Protein 8HQR (pdb70)

Secondary structure (DSSP, 8-state):
--TTSTT-PEEEEE-S-BTTTBEE-TT--EESHHHHHHHHHHHHHT--EEEEE--STTHHHHHHTTS-SEE-SS-B--HHHHTT-EEEEEEE---EEEEEETT-GGGG----SEEETTT--HHHHHHHHHHHHHHTT-EEEEETTSHHHHHHHTTBTBS-EEEEESSHHHHHHHHHTTSSSEEEEEHHHHHHHHHHH---EEEEEEEEESGGG-SSEEEEEPPP-SSHHHHHHHHHHHHHHHHHHHHHHHTHHHHHHHHHHSS--B-/--EEEEE-S-BTTTBEE-SSS-EESHHHHHHHHHHHHHT--EEEEE--STTHHHHHHTTS-SEE-SS-B--HHHHTT-EEPPPSB---EEEEEETT-GGGG----SEEETTT--HHHHHHHHHHHHHHTT-EEEEETTSHHHHHHHTSBTBS-EEEEESSHHHHHHHHHTTS-SEEEEEHHHHHHHHHHH---EEEEEEEEESGGG-SSB--EEPPP-SSHHHHHHHHHHHHHHHHHHHHHHHTHHHHHHHHHHSS--B-

B-factor: mean 24.15, std 16.44, range [9.54, 284.08]

Structure (mmCIF, N/CA/C/O backbone):
data_8HQR
#
_entry.id   8HQR
#
_cell.length_a   57.128
_cell.length_b   84.689
_cell.length_c   106.097
_cell.angle_alpha   90.00
_cell.angle_beta   90.00
_cell.angle_gamma   90.00
#
_symmetry.space_group_name_H-M   'P 21 21 21'
#
loop_
_entity.id
_entity.type
_entity.pdbx_description
1 polymer 'ABC transporter'
2 non-polymer ARGININE
3 water water
#
loop_
_atom_site.group_PDB
_atom_site.id
_atom_site.type_symbol
_atom_site.label_atom_id
_atom_site.label_alt_id
_atom_site.label_comp_id
_atom_site.label_asym_id
_atom_site.label_entity_id
_atom_site.label_seq_id
_atom_site.pdbx_PDB_ins_code
_atom_site.Cartn_x
_atom_site.Cartn_y
_atom_site.Cartn_z
_atom_site.occupancy
_atom_site.B_iso_or_equiv
_atom_site.auth_seq_id
_atom_site.auth_comp_id
_atom_site.auth_asym_id
_atom_site.auth_atom_id
_atom_site.pdbx_PDB_model_num
ATOM 1 N N . VAL A 1 15 ? 10.817 -0.491 12.333 1.00 77.99 15 VAL A N 1
ATOM 2 C CA . VAL A 1 15 ? 10.453 0.958 12.410 1.00 68.85 15 VAL A CA 1
ATOM 3 C C . VAL A 1 15 ? 9.589 1.169 13.653 1.00 52.72 15 VAL A C 1
ATOM 4 O O . VAL A 1 15 ? 8.505 0.590 13.755 1.00 59.46 15 VAL A O 1
ATOM 8 N N . PRO A 1 16 ? 10.060 1.946 14.662 1.00 49.06 16 PRO A N 1
ATOM 9 C CA . PRO A 1 16 ? 9.288 2.145 15.894 1.00 39.82 16 PRO A CA 1
ATOM 10 C C . PRO A 1 16 ? 8.004 2.968 15.723 1.00 40.59 16 PRO A C 1
ATOM 11 O O . PRO A 1 16 ? 7.949 3.904 14.915 1.00 37.00 16 PRO A O 1
ATOM 15 N N . ARG A 1 17 ? 6.991 2.625 16.537 1.00 26.62 17 ARG A N 1
ATOM 16 C CA . ARG A 1 17 ? 5.675 3.244 16.514 1.00 29.86 17 ARG A CA 1
ATOM 17 C C . ARG A 1 17 ? 5.849 4.746 16.749 1.00 32.62 17 ARG A C 1
ATOM 18 O O . ARG A 1 17 ? 6.595 5.191 17.634 1.00 32.98 17 ARG A O 1
ATOM 20 N N . GLY A 1 18 ? 5.195 5.522 15.889 1.00 27.42 18 GLY A N 1
ATOM 21 C CA . GLY A 1 18 ? 5.283 6.976 15.942 1.00 26.37 18 GLY A CA 1
ATOM 22 C C . GLY A 1 18 ? 6.249 7.508 14.891 1.00 29.05 18 GLY A C 1
ATOM 23 O O . GLY A 1 18 ? 6.155 8.678 14.541 1.00 31.78 18 GLY A O 1
ATOM 24 N N . SER A 1 19 ? 7.166 6.646 14.398 1.00 30.87 19 SER A N 1
ATOM 25 C CA . SER A 1 19 ? 8.160 7.003 13.392 1.00 35.79 19 SER A CA 1
ATOM 26 C C . SER A 1 19 ? 7.486 7.482 12.111 1.00 64.86 19 SER A C 1
ATOM 27 O O . SER A 1 19 ? 6.355 7.080 11.829 1.00 38.50 19 SER A O 1
ATOM 30 N N . HIS A 1 20 ? 8.251 8.269 11.333 1.00 70.81 20 HIS A N 1
ATOM 31 C CA . HIS A 1 20 ? 7.910 8.748 10.003 1.00 100.74 20 HIS A CA 1
ATOM 32 C C . HIS A 1 20 ? 7.196 7.662 9.183 1.00 80.61 20 HIS A C 1
ATOM 33 O O . HIS A 1 20 ? 6.135 7.903 8.616 1.00 50.15 20 HIS A O 1
ATOM 40 N N . MET A 1 21 ? 7.732 6.436 9.179 1.00 39.39 21 MET A N 1
ATOM 41 C CA . MET A 1 21 ? 7.317 5.389 8.246 1.00 31.23 21 MET A CA 1
ATOM 42 C C . MET A 1 21 ? 6.758 4.154 8.975 1.00 30.47 21 MET A C 1
ATOM 43 O O . MET A 1 21 ? 6.965 3.021 8.532 1.00 26.66 21 MET A O 1
ATOM 48 N N . ASP A 1 22 ? 6.026 4.354 10.078 1.00 24.98 22 ASP A N 1
ATOM 49 C CA . ASP A 1 22 ? 5.572 3.259 10.938 1.00 26.46 22 ASP A CA 1
ATOM 50 C C . ASP A 1 22 ? 4.412 2.460 10.319 1.00 25.82 22 ASP A C 1
ATOM 51 O O . ASP A 1 22 ? 3.867 2.799 9.249 1.00 21.22 22 ASP A O 1
ATOM 56 N N . LYS A 1 23 ? 4.018 1.421 11.071 1.00 24.39 23 LYS A N 1
ATOM 57 C CA . LYS A 1 23 ? 2.952 0.500 10.704 1.00 23.45 23 LYS A CA 1
ATOM 58 C C . LYS A 1 23 ? 1.605 1.208 10.583 1.00 22.51 23 LYS A C 1
ATOM 59 O O . LYS A 1 23 ? 1.253 2.051 11.416 1.00 21.02 23 LYS A O 1
ATOM 65 N N . ILE A 1 24 ? 0.860 0.858 9.529 1.00 18.31 24 ILE A N 1
ATOM 66 C CA . ILE A 1 24 ? -0.475 1.398 9.258 1.00 19.84 24 ILE A CA 1
ATOM 67 C C . ILE A 1 24 ? -1.535 0.370 9.657 1.00 18.90 24 ILE A C 1
ATOM 68 O O . ILE A 1 24 ? -1.518 -0.752 9.147 1.00 18.13 24 ILE A O 1
ATOM 73 N N . LYS A 1 25 ? -2.514 0.779 10.478 1.00 15.96 25 LYS A N 1
ATOM 74 C CA . LYS A 1 25 ? -3.622 -0.084 10.860 1.00 15.71 25 LYS A CA 1
ATOM 75 C C . LYS A 1 25 ? -4.818 0.248 9.979 1.00 14.27 25 LYS A C 1
ATOM 76 O O . LYS A 1 25 ? -5.249 1.406 9.942 1.00 14.64 25 LYS A O 1
ATOM 82 N N . ILE A 1 26 ? -5.392 -0.735 9.309 1.00 15.80 26 ILE A N 1
ATOM 83 C CA . ILE A 1 26 ? -6.478 -0.512 8.377 1.00 15.26 26 ILE A CA 1
ATOM 84 C C . ILE A 1 26 ? -7.730 -1.195 8.929 1.00 14.74 26 ILE A C 1
ATOM 85 O O . ILE A 1 26 ? -7.687 -2.376 9.242 1.00 16.55 26 ILE A O 1
ATOM 90 N N . GLY A 1 27 ? -8.833 -0.452 9.054 1.00 15.18 27 GLY A N 1
ATOM 91 C CA . GLY A 1 27 ? -10.114 -0.951 9.516 1.00 14.92 27 GLY A CA 1
ATOM 92 C C . GLY A 1 27 ? -10.964 -1.444 8.350 1.00 14.35 27 GLY A C 1
ATOM 93 O O . GLY A 1 27 ? -11.069 -0.771 7.329 1.00 14.09 27 GLY A O 1
ATOM 94 N N . THR A 1 28 ? -11.550 -2.640 8.509 1.00 15.31 28 THR A N 1
ATOM 95 C CA . THR A 1 28 ? -12.525 -3.159 7.567 1.00 15.05 28 THR A CA 1
ATOM 96 C C . THR A 1 28 ? -13.620 -3.892 8.327 1.00 14.50 28 THR A C 1
ATOM 97 O O . THR A 1 28 ? -13.454 -4.232 9.500 1.00 19.29 28 THR A O 1
ATOM 101 N N . GLU A 1 29 ? -14.766 -4.099 7.669 1.00 14.67 29 GLU A N 1
ATOM 102 C CA . GLU A 1 29 ? -15.918 -4.706 8.331 1.00 15.73 29 GLU A CA 1
ATOM 103 C C . GLU A 1 29 ? -15.839 -6.232 8.413 1.00 17.48 29 GLU A C 1
ATOM 104 O O . GLU A 1 29 ? -16.084 -6.784 9.482 1.00 19.43 29 GLU A O 1
ATOM 110 N N . GLY A 1 30 ? -15.540 -6.878 7.289 1.00 17.33 30 GLY A N 1
ATOM 111 C CA . GLY A 1 30 ? -15.557 -8.328 7.185 1.00 17.79 30 GLY A CA 1
ATOM 112 C C . GLY A 1 30 ? -16.932 -8.927 6.906 1.00 17.25 30 GLY A C 1
ATOM 113 O O . GLY A 1 30 ? -17.088 -10.137 7.092 1.00 19.95 30 GLY A O 1
ATOM 114 N N . ALA A 1 31 ? -17.911 -8.135 6.461 1.00 17.06 31 ALA A N 1
ATOM 115 C CA . ALA A 1 31 ? -19.255 -8.639 6.173 1.00 17.32 31 ALA A CA 1
ATOM 116 C C . ALA A 1 31 ? -19.819 -8.023 4.891 1.00 14.75 31 ALA A C 1
ATOM 117 O O . ALA A 1 31 ? -21.022 -7.729 4.796 1.00 16.69 31 ALA A O 1
ATOM 119 N N . TYR A 1 32 ? -18.943 -7.825 3.906 1.00 16.48 32 TYR A N 1
ATOM 120 C CA . TYR A 1 32 ? -19.323 -7.112 2.693 1.00 13.27 32 TYR A CA 1
ATOM 121 C C . TYR A 1 32 ? -18.583 -7.665 1.481 1.00 14.20 32 TYR A C 1
ATOM 122 O O . TYR A 1 32 ? -17.804 -6.987 0.810 1.00 14.63 32 TYR A O 1
ATOM 131 N N . PRO A 1 33 ? -18.810 -8.959 1.159 1.00 16.82 33 PRO A N 1
ATOM 132 C CA . PRO A 1 33 ? -18.159 -9.544 -0.012 1.00 15.53 33 PRO A CA 1
ATOM 133 C C . PRO A 1 33 ? -18.648 -8.863 -1.283 1.00 18.37 33 PRO A C 1
ATOM 134 O O . PRO A 1 33 ? -19.812 -8.432 -1.342 1.00 20.63 33 PRO A O 1
ATOM 138 N N . PRO A 1 34 ? -17.819 -8.791 -2.348 1.00 18.27 34 PRO A N 1
ATOM 139 C CA . PRO A 1 34 ? -16.429 -9.271 -2.358 1.00 17.91 34 PRO A CA 1
ATOM 140 C C . PRO A 1 34 ? -15.334 -8.294 -1.895 1.00 15.03 34 PRO A C 1
ATOM 141 O O . PRO A 1 34 ? -14.122 -8.544 -2.049 1.00 17.05 34 PRO A O 1
ATOM 145 N N . TRP A 1 35 ? -15.751 -7.167 -1.318 1.00 15.24 35 TRP A N 1
ATOM 146 C CA . TRP A 1 35 ? -14.832 -6.138 -0.832 1.00 14.95 35 TRP A CA 1
ATOM 147 C C . TRP A 1 35 ? -14.018 -6.623 0.358 1.00 15.13 35 TRP A C 1
ATOM 148 O O . TRP A 1 35 ? -12.804 -6.468 0.394 1.00 15.61 35 TRP A O 1
ATOM 159 N N . ASN A 1 36 ? -14.741 -7.147 1.349 1.00 14.71 36 ASN A N 1
ATOM 160 C CA . ASN A 1 36 ? -14.171 -7.554 2.604 1.00 15.54 36 ASN A CA 1
ATOM 161 C C . ASN A 1 36 ? -15.121 -8.596 3.205 1.00 14.70 36 ASN A C 1
ATOM 162 O O . ASN A 1 36 ? -16.322 -8.424 3.225 1.00 18.59 36 ASN A O 1
ATOM 167 N N . SER A 1 37 ? -14.558 -9.697 3.690 1.00 17.48 37 SER A N 1
ATOM 168 C CA . SER A 1 37 ? -15.335 -10.818 4.211 1.00 19.53 37 SER A CA 1
ATOM 169 C C . SER A 1 37 ? -14.432 -11.633 5.131 1.00 20.86 37 SER A C 1
ATOM 170 O O . SER A 1 37 ? -13.295 -11.233 5.391 1.00 20.92 37 SER A O 1
ATOM 173 N N . LYS A 1 38 ? -14.924 -12.788 5.605 1.00 22.07 38 LYS A N 1
ATOM 174 C CA . LYS A 1 38 ? -14.132 -13.665 6.467 1.00 24.36 38 LYS A CA 1
ATOM 175 C C . LYS A 1 38 ? -14.114 -15.070 5.878 1.00 28.08 38 LYS A C 1
ATOM 176 O O . LYS A 1 38 ? -15.127 -15.533 5.351 1.00 30.75 38 LYS A O 1
ATOM 182 N N . ASP A 1 39 ? -12.962 -15.743 5.961 1.00 28.88 39 ASP A N 1
ATOM 183 C CA . ASP A 1 39 ? -12.893 -17.157 5.560 1.00 31.55 39 ASP A CA 1
ATOM 184 C C . ASP A 1 39 ? -13.398 -18.059 6.706 1.00 48.45 39 ASP A C 1
ATOM 185 O O . ASP A 1 39 ? -13.866 -17.565 7.735 1.00 31.40 39 ASP A O 1
ATOM 190 N N . ALA A 1 40 ? -13.337 -19.392 6.531 1.00 82.38 40 ALA A N 1
ATOM 191 C CA . ALA A 1 40 ? -13.924 -20.322 7.491 1.00 95.51 40 ALA A CA 1
ATOM 192 C C . ALA A 1 40 ? -13.181 -20.257 8.831 1.00 134.88 40 ALA A C 1
ATOM 193 O O . ALA A 1 40 ? -13.775 -20.477 9.905 1.00 148.85 40 ALA A O 1
ATOM 195 N N . SER A 1 41 ? -11.886 -19.894 8.755 1.00 155.48 41 SER A N 1
ATOM 196 C CA . SER A 1 41 ? -11.066 -19.710 9.940 1.00 157.21 41 SER A CA 1
ATOM 197 C C . SER A 1 41 ? -11.344 -18.362 10.618 1.00 160.70 41 SER A C 1
ATOM 198 O O . SER A 1 41 ? -10.875 -18.122 11.738 1.00 119.96 41 SER A O 1
ATOM 201 N N . GLY A 1 42 ? -12.104 -17.484 9.946 1.00 170.63 42 GLY A N 1
ATOM 202 C CA . GLY A 1 42 ? -12.467 -16.187 10.492 1.00 174.01 42 GLY A CA 1
ATOM 203 C C . GLY A 1 42 ? -11.420 -15.116 10.196 1.00 125.08 42 GLY A C 1
ATOM 204 O O . GLY A 1 42 ? -11.461 -14.034 10.770 1.00 50.46 42 GLY A O 1
ATOM 205 N N . ALA A 1 43 ? -10.473 -15.411 9.304 1.00 104.10 43 ALA A N 1
ATOM 206 C CA . ALA A 1 43 ? -9.500 -14.416 8.888 1.00 89.09 43 ALA A CA 1
ATOM 207 C C . ALA A 1 43 ? -10.135 -13.475 7.865 1.00 27.08 43 ALA A C 1
ATOM 208 O O . ALA A 1 43 ? -10.975 -13.887 7.079 1.00 28.70 43 ALA A O 1
ATOM 210 N N . LEU A 1 44 ? -9.711 -12.208 7.873 1.00 26.33 44 LEU A N 1
ATOM 211 C CA . LEU A 1 44 ? -10.282 -11.212 6.977 1.00 20.88 44 LEU A CA 1
ATOM 212 C C . LEU A 1 44 ? -9.666 -11.379 5.580 1.00 22.71 44 LEU A C 1
ATOM 213 O O . LEU A 1 44 ? -8.445 -11.525 5.443 1.00 27.23 44 LEU A O 1
ATOM 218 N N . ILE A 1 45 ? -10.543 -11.393 4.560 1.00 19.70 45 ILE A N 1
ATOM 219 C CA . ILE A 1 45 ? -10.194 -11.611 3.166 1.00 20.17 45 ILE A CA 1
ATOM 220 C C . ILE A 1 45 ? -10.941 -10.602 2.292 1.00 19.85 45 ILE A C 1
ATOM 221 O O . ILE A 1 45 ? -11.851 -9.915 2.765 1.00 20.17 45 ILE A O 1
ATOM 226 N N . GLY A 1 46 ? -10.561 -10.585 1.010 1.00 17.64 46 GLY A N 1
ATOM 227 C CA . GLY A 1 46 ? -11.283 -9.872 -0.022 1.00 16.36 46 GLY A CA 1
ATOM 228 C C . GLY A 1 46 ? -10.447 -8.816 -0.736 1.00 15.17 46 GLY A C 1
ATOM 229 O O . GLY A 1 46 ? -9.239 -8.667 -0.508 1.00 17.15 46 GLY A O 1
ATOM 230 N N . PHE A 1 47 ? -11.113 -8.162 -1.692 1.00 15.77 47 PHE A N 1
ATOM 231 C CA . PHE A 1 47 ? -10.460 -7.205 -2.579 1.00 15.86 47 PHE A CA 1
ATOM 232 C C . PHE A 1 47 ? -9.685 -6.147 -1.785 1.00 14.50 47 PHE A C 1
ATOM 233 O O . PHE A 1 47 ? -8.528 -5.870 -2.096 1.00 14.45 47 PHE A O 1
ATOM 241 N N . GLU A 1 48 ? -10.319 -5.586 -0.751 1.00 13.93 48 GLU A N 1
ATOM 242 C CA . GLU A 1 48 ? -9.698 -4.487 -0.017 1.00 14.16 48 GLU A CA 1
ATOM 243 C C . GLU A 1 48 ? -8.548 -4.960 0.881 1.00 14.37 48 GLU A C 1
ATOM 244 O O . GLU A 1 48 ? -7.639 -4.185 1.185 1.00 16.22 48 GLU A O 1
ATOM 250 N N . VAL A 1 49 ? -8.609 -6.221 1.357 1.00 15.44 49 VAL A N 1
ATOM 251 C CA . VAL A 1 49 ? -7.531 -6.777 2.147 1.00 16.86 49 VAL A CA 1
ATOM 252 C C . VAL A 1 49 ? -6.300 -6.935 1.259 1.00 15.92 49 VAL A C 1
ATOM 253 O O . VAL A 1 49 ? -5.205 -6.524 1.624 1.00 17.50 49 VAL A O 1
ATOM 257 N N . GLU A 1 50 ? -6.478 -7.549 0.079 1.00 15.10 50 GLU A N 1
ATOM 258 C CA . GLU A 1 50 ? -5.358 -7.714 -0.840 1.00 16.01 50 GLU A CA 1
ATOM 259 C C . GLU A 1 50 ? -4.853 -6.359 -1.340 1.00 13.99 50 GLU A C 1
ATOM 260 O O . GLU A 1 50 ? -3.646 -6.190 -1.444 1.00 16.75 50 GLU A O 1
ATOM 266 N N . LEU A 1 51 ? -5.762 -5.407 -1.633 1.00 13.63 51 LEU A N 1
ATOM 267 C CA . LEU A 1 51 ? -5.317 -4.099 -2.102 1.00 16.05 51 LEU A CA 1
ATOM 268 C C . LEU A 1 51 ? -4.533 -3.379 -1.006 1.00 15.21 51 LEU A C 1
ATOM 269 O O . LEU A 1 51 ? -3.483 -2.819 -1.294 1.00 16.18 51 LEU A O 1
ATOM 274 N N . ALA A 1 52 ? -5.027 -3.407 0.238 1.00 14.58 52 ALA A N 1
ATOM 275 C CA . ALA A 1 52 ? -4.333 -2.756 1.343 1.00 16.32 52 ALA A CA 1
ATOM 276 C C . ALA A 1 52 ? -2.899 -3.262 1.420 1.00 16.12 52 ALA A C 1
ATOM 277 O O . ALA A 1 52 ? -1.943 -2.501 1.599 1.00 18.05 52 ALA A O 1
ATOM 279 N N . GLU A 1 53 ? -2.728 -4.606 1.357 1.00 18.34 53 GLU A N 1
ATOM 280 C CA . GLU A 1 53 ? -1.400 -5.198 1.459 1.00 20.17 53 GLU A CA 1
ATOM 281 C C . GLU A 1 53 ? -0.492 -4.707 0.330 1.00 17.13 53 GLU A C 1
ATOM 282 O O . GLU A 1 53 ? 0.671 -4.393 0.592 1.00 19.04 53 GLU A O 1
ATOM 288 N N . GLU A 1 54 ? -1.007 -4.670 -0.907 1.00 16.97 54 GLU A N 1
ATOM 289 C CA . GLU A 1 54 ? -0.231 -4.223 -2.054 1.00 17.84 54 GLU A CA 1
ATOM 290 C C . GLU A 1 54 ? 0.159 -2.735 -1.959 1.00 16.22 54 GLU A C 1
ATOM 291 O O . GLU A 1 54 ? 1.292 -2.385 -2.280 1.00 18.49 54 GLU A O 1
ATOM 297 N N . LEU A 1 55 ? -0.754 -1.879 -1.489 1.00 15.87 55 LEU A N 1
ATOM 298 C CA . LEU A 1 55 ? -0.461 -0.451 -1.364 1.00 15.06 55 LEU A CA 1
ATOM 299 C C . LEU A 1 55 ? 0.615 -0.207 -0.297 1.00 17.70 55 LEU A C 1
ATOM 300 O O . LEU A 1 55 ? 1.541 0.601 -0.477 1.00 18.21 55 LEU A O 1
ATOM 305 N N . CYS A 1 56 ? 0.503 -0.894 0.839 1.00 18.17 56 CYS A N 1
ATOM 306 C CA . CYS A 1 56 ? 1.478 -0.746 1.911 1.00 18.26 56 CYS A CA 1
ATOM 307 C C . CYS A 1 56 ? 2.861 -1.281 1.484 1.00 20.40 56 CYS A C 1
ATOM 308 O O . CYS A 1 56 ? 3.890 -0.692 1.848 1.00 21.94 56 CYS A O 1
ATOM 311 N N . LYS A 1 57 ? 2.908 -2.337 0.647 1.00 20.75 57 LYS A N 1
ATOM 312 C CA . LYS A 1 57 ? 4.168 -2.845 0.111 1.00 21.49 57 LYS A CA 1
ATOM 313 C C . LYS A 1 57 ? 4.828 -1.782 -0.771 1.00 21.05 57 LYS A C 1
ATOM 314 O O . LYS A 1 57 ? 6.037 -1.554 -0.671 1.00 23.37 57 LYS A O 1
ATOM 320 N N . ILE A 1 58 ? 4.025 -1.087 -1.594 1.00 20.61 58 ILE A N 1
ATOM 321 C CA . ILE A 1 58 ? 4.542 -0.019 -2.448 1.00 20.24 58 ILE A CA 1
ATOM 322 C C . ILE A 1 58 ? 5.158 1.087 -1.595 1.00 22.40 58 ILE A C 1
ATOM 323 O O . ILE A 1 58 ? 6.215 1.617 -1.945 1.00 21.52 58 ILE A O 1
ATOM 328 N N . MET A 1 59 ? 4.503 1.416 -0.476 1.00 19.88 59 MET A N 1
ATOM 329 C CA . MET A 1 59 ? 4.951 2.491 0.401 1.00 24.77 59 MET A CA 1
ATOM 330 C C . MET A 1 59 ? 6.217 2.074 1.149 1.00 23.86 59 MET A C 1
ATOM 331 O O . MET A 1 59 ? 6.946 2.919 1.625 1.00 25.83 59 MET A O 1
ATOM 336 N N . GLY A 1 60 ? 6.383 0.766 1.366 1.00 22.77 60 GLY A N 1
ATOM 337 C CA . GLY A 1 60 ? 7.449 0.269 2.217 1.00 25.59 60 GLY A CA 1
ATOM 338 C C . GLY A 1 60 ? 7.115 0.431 3.701 1.00 26.15 60 GLY A C 1
ATOM 339 O O . GLY A 1 60 ? 7.993 0.675 4.530 1.00 29.55 60 GLY A O 1
ATOM 340 N N . ARG A 1 61 ? 5.827 0.315 4.019 1.00 24.91 61 ARG A N 1
ATOM 341 C CA . ARG A 1 61 ? 5.346 0.360 5.392 1.00 23.09 61 ARG A CA 1
ATOM 342 C C . ARG A 1 61 ? 4.612 -0.944 5.709 1.00 23.47 61 ARG A C 1
ATOM 343 O O . ARG A 1 61 ? 3.971 -1.548 4.842 1.00 25.24 61 ARG A O 1
ATOM 351 N N . GLU A 1 62 ? 4.714 -1.373 6.972 1.00 21.11 62 GLU A N 1
ATOM 352 C CA . GLU A 1 62 ? 3.959 -2.521 7.450 1.00 22.80 62 GLU A CA 1
ATOM 353 C C . GLU A 1 62 ? 2.469 -2.188 7.583 1.00 20.83 62 GLU A C 1
ATOM 354 O O . GLU A 1 62 ? 2.068 -1.044 7.753 1.00 20.26 62 GLU A O 1
ATOM 360 N N . CYS A 1 63 ? 1.655 -3.234 7.537 1.00 22.91 63 CYS A N 1
ATOM 361 C CA . CYS A 1 63 ? 0.208 -3.219 7.455 1.00 27.14 63 CYS A CA 1
ATOM 362 C C . CYS A 1 63 ? -0.382 -4.217 8.462 1.00 21.81 63 CYS A C 1
ATOM 363 O O . CYS A 1 63 ? 0.035 -5.364 8.502 1.00 28.26 63 CYS A O 1
ATOM 366 N N . THR A 1 64 ? -1.393 -3.824 9.228 1.00 19.67 64 THR A N 1
ATOM 367 C CA . THR A 1 64 ? -2.247 -4.702 10.013 1.00 17.63 64 THR A CA 1
ATOM 368 C C . THR A 1 64 ? -3.711 -4.385 9.691 1.00 16.12 64 THR A C 1
ATOM 369 O O . THR A 1 64 ? -4.112 -3.212 9.715 1.00 19.55 64 THR A O 1
ATOM 373 N N . ILE A 1 65 ? -4.530 -5.408 9.429 1.00 18.82 65 ILE A N 1
ATOM 374 C CA . ILE A 1 65 ? -5.958 -5.265 9.148 1.00 18.93 65 ILE A CA 1
ATOM 375 C C . ILE A 1 65 ? -6.737 -5.607 10.413 1.00 19.49 65 ILE A C 1
ATOM 376 O O . ILE A 1 65 ? -6.521 -6.676 10.979 1.00 29.16 65 ILE A O 1
ATOM 381 N N . VAL A 1 66 ? -7.674 -4.746 10.815 1.00 18.83 66 VAL A N 1
ATOM 382 C CA . VAL A 1 66 ? -8.485 -5.022 11.977 1.00 24.09 66 VAL A CA 1
ATOM 383 C C . VAL A 1 66 ? -9.968 -4.871 11.649 1.00 23.43 66 VAL A C 1
ATOM 384 O O . VAL A 1 66 ? -10.379 -4.079 10.806 1.00 24.80 66 VAL A O 1
ATOM 388 N N . GLU A 1 67 ? -10.764 -5.658 12.364 1.00 20.73 67 GLU A N 1
ATOM 389 C CA . GLU A 1 67 ? -12.188 -5.704 12.142 1.00 18.95 67 GLU A CA 1
ATOM 390 C C . GLU A 1 67 ? -12.869 -4.580 12.906 1.00 17.66 67 GLU A C 1
ATOM 391 O O . GLU A 1 67 ? -12.513 -4.302 14.046 1.00 21.61 67 GLU A O 1
ATOM 397 N N . GLN A 1 68 ? -13.892 -4.012 12.262 1.00 16.52 68 GLN A N 1
ATOM 398 C CA . GLN A 1 68 ? -14.695 -2.965 12.860 1.00 17.08 68 GLN A CA 1
ATOM 399 C C . GLN A 1 68 ? -16.093 -3.000 12.254 1.00 15.35 68 GLN A C 1
ATOM 400 O O . GLN A 1 68 ? -16.231 -3.062 11.038 1.00 16.98 68 GLN A O 1
ATOM 406 N N . ASP A 1 69 ? -17.110 -2.905 13.114 1.00 18.52 69 ASP A N 1
ATOM 407 C CA . ASP A 1 69 ? -18.504 -2.860 12.692 1.00 19.27 69 ASP A CA 1
ATOM 408 C C . ASP A 1 69 ? -18.722 -1.625 11.814 1.00 17.12 69 ASP A C 1
ATOM 409 O O . ASP A 1 69 ? -18.164 -0.538 12.049 1.00 18.39 69 ASP A O 1
ATOM 414 N N . TRP A 1 70 ? -19.556 -1.785 10.793 1.00 16.31 70 TRP A N 1
ATOM 415 C CA . TRP A 1 70 ? -19.862 -0.694 9.871 1.00 14.81 70 TRP A CA 1
ATOM 416 C C . TRP A 1 70 ? -20.469 0.525 10.582 1.00 17.60 70 TRP A C 1
ATOM 417 O O . TRP A 1 70 ? -20.039 1.622 10.301 1.00 19.24 70 TRP A O 1
ATOM 428 N N . ASP A 1 71 ? -21.451 0.375 11.464 1.00 20.21 71 ASP A N 1
ATOM 429 C CA . ASP A 1 71 ? -22.147 1.544 12.002 1.00 26.85 71 ASP A CA 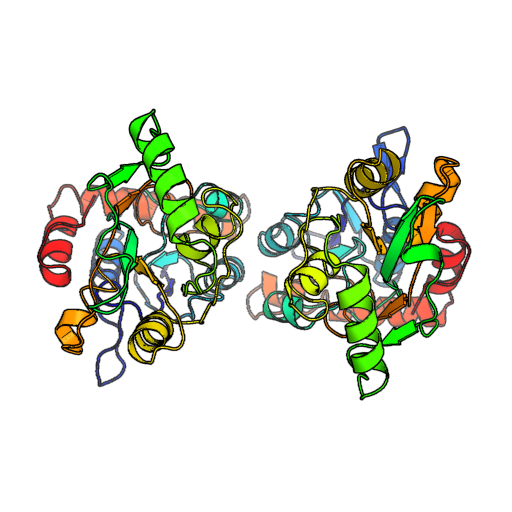1
ATOM 430 C C . ASP A 1 71 ? -21.166 2.491 12.727 1.00 25.94 71 ASP A C 1
ATOM 431 O O . ASP A 1 71 ? -21.297 3.734 12.688 1.00 29.25 71 ASP A O 1
ATOM 436 N N . GLY A 1 72 ? -20.172 1.910 13.395 1.00 22.15 72 GLY A N 1
ATOM 437 C CA . GLY A 1 72 ? -19.217 2.644 14.211 1.00 19.35 72 GLY A CA 1
ATOM 438 C C . GLY A 1 72 ? -17.888 2.961 13.520 1.00 16.70 72 GLY A C 1
ATOM 439 O O . GLY A 1 72 ? -16.931 3.397 14.161 1.00 17.22 72 GLY A O 1
ATOM 440 N N . MET A 1 73 ? -17.838 2.791 12.207 1.00 15.06 73 MET A N 1
ATOM 441 C CA . MET A 1 73 ? -16.594 2.856 11.451 1.00 16.23 73 MET A CA 1
ATOM 442 C C . MET A 1 73 ? -15.968 4.255 11.494 1.00 14.36 73 MET A C 1
ATOM 443 O O . MET A 1 73 ? -14.764 4.355 11.719 1.00 14.17 73 MET A O 1
ATOM 448 N N . ILE A 1 74 ? -16.756 5.326 11.218 1.00 15.99 74 ILE A N 1
ATOM 449 C CA . ILE A 1 74 ? -16.186 6.671 11.213 1.00 14.57 74 ILE A CA 1
ATOM 450 C C . ILE A 1 74 ? -15.806 7.115 12.634 1.00 12.90 74 ILE A C 1
ATOM 451 O O . ILE A 1 74 ? -14.679 7.580 12.835 1.00 15.43 74 ILE A O 1
ATOM 456 N N . PRO A 1 75 ? -16.670 6.974 13.674 1.00 13.83 75 PRO A N 1
ATOM 457 C CA . PRO A 1 75 ? -16.237 7.271 15.034 1.00 15.39 75 PRO A CA 1
ATOM 458 C C . PRO A 1 75 ? -14.966 6.501 15.411 1.00 14.23 75 PRO A C 1
ATOM 459 O O . PRO A 1 75 ? -14.086 7.018 16.068 1.00 15.20 75 PRO A O 1
ATOM 463 N N . ALA A 1 76 ? -14.869 5.212 15.039 1.00 14.92 76 ALA A N 1
ATOM 464 C CA . ALA A 1 76 ? -13.685 4.427 15.366 1.00 14.08 76 ALA A CA 1
ATOM 465 C C . ALA A 1 76 ? -12.403 4.989 14.749 1.00 13.25 76 ALA A C 1
ATOM 466 O O . ALA A 1 76 ? -11.361 5.030 15.407 1.00 15.95 76 ALA A O 1
ATOM 468 N N . LEU A 1 77 ? -12.479 5.444 13.488 1.00 14.02 77 LEU A N 1
ATOM 469 C CA . LEU A 1 77 ? -11.344 6.145 12.892 1.00 14.07 77 LEU A CA 1
ATOM 470 C C . LEU A 1 77 ? -10.978 7.419 13.683 1.00 13.58 77 LEU A C 1
ATOM 471 O O . LEU A 1 77 ? -9.820 7.652 14.010 1.00 14.28 77 LEU A O 1
ATOM 476 N N . LEU A 1 78 ? -11.991 8.208 14.029 1.00 14.02 78 LEU A N 1
ATOM 477 C CA . LEU A 1 78 ? -11.768 9.455 14.783 1.00 14.01 78 LEU A CA 1
ATOM 478 C C . LEU A 1 78 ? -11.148 9.176 16.156 1.00 14.19 78 LEU A C 1
ATOM 479 O O . LEU A 1 78 ? -10.341 9.957 16.637 1.00 16.70 78 LEU A O 1
ATOM 484 N N . MET A 1 79 ? -11.538 8.054 16.785 1.00 14.55 79 MET A N 1
ATOM 485 C CA . MET A 1 79 ? -11.064 7.615 18.086 1.00 15.41 79 MET A CA 1
ATOM 486 C C . MET A 1 79 ? -9.673 6.955 18.015 1.00 14.99 79 MET A C 1
ATOM 487 O O . MET A 1 79 ? -9.105 6.633 19.052 1.00 18.65 79 MET A O 1
ATOM 492 N N . ARG A 1 80 ? -9.132 6.787 16.806 1.00 14.67 80 ARG A N 1
ATOM 493 C CA . ARG A 1 80 ? -7.795 6.260 16.566 1.00 16.20 80 ARG A CA 1
ATOM 494 C C . ARG A 1 80 ? -7.708 4.753 16.891 1.00 15.85 80 ARG A C 1
ATOM 495 O O . ARG A 1 80 ? -6.661 4.262 17.281 1.00 18.05 80 ARG A O 1
ATOM 503 N N . LYS A 1 81 ? -8.812 4.011 16.716 1.00 16.66 81 LYS A N 1
ATOM 504 C CA . LYS A 1 81 ? -8.770 2.545 16.769 1.00 16.30 81 LYS A CA 1
ATOM 505 C C . LYS A 1 81 ? -7.974 1.966 15.586 1.00 17.69 81 LYS A C 1
ATOM 506 O O . LYS A 1 81 ? -7.470 0.857 15.659 1.00 19.43 81 LYS A O 1
ATOM 512 N N . PHE A 1 82 ? -7.859 2.710 14.480 1.00 15.38 82 PHE A N 1
ATOM 513 C CA . PHE A 1 82 ? -7.061 2.353 13.319 1.00 14.82 82 PHE A CA 1
ATOM 514 C C . PHE A 1 82 ? -6.798 3.652 12.556 1.00 14.77 82 PHE A C 1
ATOM 515 O O . PHE A 1 82 ? -7.251 4.719 12.998 1.00 16.23 82 PHE A O 1
ATOM 523 N N . ASP A 1 83 ? -6.031 3.573 11.470 1.00 13.48 8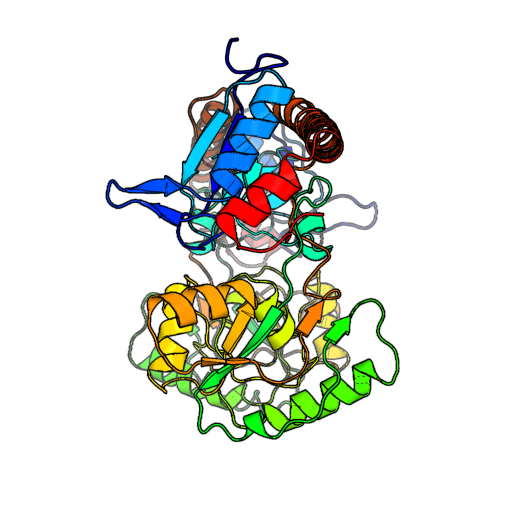3 ASP A N 1
ATOM 524 C CA . ASP A 1 83 ? -5.535 4.740 10.754 1.00 14.27 83 ASP A CA 1
ATOM 525 C C . ASP A 1 83 ? -6.245 4.996 9.429 1.00 14.47 83 ASP A C 1
ATOM 526 O O . ASP A 1 83 ? -6.194 6.111 8.921 1.00 14.86 83 ASP A O 1
ATOM 531 N N . ALA A 1 84 ? -6.908 3.986 8.861 1.00 13.99 84 ALA A N 1
ATOM 532 C CA . ALA A 1 84 ? -7.494 4.101 7.541 1.00 13.62 84 ALA A CA 1
ATOM 533 C C . ALA A 1 84 ? -8.697 3.161 7.441 1.00 12.55 84 ALA A C 1
ATOM 534 O O . ALA A 1 84 ? -8.604 2.015 7.914 1.00 16.71 84 ALA A O 1
ATOM 536 N N . ILE A 1 85 ? -9.746 3.593 6.739 1.00 11.61 85 ILE A N 1
ATOM 537 C CA . ILE A 1 85 ? -10.932 2.809 6.443 1.00 11.01 85 ILE A CA 1
ATOM 538 C C . ILE A 1 85 ? -10.800 2.281 5.035 1.00 12.07 85 ILE A C 1
ATOM 539 O O . ILE A 1 85 ? -10.706 3.040 4.073 1.00 13.71 85 ILE A O 1
ATOM 544 N N . MET A 1 86 ? -10.819 0.924 4.903 1.00 12.58 86 MET A N 1
ATOM 545 C CA . MET A 1 86 ? -11.011 0.305 3.593 1.00 12.74 86 MET A CA 1
ATOM 546 C C . MET A 1 86 ? -12.141 -0.713 3.711 1.00 12.44 86 MET A C 1
ATOM 547 O O . MET A 1 86 ? -11.909 -1.873 4.102 1.00 14.72 86 MET A O 1
ATOM 552 N N . ALA A 1 87 ? -13.385 -0.262 3.525 1.00 12.99 87 ALA A N 1
ATOM 553 C CA . ALA A 1 87 ? -14.573 -1.033 3.843 1.00 13.58 87 ALA A CA 1
ATOM 554 C C . ALA A 1 87 ? -15.731 -0.764 2.881 1.00 12.59 87 ALA A C 1
ATOM 555 O O . ALA A 1 87 ? -16.899 -0.910 3.257 1.00 15.42 87 ALA A O 1
ATOM 557 N N . GLY A 1 88 ? -15.426 -0.498 1.612 1.00 13.23 88 GLY A N 1
ATOM 558 C CA . GLY A 1 88 ? -16.483 -0.227 0.656 1.00 12.96 88 GLY A CA 1
ATOM 559 C C . GLY A 1 88 ? -17.088 1.170 0.835 1.00 12.29 88 GLY A C 1
ATOM 560 O O . GLY A 1 88 ? -18.222 1.362 0.437 1.00 13.38 88 GLY A O 1
ATOM 561 N N . MET A 1 89 ? -16.366 2.097 1.475 1.00 12.21 89 MET A N 1
ATOM 562 C CA . MET A 1 89 ? -16.915 3.412 1.815 1.00 12.26 89 MET A CA 1
ATOM 563 C C . MET A 1 89 ? -16.820 4.363 0.614 1.00 10.56 89 MET A C 1
ATOM 564 O O . MET A 1 89 ? -15.729 4.740 0.181 1.00 12.38 89 MET A O 1
ATOM 569 N N . SER A 1 90 ? -18.006 4.795 0.170 1.00 11.36 90 SER A N 1
ATOM 570 C CA . SER A 1 90 ? -18.132 5.784 -0.893 1.00 11.54 90 SER A CA 1
ATOM 5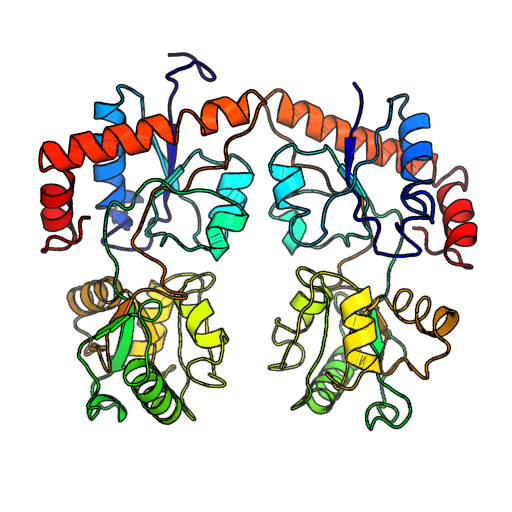71 C C . SER A 1 90 ? -17.689 7.188 -0.427 1.00 11.09 90 SER A C 1
ATOM 572 O O . SER A 1 90 ? -17.937 7.603 0.709 1.00 12.26 90 SER A O 1
ATOM 575 N N . ILE A 1 91 ? -16.979 7.854 -1.337 1.00 12.85 91 ILE A N 1
ATOM 576 C CA . ILE A 1 91 ? -16.524 9.231 -1.130 1.00 12.88 91 ILE A CA 1
ATOM 577 C C . ILE A 1 91 ? -17.673 10.223 -1.311 1.00 11.87 91 ILE A C 1
ATOM 578 O O . ILE A 1 91 ? -18.150 10.416 -2.420 1.00 13.89 91 ILE A O 1
ATOM 583 N N . THR A 1 92 ? -18.088 10.840 -0.199 1.00 12.91 92 THR A N 1
ATOM 584 C CA . THR A 1 92 ? -19.190 11.783 -0.260 1.00 12.50 92 THR A CA 1
ATOM 585 C C . THR A 1 92 ? -18.790 13.108 0.397 1.00 13.77 92 THR A C 1
ATOM 586 O O . THR A 1 92 ? -18.018 13.136 1.345 1.00 14.23 92 THR A O 1
ATOM 590 N N . ALA A 1 93 ? -19.386 14.209 -0.101 1.00 16.11 93 ALA A N 1
ATOM 591 C CA . ALA A 1 93 ? -19.139 15.515 0.491 1.00 17.47 93 ALA A CA 1
ATOM 592 C C . ALA A 1 93 ? -19.570 15.547 1.962 1.00 14.61 93 ALA A C 1
ATOM 593 O O . ALA A 1 93 ? -18.881 16.133 2.800 1.00 18.09 93 ALA A O 1
ATOM 595 N N . GLU A 1 94 ? -20.647 14.801 2.315 1.00 15.25 94 GLU A N 1
ATOM 596 C CA . GLU A 1 94 ? -21.090 14.757 3.696 1.00 16.37 94 GLU A CA 1
ATOM 597 C C . GLU A 1 94 ? -19.992 14.171 4.593 1.00 15.88 94 GLU A C 1
ATOM 598 O O . GLU A 1 94 ? -19.711 14.696 5.685 1.00 16.98 94 GLU A O 1
ATOM 604 N N . ARG A 1 95 ? -19.402 13.044 4.165 1.00 14.47 95 ARG A N 1
ATOM 605 C CA . ARG A 1 95 ? -18.374 12.415 4.978 1.00 13.52 95 ARG A CA 1
ATOM 606 C C . ARG A 1 95 ? -17.102 13.273 5.037 1.00 13.22 95 ARG A C 1
ATOM 607 O O . ARG A 1 95 ? -16.392 13.262 6.045 1.00 13.91 95 ARG A O 1
ATOM 615 N N . GLN A 1 96 ? -16.831 13.991 3.949 1.00 13.48 96 GLN A N 1
ATOM 616 C CA . GLN A 1 96 ? -15.702 14.927 3.916 1.00 14.11 96 GLN A CA 1
ATOM 617 C C . GLN A 1 96 ? -15.811 16.106 4.902 1.00 16.70 96 GLN A C 1
ATOM 618 O O . GLN A 1 96 ? -14.799 16.750 5.156 1.00 17.31 96 GLN A O 1
ATOM 624 N N . LYS A 1 97 ? -16.974 16.329 5.517 1.00 16.40 97 LYS A N 1
ATOM 625 C CA . LYS A 1 97 ? -17.098 17.301 6.591 1.00 17.96 97 LYS A CA 1
ATOM 626 C C . LYS A 1 97 ? -16.272 16.879 7.800 1.00 16.86 97 LYS A C 1
ATOM 627 O O . LYS A 1 97 ? -15.766 17.753 8.501 1.00 21.66 97 LYS A O 1
ATOM 633 N N . THR A 1 98 ? -16.129 15.542 8.024 1.00 14.64 98 THR A N 1
ATOM 634 C CA . THR A 1 98 ? -15.508 15.089 9.262 1.00 17.93 98 THR A CA 1
ATOM 635 C C . THR A 1 98 ? -14.221 14.291 9.071 1.00 15.37 98 THR A C 1
ATOM 636 O O . THR A 1 98 ? -13.391 14.310 9.975 1.00 17.95 98 THR A O 1
ATOM 640 N N . ILE A 1 99 ? -14.082 13.604 7.921 1.00 13.14 99 ILE A N 1
ATOM 641 C CA . ILE A 1 99 ? -12.860 12.872 7.589 1.00 12.18 99 ILE A CA 1
ATOM 642 C C . ILE A 1 99 ? -12.412 13.323 6.210 1.00 13.44 99 ILE A C 1
ATOM 643 O O . ILE A 1 99 ? -12.985 14.276 5.673 1.00 14.43 99 ILE A O 1
ATOM 648 N N . THR A 1 100 ? -11.387 12.678 5.661 1.00 13.51 100 THR A N 1
ATOM 649 C CA . THR A 1 100 ? -11.007 12.903 4.279 1.00 14.33 100 THR A CA 1
ATOM 650 C C . THR A 1 100 ? -10.841 11.550 3.585 1.00 12.40 100 THR A C 1
ATOM 651 O O . THR A 1 100 ? -10.903 10.515 4.253 1.00 13.21 100 THR A O 1
ATOM 655 N N . PHE A 1 101 ? -10.637 11.573 2.264 1.00 12.41 101 PHE A N 1
ATOM 656 C CA . PHE A 1 101 ? -10.432 10.346 1.500 1.00 12.46 101 PHE A CA 1
ATOM 657 C C . PHE A 1 101 ? -9.250 10.504 0.556 1.00 12.90 101 PHE A C 1
ATOM 658 O O . PHE A 1 101 ? -9.007 11.568 -0.020 1.00 14.01 101 PHE A O 1
ATOM 666 N N . SER A 1 102 ? -8.563 9.385 0.299 1.00 11.59 102 SER A N 1
ATOM 667 C CA . SER A 1 102 ? -7.764 9.231 -0.896 1.00 12.18 102 SER A CA 1
ATOM 668 C C . SER A 1 102 ? -8.620 9.414 -2.146 1.00 12.18 102 SER A C 1
ATOM 669 O O . SER A 1 102 ? -9.853 9.437 -2.105 1.00 12.59 102 SER A O 1
ATOM 672 N N . GLN A 1 103 ? -7.931 9.460 -3.281 1.00 12.52 103 GLN A N 1
ATOM 673 C CA . GLN A 1 103 ? -8.575 9.258 -4.548 1.00 13.34 103 GLN A CA 1
ATOM 674 C C . GLN A 1 103 ? -9.293 7.894 -4.521 1.00 13.57 103 GLN A C 1
ATOM 675 O O . GLN A 1 103 ? -8.875 6.902 -3.851 1.00 14.08 103 GLN A O 1
ATOM 681 N N . GLY A 1 104 ? -10.363 7.818 -5.308 1.00 12.57 104 GLY A N 1
ATOM 682 C CA . GLY A 1 104 ? -11.059 6.543 -5.437 1.00 13.17 104 GLY A CA 1
ATOM 683 C C . GLY A 1 104 ? -10.168 5.452 -6.039 1.00 13.16 104 GLY A C 1
ATOM 684 O O . GLY A 1 104 ? -9.370 5.711 -6.932 1.00 14.17 104 GLY A O 1
ATOM 685 N N . TYR A 1 105 ? -10.392 4.205 -5.562 1.00 12.54 105 TYR A N 1
ATOM 686 C CA . TYR A 1 105 ? -9.744 3.016 -6.128 1.00 14.71 105 TYR A CA 1
ATOM 687 C C . TYR A 1 105 ? -10.719 2.072 -6.827 1.00 13.09 105 TYR A C 1
ATOM 688 O O . TYR A 1 105 ? -10.244 1.177 -7.523 1.00 15.24 105 TYR A O 1
ATOM 697 N N . ALA A 1 106 ? -12.017 2.226 -6.637 1.00 13.34 106 ALA A N 1
ATOM 698 C CA . ALA A 1 106 ? -13.024 1.386 -7.273 1.00 13.48 106 ALA A CA 1
ATOM 699 C C . ALA A 1 106 ? -14.373 2.085 -7.294 1.00 14.92 106 ALA A C 1
ATOM 700 O O . ALA A 1 106 ? -14.598 2.960 -6.511 1.00 20.43 106 ALA A O 1
ATOM 702 N N . ASP A 1 107 ? -15.215 1.716 -8.252 1.00 16.11 107 ASP A N 1
ATOM 703 C CA A ASP A 1 107 ? -16.566 2.216 -8.412 0.50 16.07 107 ASP A CA 1
ATOM 704 C CA B ASP A 1 107 ? -16.568 2.236 -8.389 0.50 16.75 107 ASP A CA 1
ATOM 705 C C . ASP A 1 107 ? -17.543 1.232 -7.779 1.00 14.81 107 ASP A C 1
ATOM 706 O O . ASP A 1 107 ? -17.269 0.031 -7.683 1.00 20.49 107 ASP A O 1
ATOM 715 N N . GLU A 1 108 ? -18.670 1.742 -7.302 1.00 15.51 108 GLU A N 1
ATOM 716 C CA . GLU A 1 108 ? -19.761 0.950 -6.794 1.00 15.36 108 GLU A CA 1
ATOM 717 C C . GLU A 1 108 ? -21.110 1.575 -7.153 1.00 17.62 108 GLU A C 1
ATOM 718 O O . GLU A 1 108 ? -21.543 2.533 -6.488 1.00 22.85 108 GLU A O 1
ATOM 724 N N . VAL A 1 109 ? -21.759 1.095 -8.213 1.00 18.93 109 VAL A N 1
ATOM 725 C CA . VAL A 1 109 ? -23.086 1.618 -8.507 1.00 18.51 109 VAL A CA 1
ATOM 726 C C . VAL A 1 109 ? -24.109 0.929 -7.608 1.00 15.18 109 VAL A C 1
ATOM 727 O O . VAL A 1 109 ? -24.020 -0.273 -7.248 1.00 17.20 109 VAL A O 1
ATOM 731 N N . ALA A 1 110 ? -25.152 1.692 -7.308 1.00 15.80 110 ALA A N 1
ATOM 732 C CA . ALA A 1 110 ? -26.264 1.256 -6.487 1.00 13.18 110 ALA A CA 1
ATOM 733 C C . ALA A 1 110 ? -27.441 0.865 -7.360 1.00 13.38 110 ALA A C 1
ATOM 734 O O . ALA A 1 110 ? -27.578 1.337 -8.485 1.00 13.91 110 ALA A O 1
ATOM 736 N N . ALA A 1 111 ? -28.272 -0.057 -6.844 1.00 13.06 111 ALA A N 1
ATOM 737 C CA . ALA A 1 111 ? -29.459 -0.494 -7.561 1.00 14.97 111 ALA A CA 1
ATOM 738 C C . ALA A 1 111 ? -30.584 -0.877 -6.589 1.00 12.81 111 ALA A C 1
ATOM 739 O O . ALA A 1 111 ? -30.321 -1.270 -5.441 1.00 13.43 111 ALA A O 1
ATOM 741 N N . LEU A 1 112 ? -31.826 -0.722 -7.059 1.00 15.78 112 LEU A N 1
ATOM 742 C CA . LEU A 1 112 ? -32.994 -1.305 -6.405 1.00 13.95 112 LEU A CA 1
ATOM 743 C C . LEU A 1 112 ? -33.126 -2.779 -6.813 1.00 14.16 112 LEU A C 1
ATOM 744 O O . LEU A 1 112 ? -32.887 -3.120 -7.964 1.00 15.54 112 LEU A O 1
ATOM 749 N N . ALA A 1 113 ? -33.488 -3.615 -5.835 1.00 14.88 113 ALA A N 1
ATOM 750 C CA . ALA A 1 113 ? -33.715 -5.042 -6.071 1.00 14.29 113 ALA A CA 1
ATOM 751 C C . ALA A 1 113 ? -35.070 -5.445 -5.508 1.00 15.63 113 ALA A C 1
ATOM 752 O O . ALA A 1 113 ? -35.514 -4.923 -4.488 1.00 15.03 113 ALA A O 1
ATOM 754 N N . VAL A 1 114 ? -35.706 -6.408 -6.192 1.00 17.16 114 VAL A N 1
ATOM 755 C CA . VAL A 1 114 ? -36.975 -6.992 -5.797 1.00 15.39 114 VAL A CA 1
ATOM 756 C C . VAL A 1 114 ? -36.886 -8.498 -6.071 1.00 17.06 114 VAL A C 1
ATOM 757 O O . VAL A 1 114 ? -35.960 -8.977 -6.716 1.00 18.68 114 VAL A O 1
ATOM 761 N N . MET A 1 115 ? -37.885 -9.226 -5.603 1.00 19.49 115 MET A N 1
ATOM 762 C CA . MET A 1 115 ? -38.016 -10.632 -5.972 1.00 21.68 115 MET A CA 1
ATOM 763 C C . MET A 1 115 ? -38.829 -10.760 -7.261 1.00 23.01 115 MET A C 1
ATOM 764 O O . MET A 1 115 ? -39.741 -9.981 -7.477 1.00 21.98 115 MET A O 1
ATOM 769 N N . LYS A 1 116 ? -38.512 -11.784 -8.077 1.00 27.40 116 LYS A N 1
ATOM 770 C CA . LYS A 1 116 ? -39.305 -12.188 -9.235 1.00 29.57 116 LYS A CA 1
ATOM 771 C C . LYS A 1 116 ? -40.763 -12.288 -8.789 1.00 43.09 116 LYS A C 1
ATOM 772 O O . LYS A 1 116 ? -41.026 -12.885 -7.743 1.00 51.42 116 LYS A O 1
ATOM 774 N N . GLY A 1 117 ? -41.669 -11.621 -9.519 1.00 35.92 117 GLY A N 1
ATOM 775 C CA . GLY A 1 117 ? -43.073 -11.511 -9.145 1.00 45.47 117 GLY A CA 1
ATOM 776 C C . GLY A 1 117 ? -43.500 -10.072 -8.848 1.00 43.94 117 GLY A C 1
ATOM 777 O O . GLY A 1 117 ? -44.677 -9.746 -8.916 1.00 55.66 117 GLY A O 1
ATOM 778 N N . SER A 1 118 ? -42.526 -9.205 -8.528 1.00 33.32 118 SER A N 1
ATOM 779 C CA . SER A 1 118 ? -42.795 -7.815 -8.170 1.00 31.78 118 SER A CA 1
ATOM 780 C C . SER A 1 118 ? -43.357 -7.013 -9.336 1.00 28.37 118 SER A C 1
ATOM 781 O O . SER A 1 118 ? -42.954 -7.204 -10.481 1.00 31.59 118 SER A O 1
ATOM 784 N N . SER A 1 119 ? -44.233 -6.057 -9.000 1.00 32.39 119 SER A N 1
ATOM 785 C CA . SER A 1 119 ? -44.782 -5.104 -9.950 1.00 36.51 119 SER A CA 1
ATOM 786 C C . SER A 1 119 ? -43.720 -4.153 -10.517 1.00 34.63 119 SER A C 1
ATOM 787 O O . SER A 1 119 ? -43.942 -3.597 -11.591 1.00 40.17 119 SER A O 1
ATOM 790 N N . LEU A 1 120 ? -42.562 -3.984 -9.843 1.00 30.90 120 LEU A N 1
ATOM 791 C CA . LEU A 1 120 ? -41.512 -3.096 -10.344 1.00 27.09 120 LEU A CA 1
ATOM 792 C C . LEU A 1 120 ? -40.766 -3.717 -11.525 1.00 30.96 120 LEU A C 1
ATOM 793 O O . LEU A 1 120 ? -39.929 -3.049 -12.120 1.00 38.94 120 LEU A O 1
ATOM 798 N N . GLU A 1 121 ? -41.064 -4.976 -11.884 1.00 38.12 121 GLU A N 1
ATOM 799 C CA . GLU A 1 121 ? -40.336 -5.661 -12.948 1.00 36.40 121 GLU A CA 1
ATOM 800 C C . GLU A 1 121 ? -40.810 -5.252 -14.337 1.00 43.08 121 GLU A C 1
ATOM 801 O O . GLU A 1 121 ? -40.421 -5.939 -15.299 1.00 42.92 121 GLU A O 1
ATOM 807 N N . SER A 1 122 ? -41.693 -4.237 -14.398 1.00 34.34 122 SER A N 1
ATOM 808 C CA . SER A 1 122 ? -42.316 -3.779 -15.634 1.00 43.43 122 SER A CA 1
ATOM 809 C C . SER A 1 122 ? -41.934 -2.328 -15.879 1.00 38.35 122 SER A C 1
ATOM 810 O O . SER A 1 122 ? -42.580 -1.622 -16.646 1.00 34.88 122 SER A O 1
ATOM 813 N N . MET A 1 123 ? -40.846 -1.905 -15.230 1.00 43.60 123 MET A N 1
ATOM 814 C CA . MET A 1 123 ? -40.387 -0.550 -15.393 1.00 38.53 123 MET A CA 1
ATOM 815 C C . MET A 1 123 ? -39.701 -0.413 -16.753 1.00 26.82 123 MET A C 1
ATOM 816 O O . MET A 1 123 ? -39.273 -1.385 -17.416 1.00 33.79 123 MET A O 1
ATOM 821 N N . ASP A 1 124 ? -39.671 0.848 -17.137 1.00 28.16 124 ASP A N 1
ATOM 822 C CA . ASP A 1 124 ? -38.986 1.396 -18.292 1.00 41.53 124 ASP A CA 1
ATOM 823 C C . ASP A 1 124 ? -38.338 2.697 -17.819 1.00 46.73 124 ASP A C 1
ATOM 824 O O . ASP A 1 124 ? -38.910 3.793 -17.866 1.00 50.00 124 ASP A O 1
ATOM 829 N N . THR A 1 125 ? -37.131 2.566 -17.279 1.00 37.99 125 THR A N 1
ATOM 830 C CA . THR A 1 125 ? -36.333 3.734 -16.944 1.00 29.61 125 THR A CA 1
ATOM 831 C C . THR A 1 125 ? -35.074 3.687 -17.798 1.00 23.53 125 THR A C 1
ATOM 832 O O . THR A 1 125 ? -34.763 2.656 -18.391 1.00 29.81 125 THR A O 1
ATOM 836 N N . PRO A 1 126 ? -34.254 4.755 -17.799 1.00 26.73 126 PRO A N 1
ATOM 837 C CA . PRO A 1 126 ? -32.890 4.617 -18.292 1.00 27.20 126 PRO A CA 1
ATOM 838 C C . PRO A 1 126 ? -32.135 3.518 -17.533 1.00 24.28 126 PRO A C 1
ATOM 839 O O . PRO A 1 126 ? -32.520 3.111 -16.434 1.00 21.76 126 PRO A O 1
ATOM 843 N N . GLU A 1 127 ? -31.068 3.015 -18.159 1.00 23.06 127 GLU A N 1
ATOM 844 C CA . GLU A 1 127 ? -30.212 1.998 -17.564 1.00 25.20 127 GLU A CA 1
ATOM 845 C C . GLU A 1 127 ? -29.493 2.550 -16.332 1.00 19.44 127 GLU A C 1
ATOM 846 O O . GLU A 1 127 ? -29.259 1.836 -15.364 1.00 20.88 127 GLU A O 1
ATOM 852 N N . GLY A 1 128 ? -29.138 3.842 -16.362 1.00 20.53 128 GLY A N 1
ATOM 853 C CA . GLY A 1 128 ? -28.459 4.474 -15.246 1.00 17.93 128 GLY A CA 1
ATOM 854 C C . GLY A 1 128 ? -28.688 5.982 -15.210 1.00 17.19 128 GLY A C 1
ATOM 855 O O . GLY A 1 128 ? -29.019 6.588 -16.234 1.00 20.58 128 GLY A O 1
ATOM 856 N N . ILE A 1 129 ? -28.621 6.509 -13.988 1.00 15.52 129 ILE A N 1
ATOM 857 C CA . ILE A 1 129 ? -28.707 7.949 -13.784 1.00 14.98 129 ILE A CA 1
ATOM 858 C C . ILE A 1 129 ? -27.584 8.379 -12.859 1.00 14.48 129 ILE A C 1
ATOM 859 O O . ILE A 1 129 ? -27.155 7.656 -11.978 1.00 15.29 129 ILE A O 1
ATOM 864 N N . ASN A 1 130 ? -27.127 9.624 -13.084 1.00 14.50 130 ASN A N 1
ATOM 865 C CA . ASN A 1 130 ? -26.148 10.280 -12.234 1.00 14.10 130 ASN A CA 1
ATOM 866 C C . ASN A 1 130 ? -26.791 11.510 -11.604 1.00 14.25 130 ASN A C 1
ATOM 867 O O . ASN A 1 130 ? -27.215 12.425 -12.323 1.00 15.36 130 ASN A O 1
ATOM 872 N N . LEU A 1 131 ? -26.906 11.487 -10.273 1.00 13.70 131 LEU A N 1
ATOM 873 C CA . LEU A 1 131 ? -27.673 12.491 -9.546 1.00 15.72 131 LEU A CA 1
ATOM 874 C C . LEU A 1 131 ? -26.906 13.823 -9.440 1.00 14.36 131 LEU A C 1
ATOM 875 O O . LEU A 1 131 ? -27.528 14.847 -9.213 1.00 19.55 131 LEU A O 1
ATOM 880 N N . THR A 1 132 ? -25.595 13.830 -9.601 1.00 14.36 132 THR A N 1
ATOM 881 C CA . THR A 1 132 ? -24.814 15.060 -9.655 1.00 16.17 132 THR A CA 1
ATOM 882 C C . THR A 1 132 ? -24.982 15.686 -11.031 1.00 14.19 132 THR A C 1
ATOM 883 O O . THR A 1 132 ? -25.168 16.899 -11.137 1.00 17.85 132 THR A O 1
ATOM 887 N N . LEU A 1 133 ? -24.881 14.906 -12.115 1.00 13.45 133 LEU A N 1
ATOM 888 C CA . LEU A 1 133 ? -25.066 15.480 -13.444 1.00 15.25 133 LEU A CA 1
ATOM 889 C C . LEU A 1 133 ? -26.498 15.997 -13.619 1.00 14.78 133 LEU A C 1
ATOM 890 O O . LEU A 1 133 ? -26.703 17.052 -14.221 1.00 16.40 133 LEU A O 1
ATOM 895 N N . GLY A 1 134 ? -27.487 15.260 -13.119 1.00 14.73 134 GLY A N 1
ATOM 896 C CA . GLY A 1 134 ? -28.841 15.753 -12.943 1.00 14.47 134 GLY A CA 1
ATOM 897 C C . GLY A 1 134 ? -29.562 16.068 -14.249 1.00 14.92 134 GLY A C 1
ATOM 898 O O . GLY A 1 134 ? -29.390 15.387 -15.253 1.00 15.54 134 GLY A O 1
ATOM 899 N N . GLY A 1 135 ? -30.329 17.180 -14.233 1.00 16.37 135 GLY A N 1
ATOM 900 C CA . GLY A 1 135 ? -31.101 17.585 -15.398 1.00 17.64 135 GLY A CA 1
ATOM 901 C C . GLY A 1 135 ? -32.514 17.006 -15.422 1.00 17.49 135 GLY A C 1
ATOM 902 O O . GLY A 1 135 ? -32.896 16.179 -14.576 1.00 17.02 135 GLY A O 1
ATOM 903 N N . SER A 1 136 ? -33.278 17.449 -16.419 1.00 19.02 136 SER A N 1
ATOM 904 C CA A SER A 1 136 ? -34.712 17.236 -16.417 0.50 19.81 136 SER A CA 1
ATOM 905 C CA B SER A 1 136 ? -34.713 17.232 -16.461 0.50 20.08 136 SER A CA 1
ATOM 906 C C . SER A 1 136 ? -35.043 15.754 -16.570 1.00 17.68 136 SER A C 1
ATOM 907 O O . SER A 1 136 ? -36.009 15.292 -15.954 1.00 18.34 136 SER A O 1
ATOM 912 N N . ALA A 1 137 ? -34.249 15.018 -17.374 1.00 19.58 137 ALA A N 1
ATOM 913 C CA . ALA A 1 137 ? -34.523 13.590 -17.591 1.00 19.11 137 ALA A CA 1
ATOM 914 C C . ALA A 1 137 ? -34.290 12.807 -16.295 1.00 15.82 137 ALA A C 1
ATOM 915 O O . ALA A 1 137 ? -35.053 11.901 -15.965 1.00 18.17 137 ALA A O 1
ATOM 917 N N . VAL A 1 138 ? -33.269 13.180 -15.526 1.00 15.44 138 VAL A N 1
ATOM 918 C CA . VAL A 1 138 ? -33.002 12.520 -14.246 1.00 15.10 138 VAL A CA 1
ATOM 919 C C . VAL A 1 138 ? -34.130 12.825 -13.260 1.00 14.82 138 VAL A C 1
ATOM 920 O O . VAL A 1 138 ? -34.619 11.925 -12.578 1.00 15.33 138 VAL A O 1
ATOM 924 N N . LYS A 1 139 ? -34.589 14.086 -13.223 1.00 16.33 139 LYS A N 1
ATOM 925 C CA . LYS A 1 139 ? -35.693 14.451 -12.342 1.00 17.75 139 LYS A CA 1
ATOM 926 C C . LYS A 1 139 ? -36.968 13.666 -12.700 1.00 14.67 139 LYS A C 1
ATOM 927 O O . LYS A 1 139 ? -37.722 13.246 -11.814 1.00 16.67 139 LYS A O 1
ATOM 933 N N . LYS A 1 140 ? -37.233 13.495 -13.999 1.00 15.78 140 LYS A N 1
ATOM 934 C CA . LYS A 1 140 ? -38.371 12.682 -14.419 1.00 16.72 140 LYS A CA 1
ATOM 935 C C . LYS A 1 140 ? -38.242 11.220 -13.951 1.00 16.91 140 LYS A C 1
ATOM 936 O O . LYS A 1 140 ? -39.228 10.636 -13.505 1.00 17.51 140 LYS A O 1
ATOM 942 N N . THR A 1 141 ? -37.027 10.654 -14.033 1.00 15.90 141 THR A N 1
ATOM 943 C CA . THR A 1 141 ? -36.837 9.277 -13.581 1.00 13.37 141 THR A CA 1
ATOM 944 C C . THR A 1 141 ? -37.116 9.187 -12.083 1.00 14.81 141 THR A C 1
ATOM 945 O O . THR A 1 141 ? -37.730 8.244 -11.598 1.00 15.94 141 THR A O 1
ATOM 949 N N . LEU A 1 142 ? -36.693 10.197 -11.320 1.00 14.93 142 LEU A N 1
ATOM 950 C CA . LEU A 1 142 ? -36.990 10.194 -9.893 1.00 16.31 142 LEU A CA 1
ATOM 951 C C . LEU A 1 142 ? -38.493 10.285 -9.625 1.00 14.68 142 LEU A C 1
ATOM 952 O O . LEU A 1 142 ? -38.955 9.732 -8.631 1.00 15.68 142 LEU A O 1
ATOM 957 N N . LYS A 1 143 ? -39.245 11.033 -10.465 1.00 15.82 143 LYS A N 1
ATOM 958 C CA . LYS A 1 143 ? -40.699 11.096 -10.346 1.00 17.96 143 LYS A CA 1
ATOM 959 C C . LYS A 1 143 ? -41.307 9.702 -10.556 1.00 16.80 143 LYS A C 1
ATOM 960 O O . LYS A 1 143 ? -42.228 9.290 -9.844 1.00 17.24 143 LYS A O 1
ATOM 966 N N . THR A 1 144 ? -40.842 9.005 -11.591 1.00 16.59 144 THR A N 1
ATOM 967 C CA . THR A 1 144 ? -41.286 7.636 -11.832 1.00 15.90 144 THR A CA 1
ATOM 968 C C . THR A 1 144 ? -41.016 6.718 -10.630 1.00 17.06 144 THR A C 1
ATOM 969 O O . THR A 1 144 ? -41.883 5.919 -10.237 1.00 18.44 144 THR A O 1
ATOM 973 N N . LEU A 1 145 ? -39.814 6.810 -10.054 1.00 15.39 145 LEU A N 1
ATOM 974 C CA . LEU A 1 145 ? -39.430 5.988 -8.920 1.00 16.47 145 LEU A CA 1
ATOM 975 C C . LEU A 1 145 ? -40.270 6.318 -7.691 1.00 17.60 145 LEU A C 1
ATOM 976 O O . LEU A 1 145 ? -40.637 5.418 -6.927 1.00 18.08 145 LEU A O 1
ATOM 981 N N . THR A 1 146 ? -40.606 7.607 -7.520 1.00 17.05 146 THR A N 1
ATOM 982 C CA . THR A 1 146 ? -41.451 8.040 -6.424 1.00 14.91 146 THR A CA 1
ATOM 983 C C . THR A 1 146 ? -42.787 7.275 -6.471 1.00 19.09 146 THR A C 1
ATOM 984 O O . THR A 1 146 ? -43.234 6.714 -5.461 1.00 18.40 146 THR A O 1
ATOM 988 N N . ALA A 1 147 ? -43.401 7.230 -7.663 1.00 18.18 147 ALA A N 1
ATOM 989 C CA . ALA A 1 147 ? -44.667 6.533 -7.861 1.00 19.27 147 ALA A CA 1
ATOM 990 C C . ALA A 1 147 ? -44.504 5.022 -7.668 1.00 19.72 147 ALA A C 1
ATOM 991 O O . ALA A 1 147 ? -45.371 4.395 -7.084 1.00 23.70 147 ALA A O 1
ATOM 993 N N . ALA A 1 148 ? -43.393 4.452 -8.125 1.00 18.95 148 ALA A N 1
ATOM 994 C CA . ALA A 1 148 ? -43.163 3.023 -7.973 1.00 19.16 148 ALA A CA 1
ATOM 995 C C . ALA A 1 148 ? -43.014 2.603 -6.513 1.00 19.00 148 ALA A C 1
ATOM 996 O O . ALA A 1 148 ? -43.393 1.468 -6.175 1.00 23.58 148 ALA A O 1
ATOM 998 N N . LEU A 1 149 ? -42.432 3.455 -5.655 1.00 18.72 149 LEU A N 1
ATOM 999 C CA . LEU A 1 149 ? -42.168 3.061 -4.271 1.00 19.08 149 LEU A CA 1
ATOM 1000 C C . LEU A 1 149 ? -43.362 3.358 -3.370 1.00 18.77 149 LEU A C 1
ATOM 1001 O O . LEU A 1 149 ? -43.381 2.912 -2.224 1.00 18.82 149 LEU A O 1
ATOM 1006 N N . ALA A 1 150 ? -44.347 4.133 -3.856 1.00 21.02 150 ALA A N 1
ATOM 1007 C CA . ALA A 1 150 ? -45.488 4.489 -3.036 1.00 19.72 150 ALA A CA 1
ATOM 1008 C C . ALA A 1 150 ? -46.200 3.237 -2.549 1.00 21.19 150 ALA A C 1
ATOM 1009 O O . ALA A 1 150 ? -46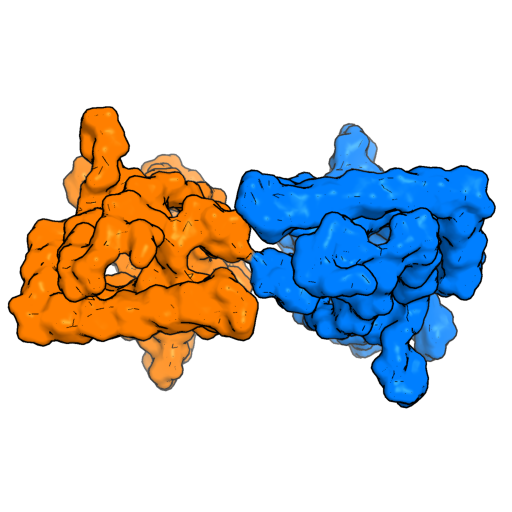.508 2.350 -3.335 1.00 23.68 150 ALA A O 1
ATOM 1011 N N . GLY A 1 151 ? -46.425 3.198 -1.242 1.00 20.97 151 GLY A N 1
ATOM 1012 C CA . GLY A 1 151 ? -47.099 2.086 -0.602 1.00 21.73 151 GLY A CA 1
ATOM 1013 C C . GLY A 1 151 ? -46.237 0.829 -0.406 1.00 23.24 151 GLY A C 1
ATOM 1014 O O . GLY A 1 151 ? -46.775 -0.197 -0.005 1.00 26.83 151 GLY A O 1
ATOM 1015 N N . LYS A 1 152 ? -44.924 0.915 -0.661 1.00 20.70 152 LYS A N 1
ATOM 1016 C CA . LYS A 1 152 ? -44.036 -0.216 -0.509 1.00 16.52 152 LYS A CA 1
ATOM 1017 C C . LYS A 1 152 ? -43.018 0.012 0.609 1.00 19.77 152 LYS A C 1
ATOM 1018 O O . LYS A 1 152 ? -42.651 1.137 0.931 1.00 24.41 152 LYS A O 1
ATOM 1024 N N . THR A 1 153 ? -42.552 -1.093 1.191 1.00 21.15 153 THR A N 1
ATOM 1025 C CA . THR A 1 153 ? -41.475 -1.065 2.164 1.00 20.84 153 THR A CA 1
ATOM 1026 C C . THR A 1 153 ? -40.150 -1.253 1.440 1.00 17.68 153 THR A C 1
ATOM 1027 O O . THR A 1 153 ? -40.060 -2.029 0.485 1.00 18.81 153 THR A O 1
ATOM 1031 N N . VAL A 1 154 ? -39.148 -0.462 1.842 1.00 18.17 154 VAL A N 1
ATOM 1032 C CA . VAL A 1 154 ? -37.827 -0.530 1.251 1.00 17.08 154 VAL A CA 1
ATOM 1033 C C . VAL A 1 154 ? -36.788 -0.724 2.351 1.00 18.72 154 VAL A C 1
ATOM 1034 O O . VAL A 1 154 ? -36.735 0.075 3.271 1.00 23.22 154 VAL A O 1
ATOM 1038 N N . CYS A 1 155 ? -35.890 -1.711 2.187 1.00 14.23 155 CYS A N 1
ATOM 1039 C CA A CYS A 1 155 ? -34.868 -1.963 3.197 0.50 14.63 155 CYS A CA 1
ATOM 1040 C CA B CYS A 1 155 ? -34.863 -2.006 3.168 0.50 13.95 155 CYS A CA 1
ATOM 1041 C C . CYS A 1 155 ? -33.463 -1.643 2.691 1.00 13.81 155 CYS A C 1
ATOM 1042 O O . CYS A 1 155 ? -33.163 -1.754 1.519 1.00 14.86 155 CYS A O 1
ATOM 1047 N N . THR A 1 156 ? -32.614 -1.218 3.633 1.00 13.12 156 THR A N 1
ATOM 1048 C CA . THR A 1 156 ? -31.238 -0.900 3.351 1.00 13.25 156 THR A CA 1
ATOM 1049 C C . THR A 1 156 ? -30.395 -1.019 4.629 1.00 12.36 156 THR A C 1
ATOM 1050 O O . THR A 1 156 ? -30.899 -1.178 5.756 1.00 14.31 156 THR A O 1
ATOM 1054 N N . GLN A 1 157 ? -29.084 -0.967 4.439 1.00 12.18 157 GLN A N 1
ATOM 1055 C CA . GLN A 1 157 ? -28.144 -1.034 5.548 1.00 12.32 157 GLN A CA 1
ATOM 1056 C C . GLN A 1 157 ? -28.071 0.339 6.220 1.00 11.87 157 GLN A C 1
ATOM 1057 O O . GLN A 1 157 ? -27.972 1.364 5.540 1.00 13.26 157 GLN A O 1
ATOM 1063 N N . THR A 1 158 ? -28.026 0.323 7.540 1.00 12.91 158 THR A N 1
ATOM 1064 C CA A THR A 1 158 ? -27.888 1.547 8.314 0.50 13.93 158 THR A CA 1
ATOM 1065 C CA B THR A 1 158 ? -27.893 1.539 8.327 0.50 14.41 158 THR A CA 1
ATOM 1066 C C . THR A 1 158 ? -26.578 2.257 7.999 1.00 14.08 158 THR A C 1
ATOM 1067 O O . THR A 1 158 ? -25.561 1.667 7.733 1.00 16.10 158 THR A O 1
ATOM 1074 N N . GLY A 1 159 ? -26.625 3.597 8.019 1.00 14.56 159 GLY A N 1
ATOM 1075 C CA . GLY A 1 159 ? -25.430 4.423 7.907 1.00 15.90 159 GLY A CA 1
ATOM 1076 C C . GLY A 1 159 ? -24.813 4.390 6.521 1.00 14.55 159 GLY A C 1
ATOM 1077 O O . GLY A 1 159 ? -23.617 4.622 6.376 1.00 18.58 159 GLY A O 1
ATOM 1078 N N . THR A 1 160 ? -25.637 4.136 5.507 1.00 13.51 160 THR A N 1
ATOM 1079 C CA . THR A 1 160 ? -25.150 4.087 4.143 1.00 12.27 160 THR A CA 1
ATOM 1080 C C . THR A 1 160 ? -25.658 5.254 3.298 1.00 13.16 160 THR A C 1
ATOM 1081 O O . THR A 1 160 ? -26.668 5.887 3.633 1.00 13.67 160 THR A O 1
ATOM 1085 N N . ILE A 1 161 ? -25.002 5.427 2.154 1.00 12.10 161 ILE A N 1
ATOM 1086 C CA . ILE A 1 161 ? -25.483 6.335 1.121 1.00 12.55 161 ILE A CA 1
ATOM 1087 C C . ILE A 1 161 ? -26.933 5.982 0.730 1.00 13.27 161 ILE A C 1
ATOM 1088 O O . ILE A 1 161 ? -27.726 6.842 0.343 1.00 13.86 161 ILE A O 1
ATOM 1093 N N . HIS A 1 162 ? -27.272 4.680 0.758 1.00 12.26 162 HIS A N 1
ATOM 1094 C CA . HIS A 1 162 ? -28.567 4.209 0.319 1.00 11.77 162 HIS A CA 1
ATOM 1095 C C . HIS A 1 162 ? -29.657 4.737 1.258 1.00 12.32 162 HIS A C 1
ATOM 1096 O O . HIS A 1 162 ? -30.715 5.225 0.823 1.00 13.19 162 HIS A O 1
ATOM 1103 N N . GLN A 1 163 ? -29.414 4.612 2.564 1.00 12.73 163 GLN A N 1
ATOM 1104 C CA . GLN A 1 163 ? -30.299 5.211 3.559 1.00 13.61 163 GLN A CA 1
ATOM 1105 C C . GLN A 1 163 ? -30.457 6.723 3.332 1.00 14.42 163 GLN A C 1
ATOM 1106 O O . GLN A 1 163 ? -31.561 7.255 3.392 1.00 14.08 163 GLN A O 1
ATOM 1112 N N . ASN A 1 164 ? -29.333 7.396 3.117 1.00 13.33 164 ASN A N 1
ATOM 1113 C CA . ASN A 1 164 ? -29.366 8.834 2.919 1.00 13.41 164 ASN A CA 1
ATOM 1114 C C . ASN A 1 164 ? -30.249 9.199 1.731 1.00 14.04 164 ASN A C 1
ATOM 1115 O O . ASN A 1 164 ? -31.041 10.150 1.787 1.00 15.56 164 ASN A O 1
ATOM 1120 N N . PHE A 1 165 ? -30.081 8.524 0.607 1.00 13.71 165 PHE A N 1
ATOM 1121 C CA . PHE A 1 165 ? -30.897 8.790 -0.562 1.00 13.25 165 PHE A CA 1
ATOM 1122 C C . PHE A 1 165 ? -32.370 8.619 -0.254 1.00 15.39 165 PHE A C 1
ATOM 1123 O O . PHE A 1 165 ? -33.201 9.440 -0.619 1.00 15.63 165 PHE A O 1
ATOM 1131 N N . LEU A 1 166 ? -32.731 7.470 0.331 1.00 13.27 166 LEU A N 1
ATOM 1132 C CA . LEU A 1 166 ? -34.137 7.174 0.572 1.00 13.92 166 LEU A CA 1
ATOM 1133 C C . LEU A 1 166 ? -34.767 8.168 1.543 1.00 14.17 166 LEU A C 1
ATOM 1134 O O . LEU A 1 166 ? -35.948 8.496 1.391 1.00 17.40 166 LEU A O 1
ATOM 1139 N N . GLU A 1 167 ? -33.980 8.663 2.514 1.00 15.68 167 GLU A N 1
ATOM 1140 C CA . GLU A 1 167 ? -34.502 9.595 3.512 1.00 16.28 167 GLU A CA 1
ATOM 1141 C C . GLU A 1 167 ? -34.502 11.043 3.016 1.00 16.20 167 GLU A C 1
ATOM 1142 O O . GLU A 1 167 ? -35.068 11.906 3.687 1.00 21.39 167 GLU A O 1
ATOM 1148 N N . SER A 1 168 ? -33.936 11.300 1.829 1.00 15.82 168 SER A N 1
ATOM 1149 C CA . SER A 1 168 ? -33.722 12.649 1.324 1.00 17.46 168 SER A CA 1
ATOM 1150 C C . SER A 1 168 ? -35.019 13.302 0.860 1.00 18.71 168 SER A C 1
ATOM 1151 O O . SER A 1 168 ? -35.078 14.529 0.879 1.00 21.62 168 SER A O 1
ATOM 1154 N N . GLY A 1 169 ? -36.039 12.517 0.468 1.00 18.90 169 GLY A N 1
ATOM 1155 C CA . GLY A 1 169 ? -37.247 13.019 -0.171 1.00 18.41 169 GLY A CA 1
ATOM 1156 C C . GLY A 1 169 ? -37.186 13.022 -1.708 1.00 17.61 169 GLY A C 1
ATOM 1157 O O . GLY A 1 169 ? -38.190 13.309 -2.394 1.00 21.54 169 GLY A O 1
ATOM 1158 N N . ASP A 1 170 ? -36.010 12.698 -2.267 1.00 18.65 170 ASP A N 1
ATOM 1159 C CA . ASP A 1 170 ? -35.838 12.688 -3.715 1.00 21.10 170 ASP A CA 1
ATOM 1160 C C . ASP A 1 170 ? -36.710 11.634 -4.393 1.00 17.96 170 ASP A C 1
ATOM 1161 O O . ASP A 1 170 ? -36.976 11.767 -5.588 1.00 19.71 170 ASP A O 1
ATOM 1166 N N . VAL A 1 171 ? -37.110 10.587 -3.650 1.00 18.10 171 VAL A N 1
ATOM 1167 C CA . VAL A 1 171 ? -38.067 9.621 -4.173 1.00 17.48 171 VAL A CA 1
ATOM 1168 C C . VAL A 1 171 ? -39.305 9.570 -3.286 1.00 18.68 171 VAL A C 1
ATOM 1169 O O . VAL A 1 171 ? -39.960 8.535 -3.177 1.00 18.84 171 VAL A O 1
ATOM 1173 N N . GLY A 1 172 ? -39.641 10.693 -2.657 1.00 20.83 172 GLY A N 1
ATOM 1174 C CA . GLY A 1 172 ? -40.818 10.795 -1.827 1.00 21.06 172 GLY A CA 1
ATOM 1175 C C . GLY A 1 172 ? -40.582 10.354 -0.385 1.00 17.64 172 GLY A C 1
ATOM 1176 O O . GLY A 1 172 ? -39.448 10.248 0.080 1.00 20.71 172 GLY A O 1
ATOM 1177 N N . LYS A 1 173 ? -41.698 10.174 0.335 1.00 19.78 173 LYS A N 1
ATOM 1178 C CA . LYS A 1 173 ? -41.695 9.813 1.737 1.00 20.69 173 LYS A CA 1
ATOM 1179 C C . LYS A 1 173 ? -41.711 8.291 1.762 1.00 21.53 173 LYS A C 1
ATOM 1180 O O . LYS A 1 173 ? -42.759 7.714 1.506 1.00 22.52 173 LYS A O 1
ATOM 1182 N N . VAL A 1 174 ? -40.535 7.674 1.946 1.00 17.38 174 VAL A N 1
ATOM 1183 C CA . VAL A 1 174 ? -40.386 6.226 1.798 1.00 17.00 174 VAL A CA 1
ATOM 1184 C C . VAL A 1 174 ? -40.545 5.542 3.148 1.00 19.47 174 VAL A C 1
ATOM 1185 O O . VAL A 1 174 ? -40.021 6.017 4.140 1.00 22.08 174 VAL A O 1
ATOM 1189 N N . ASN A 1 175 ? -41.251 4.394 3.153 1.00 20.14 175 ASN A N 1
ATOM 1190 C CA . ASN A 1 175 ? -41.270 3.530 4.329 1.00 20.52 175 ASN A CA 1
ATOM 1191 C C . ASN A 1 175 ? -39.963 2.737 4.368 1.00 21.93 175 ASN A C 1
ATOM 1192 O O . ASN A 1 175 ? -39.879 1.692 3.710 1.00 22.89 175 ASN A O 1
ATOM 1197 N N . VAL A 1 176 ? -38.953 3.236 5.122 1.00 21.36 176 VAL A N 1
ATOM 1198 C CA . VAL A 1 176 ? -37.612 2.649 5.154 1.00 22.37 176 VAL A CA 1
ATOM 1199 C C . VAL A 1 176 ? -37.427 1.734 6.372 1.00 19.40 176 VAL A C 1
ATOM 1200 O O . VAL A 1 176 ? -37.801 2.065 7.483 1.00 26.77 176 VAL A O 1
ATOM 1204 N N . ARG A 1 177 ? -36.868 0.553 6.124 1.00 20.31 177 ARG A N 1
ATOM 1205 C CA . ARG A 1 177 ? -36.405 -0.379 7.146 1.00 22.81 177 ARG A CA 1
ATOM 1206 C C . ARG A 1 177 ? -34.883 -0.492 7.048 1.00 20.72 177 ARG A C 1
ATOM 1207 O O . ARG A 1 177 ? -34.362 -0.530 5.938 1.00 22.35 177 ARG A O 1
ATOM 1215 N N . THR A 1 178 ? -34.174 -0.509 8.180 1.00 19.73 178 THR A N 1
ATOM 1216 C CA . THR A 1 178 ? -32.722 -0.620 8.154 1.00 17.63 178 THR A CA 1
ATOM 1217 C C . THR A 1 178 ? -32.246 -1.760 9.046 1.00 17.83 178 THR A C 1
ATOM 1218 O O . THR A 1 178 ? -32.863 -2.079 10.058 1.00 20.70 178 THR A O 1
ATOM 1222 N N . TYR A 1 179 ? -31.106 -2.330 8.640 1.00 17.12 179 TYR A N 1
ATOM 1223 C CA . TYR A 1 179 ? -30.388 -3.345 9.402 1.00 16.49 179 TYR A CA 1
ATOM 1224 C C . TYR A 1 179 ? -28.899 -2.997 9.476 1.00 16.85 179 TYR A C 1
ATOM 1225 O O . TYR A 1 179 ? -28.376 -2.251 8.658 1.00 17.86 179 TYR A O 1
ATOM 1234 N N . LYS A 1 180 ? -28.200 -3.570 10.460 1.00 15.40 180 LYS A N 1
ATOM 1235 C CA . LYS A 1 180 ? -26.799 -3.276 10.697 1.00 16.82 180 LYS A CA 1
ATOM 1236 C C . LYS A 1 180 ? -25.896 -3.820 9.600 1.00 14.99 180 LYS A C 1
ATOM 1237 O O . LYS A 1 180 ? -24.854 -3.230 9.332 1.00 16.52 180 LYS A O 1
ATOM 1243 N N . THR A 1 181 ? -26.265 -4.960 9.003 1.00 16.00 181 THR A N 1
ATOM 1244 C CA . THR A 1 181 ? -25.420 -5.614 8.012 1.00 15.43 181 THR A CA 1
ATOM 1245 C C . THR A 1 181 ? -26.199 -5.857 6.721 1.00 13.41 181 THR A C 1
ATOM 1246 O O . THR A 1 181 ? -27.422 -6.040 6.718 1.00 14.61 181 THR A O 1
ATOM 1250 N N . GLN A 1 182 ? -25.461 -5.906 5.614 1.00 13.59 182 GLN A N 1
ATOM 1251 C CA . GLN A 1 182 ? -26.046 -6.159 4.306 1.00 13.66 182 GLN A CA 1
ATOM 1252 C C . GLN A 1 182 ? -26.657 -7.575 4.232 1.00 13.41 182 GLN A C 1
ATOM 1253 O O . GLN A 1 182 ? -27.645 -7.755 3.531 1.00 15.16 182 GLN A O 1
ATOM 1259 N N . ASP A 1 183 ? -26.123 -8.555 4.984 1.00 14.95 183 ASP A N 1
ATOM 1260 C CA . ASP A 1 183 ? -26.685 -9.908 4.966 1.00 16.41 183 ASP A CA 1
ATOM 1261 C C . ASP A 1 183 ? -28.143 -9.892 5.422 1.00 15.08 183 ASP A C 1
ATOM 1262 O O . ASP A 1 183 ? -28.985 -10.623 4.898 1.00 16.44 183 ASP A O 1
ATOM 1267 N N . GLU A 1 184 ? -28.443 -9.056 6.422 1.00 14.61 184 GLU A N 1
ATOM 1268 C CA . GLU A 1 184 ? -29.805 -8.880 6.888 1.00 14.28 184 GLU A CA 1
ATOM 1269 C C . GLU A 1 184 ? -30.729 -8.280 5.832 1.00 12.99 184 GLU A C 1
ATOM 1270 O O . GLU A 1 184 ? -31.903 -8.634 5.776 1.00 15.17 184 GLU A O 1
ATOM 1276 N N . VAL A 1 185 ? -30.241 -7.258 5.110 1.00 15.47 185 VAL A N 1
ATOM 1277 C CA . VAL A 1 185 ? -30.986 -6.653 4.018 1.00 13.13 185 VAL A CA 1
ATOM 1278 C C . VAL A 1 185 ? -31.377 -7.750 3.004 1.00 13.29 185 VAL A C 1
ATOM 1279 O O . VAL A 1 185 ? -32.508 -7.821 2.539 1.00 14.58 185 VAL A O 1
ATOM 1283 N N . ASN A 1 186 ? -30.386 -8.505 2.554 1.00 14.48 186 ASN A N 1
ATOM 1284 C CA . ASN A 1 186 ? -30.585 -9.573 1.574 1.00 14.74 186 ASN A CA 1
ATOM 1285 C C . ASN A 1 186 ? -31.678 -10.522 2.060 1.00 15.37 186 ASN A C 1
ATOM 1286 O O . ASN A 1 186 ? -32.546 -10.894 1.268 1.00 17.01 186 ASN A O 1
ATOM 1291 N N . LEU A 1 187 ? -31.628 -10.911 3.343 1.00 15.22 187 LEU A N 1
ATOM 1292 C CA . LEU A 1 187 ? -32.609 -11.886 3.849 1.00 15.43 187 LEU A CA 1
ATOM 1293 C C . LEU A 1 187 ? -33.990 -11.238 4.031 1.00 17.39 187 LEU A C 1
ATOM 1294 O O . LEU A 1 187 ? -35.007 -11.888 3.834 1.00 18.52 187 LEU A O 1
ATOM 1299 N N . ASP A 1 188 ? -34.054 -9.931 4.381 1.00 17.18 188 ASP A N 1
ATOM 1300 C CA . ASP A 1 188 ? -35.350 -9.286 4.510 1.00 16.25 188 ASP A CA 1
ATOM 1301 C C . ASP A 1 188 ? -36.082 -9.320 3.156 1.00 16.88 188 ASP A C 1
ATOM 1302 O O . ASP A 1 188 ? -37.301 -9.545 3.092 1.00 19.76 188 ASP A O 1
ATOM 1307 N N . LEU A 1 189 ? -35.340 -9.028 2.079 1.00 16.41 189 LEU A N 1
ATOM 1308 C CA . LEU A 1 189 ? -35.912 -9.045 0.741 1.00 16.94 189 LEU A CA 1
ATOM 1309 C C . LEU A 1 189 ? -36.376 -10.465 0.366 1.00 17.39 189 LEU A C 1
ATOM 1310 O O . LEU A 1 189 ? -37.517 -10.656 -0.051 1.00 17.74 189 LEU A O 1
ATOM 1315 N N . THR A 1 190 ? -35.518 -11.480 0.513 1.00 17.02 190 THR A N 1
ATOM 1316 C CA . THR A 1 190 ? -35.899 -12.815 0.045 1.00 17.97 190 THR A CA 1
ATOM 1317 C C . THR A 1 190 ? -36.969 -13.459 0.936 1.00 17.95 190 THR A C 1
ATOM 1318 O O . THR A 1 190 ? -37.745 -14.263 0.438 1.00 21.15 190 THR A O 1
ATOM 1322 N N . SER A 1 191 ? -37.087 -13.045 2.200 1.00 17.55 191 SER A N 1
ATOM 1323 C CA . SER A 1 191 ? -38.146 -13.542 3.066 1.00 18.34 191 SER A CA 1
ATOM 1324 C C . SER A 1 191 ? -39.526 -13.043 2.636 1.00 21.32 191 SER A C 1
ATOM 1325 O O . SER A 1 191 ? -40.533 -13.572 3.099 1.00 27.19 191 SER A O 1
ATOM 1328 N N . GLY A 1 192 ? -39.573 -11.942 1.876 1.00 20.67 192 GLY A N 1
ATOM 1329 C CA . GLY A 1 192 ? -40.839 -11.363 1.477 1.00 25.65 192 GLY A CA 1
ATOM 1330 C C . GLY A 1 192 ? -41.334 -10.310 2.469 1.00 24.67 192 GLY A C 1
ATOM 1331 O O . GLY A 1 192 ? -42.372 -9.715 2.245 1.00 27.95 192 GLY A O 1
ATOM 1332 N N . ARG A 1 193 ? -40.573 -10.067 3.545 1.00 27.51 193 ARG A N 1
ATOM 1333 C CA . ARG A 1 193 ? -40.995 -9.176 4.613 1.00 26.67 193 ARG A CA 1
ATOM 1334 C C . ARG A 1 193 ? -40.807 -7.708 4.196 1.00 23.20 193 ARG A C 1
ATOM 1335 O O . ARG A 1 193 ? -41.409 -6.811 4.770 1.00 30.14 193 ARG A O 1
ATOM 1343 N N . CYS A 1 194 ? -39.943 -7.495 3.200 1.00 24.55 194 CYS A N 1
ATOM 1344 C CA A CYS A 1 194 ? -39.825 -6.187 2.554 0.50 20.01 194 CYS A CA 1
ATOM 1345 C CA B CYS A 1 194 ? -39.746 -6.238 2.536 0.50 22.71 194 CYS A CA 1
ATOM 1346 C C . CYS A 1 194 ? -40.029 -6.341 1.044 1.00 22.67 194 CYS A C 1
ATOM 1347 O O . CYS A 1 194 ? -39.719 -7.365 0.464 1.00 27.28 194 CYS A O 1
ATOM 1352 N N . ASP A 1 195 ? -40.558 -5.271 0.431 1.00 19.45 195 ASP A N 1
ATOM 1353 C CA . ASP A 1 195 ? -40.950 -5.217 -0.971 1.00 19.99 195 ASP A CA 1
ATOM 1354 C C . ASP A 1 195 ? -39.770 -4.918 -1.895 1.00 16.51 195 ASP A C 1
ATOM 1355 O O . ASP A 1 195 ? -39.735 -5.398 -3.019 1.00 17.98 195 ASP A O 1
ATOM 1360 N N . VAL A 1 196 ? -38.867 -4.042 -1.464 1.00 15.11 196 VAL A N 1
ATOM 1361 C CA . VAL A 1 196 ? -37.768 -3.565 -2.287 1.00 14.57 196 VAL A CA 1
ATOM 1362 C C . VAL A 1 196 ? -36.568 -3.386 -1.359 1.00 13.22 196 VAL A C 1
ATOM 1363 O O . VAL A 1 196 ? -36.746 -3.121 -0.168 1.00 15.65 196 VAL A O 1
ATOM 1367 N N . ALA A 1 197 ? -35.365 -3.481 -1.921 1.00 13.98 197 ALA A N 1
ATOM 1368 C CA . ALA A 1 197 ? -34.144 -3.156 -1.211 1.00 14.92 197 ALA A CA 1
ATOM 1369 C C . ALA A 1 197 ? -33.275 -2.250 -2.073 1.00 12.95 197 ALA A C 1
ATOM 1370 O O . ALA A 1 197 ? -33.346 -2.299 -3.293 1.00 13.72 197 ALA A O 1
ATOM 1372 N N . LEU A 1 198 ? -32.448 -1.457 -1.385 1.00 13.59 198 LEU A N 1
ATOM 1373 C CA . LEU A 1 198 ? -31.478 -0.606 -2.072 1.00 11.96 198 LEU A CA 1
ATOM 1374 C C . LEU A 1 198 ? -30.090 -0.876 -1.501 1.00 11.96 198 LEU A C 1
ATOM 1375 O O . LEU A 1 198 ? -29.905 -0.797 -0.291 1.00 13.20 198 LEU A O 1
ATOM 1380 N N . ALA A 1 199 ? -29.118 -1.163 -2.374 1.00 12.54 199 ALA A N 1
ATOM 1381 C CA . ALA A 1 199 ? -27.756 -1.450 -1.980 1.00 12.42 199 ALA A CA 1
ATOM 1382 C C . ALA A 1 199 ? -26.884 -1.404 -3.228 1.00 13.33 199 ALA A C 1
ATOM 1383 O O . ALA A 1 199 ? -27.369 -1.225 -4.331 1.00 12.70 199 ALA A O 1
ATOM 1385 N N . ALA A 1 200 ? -25.601 -1.707 -3.067 1.00 12.23 200 ALA A N 1
ATOM 1386 C CA . ALA A 1 200 ? -24.754 -1.891 -4.232 1.00 14.10 200 ALA A CA 1
ATOM 1387 C C . ALA A 1 200 ? -25.279 -3.030 -5.124 1.00 13.03 200 ALA A C 1
ATOM 1388 O O . ALA A 1 200 ? -25.638 -4.124 -4.643 1.00 15.06 200 ALA A O 1
ATOM 1390 N N . ALA A 1 201 ? -25.247 -2.813 -6.441 1.00 14.94 201 ALA A N 1
ATOM 1391 C CA . ALA A 1 201 ? -25.534 -3.873 -7.401 1.00 19.04 201 ALA A CA 1
ATOM 1392 C C . ALA A 1 201 ? -24.656 -5.115 -7.174 1.00 17.23 201 ALA A C 1
ATOM 1393 O O . ALA A 1 201 ? -25.174 -6.236 -7.181 1.00 22.07 201 ALA A O 1
ATOM 1395 N N . VAL A 1 202 ? -23.352 -4.941 -6.870 1.00 18.53 202 VAL A N 1
ATOM 1396 C CA . VAL A 1 202 ? -22.424 -6.061 -6.658 1.00 19.46 202 VAL A CA 1
ATOM 1397 C C . VAL A 1 202 ? -22.800 -6.869 -5.404 1.00 20.45 202 VAL A C 1
ATOM 1398 O O . VAL A 1 202 ? -22.552 -8.082 -5.319 1.00 26.73 202 VAL A O 1
ATOM 1402 N N . ALA A 1 203 ? -23.423 -6.224 -4.417 1.00 18.43 203 ALA A N 1
ATOM 1403 C CA . ALA A 1 203 ? -23.881 -6.904 -3.204 1.00 18.98 203 ALA A CA 1
ATOM 1404 C C . ALA A 1 203 ? -25.030 -7.830 -3.551 1.00 17.44 203 ALA A C 1
ATOM 1405 O O . ALA A 1 203 ? -25.014 -8.982 -3.091 1.00 20.03 203 ALA A O 1
ATOM 1407 N N . PHE A 1 204 ? -25.989 -7.355 -4.356 1.00 19.46 204 PHE A N 1
ATOM 1408 C CA . PHE A 1 204 ? -27.137 -8.186 -4.700 1.00 23.04 204 PHE A CA 1
ATOM 1409 C C . PHE A 1 204 ? -26.693 -9.337 -5.603 1.00 21.37 204 PHE A C 1
ATOM 1410 O O . PHE A 1 204 ? -27.099 -10.487 -5.389 1.00 25.17 204 PHE A O 1
ATOM 1418 N N . THR A 1 205 ? -25.784 -9.102 -6.567 1.00 23.54 205 THR A N 1
ATOM 1419 C CA . THR A 1 205 ? -25.332 -10.195 -7.429 1.00 30.24 205 THR A CA 1
ATOM 1420 C C . THR A 1 205 ? -24.474 -11.219 -6.663 1.00 27.28 205 THR A C 1
ATOM 1421 O O . THR A 1 205 ? -24.663 -12.408 -6.857 1.00 34.00 205 THR A O 1
ATOM 1425 N N . ASP A 1 206 ? -23.563 -10.805 -5.766 1.00 24.26 206 ASP A N 1
ATOM 1426 C CA . ASP A 1 206 ? -22.816 -11.725 -4.906 1.00 22.89 206 ASP A CA 1
ATOM 1427 C C . ASP A 1 206 ? -23.789 -12.656 -4.157 1.00 29.87 206 ASP A C 1
ATOM 1428 O O . ASP A 1 206 ? -23.560 -13.872 -4.067 1.00 30.59 206 ASP A O 1
ATOM 1433 N N . TYR A 1 207 ? -24.901 -12.101 -3.652 1.00 26.46 207 TYR A N 1
ATOM 1434 C CA . TYR A 1 207 ? -25.877 -12.840 -2.858 1.00 21.53 207 TYR A CA 1
ATOM 1435 C C . TYR A 1 207 ? -26.731 -13.724 -3.765 1.00 24.20 207 TYR A C 1
ATOM 1436 O O . TYR A 1 207 ? -26.963 -14.888 -3.448 1.00 27.18 207 TYR A O 1
ATOM 1445 N N . ALA A 1 208 ? -27.202 -13.189 -4.895 1.00 29.53 208 ALA A N 1
ATOM 1446 C CA . ALA A 1 208 ? -27.926 -13.986 -5.879 1.00 33.47 208 ALA A CA 1
ATOM 1447 C C . ALA A 1 208 ? -27.099 -15.206 -6.302 1.00 36.61 208 ALA A C 1
ATOM 1448 O O . ALA A 1 208 ? -27.637 -16.312 -6.429 1.00 39.59 208 ALA A O 1
ATOM 1450 N N . ASP A 1 209 ? -25.787 -15.010 -6.478 1.00 39.63 209 ASP A N 1
ATOM 1451 C CA . ASP A 1 209 ? -24.885 -16.064 -6.931 1.00 60.73 209 ASP A CA 1
ATOM 1452 C C . ASP A 1 209 ? -24.745 -17.154 -5.860 1.00 51.77 209 ASP A C 1
ATOM 1453 O O . ASP A 1 209 ? -24.814 -18.340 -6.185 1.00 52.99 209 ASP A O 1
ATOM 1458 N N . LYS A 1 210 ? -24.515 -16.773 -4.592 1.00 41.42 210 LYS A N 1
ATOM 1459 C CA . LYS A 1 210 ? -24.307 -17.739 -3.516 1.00 43.19 210 LYS A CA 1
ATOM 1460 C C . LYS A 1 210 ? -25.599 -18.478 -3.144 1.00 43.37 210 LYS A C 1
ATOM 1461 O O . LYS A 1 210 ? -25.552 -19.678 -2.926 1.00 51.52 210 LYS A O 1
ATOM 1467 N N . SER A 1 211 ? -26.747 -17.793 -3.102 1.00 32.13 211 SER A N 1
ATOM 1468 C CA . SER A 1 211 ? -27.977 -18.308 -2.496 1.00 38.74 211 SER A CA 1
ATOM 1469 C C . SER A 1 211 ? -28.864 -19.044 -3.504 1.00 38.06 211 SER A C 1
ATOM 1470 O O . SER A 1 211 ? -29.681 -19.882 -3.117 1.00 35.09 211 SER A O 1
ATOM 1473 N N . GLY A 1 212 ? -28.744 -18.687 -4.788 1.00 36.76 212 GLY A N 1
ATOM 1474 C CA . GLY A 1 212 ? -29.636 -19.170 -5.833 1.00 40.50 212 GLY A CA 1
ATOM 1475 C C . GLY A 1 212 ? -31.046 -18.571 -5.793 1.00 34.98 212 GLY A C 1
ATOM 1476 O O . GLY A 1 212 ? -31.904 -19.010 -6.553 1.00 37.02 212 GLY A O 1
ATOM 1477 N N . LYS A 1 213 ? -31.272 -17.527 -4.976 1.00 30.93 213 LYS A N 1
ATOM 1478 C CA . LYS A 1 213 ? -32.600 -16.945 -4.828 1.00 30.94 213 LYS A CA 1
ATOM 1479 C C . LYS A 1 213 ? -32.885 -15.969 -5.972 1.00 31.39 213 LYS A C 1
ATOM 1480 O O . LYS A 1 213 ? -31.972 -15.316 -6.465 1.00 31.68 213 LYS A O 1
ATOM 1486 N N . PRO A 1 214 ? -34.154 -15.848 -6.433 1.00 31.20 214 PRO A N 1
ATOM 1487 C CA . PRO A 1 214 ? -34.479 -15.040 -7.616 1.00 29.93 214 PRO A CA 1
ATOM 1488 C C . PRO A 1 214 ? -34.578 -13.529 -7.381 1.00 33.23 214 PRO A C 1
ATOM 1489 O O . PRO A 1 214 ? -35.623 -12.909 -7.564 1.00 29.01 214 PRO A O 1
ATOM 1493 N N . VAL A 1 215 ? -33.438 -12.915 -7.065 1.00 27.61 215 VAL A N 1
ATOM 1494 C CA . VAL A 1 215 ? -33.391 -11.479 -6.856 1.00 22.47 215 VAL A CA 1
ATOM 1495 C C . VAL A 1 215 ? -33.171 -10.808 -8.206 1.00 22.18 215 VAL A C 1
ATOM 1496 O O . VAL A 1 215 ? -32.308 -11.236 -8.949 1.00 27.22 215 VAL A O 1
ATOM 1500 N N . VAL A 1 216 ? -33.885 -9.706 -8.478 1.00 21.65 216 VAL A N 1
ATOM 1501 C CA . VAL A 1 216 ? -33.766 -9.010 -9.753 1.00 21.85 216 VAL A CA 1
ATOM 1502 C C . VAL A 1 216 ? -33.594 -7.509 -9.530 1.00 19.08 216 VAL A C 1
ATOM 1503 O O . VAL A 1 216 ? -34.239 -6.903 -8.670 1.00 19.75 216 VAL A O 1
ATOM 1507 N N . LEU A 1 217 ? -32.677 -6.930 -10.296 1.00 18.29 217 LEU A N 1
ATOM 1508 C CA . LEU A 1 217 ? -32.491 -5.477 -10.239 1.00 17.30 217 LEU A CA 1
ATOM 1509 C C . LEU A 1 217 ? -33.544 -4.788 -11.097 1.00 19.91 217 LEU A C 1
ATOM 1510 O O . LEU A 1 217 ? -33.810 -5.231 -12.195 1.00 26.03 217 LEU A O 1
ATOM 1515 N N . VAL A 1 218 ? -34.067 -3.643 -10.626 1.00 18.29 218 VAL A N 1
ATOM 1516 C CA . VAL A 1 218 ? -35.097 -2.914 -11.351 1.00 17.83 218 VAL A CA 1
ATOM 1517 C C . VAL A 1 218 ? -34.764 -1.431 -11.323 1.00 16.83 218 VAL A C 1
ATOM 1518 O O . VAL A 1 218 ? -34.101 -0.974 -10.420 1.00 17.80 218 VAL A O 1
ATOM 1522 N N . GLY A 1 219 ? -35.227 -0.731 -12.354 1.00 19.06 219 GLY A N 1
ATOM 1523 C CA . GLY A 1 219 ? -34.966 0.682 -12.489 1.00 18.91 219 GLY A CA 1
ATOM 1524 C C . GLY A 1 219 ? -33.523 0.948 -12.858 1.00 17.63 219 GLY A C 1
ATOM 1525 O O . GLY A 1 219 ? -32.805 0.109 -13.339 1.00 17.89 219 GLY A O 1
ATOM 1526 N N . PRO A 1 220 ? -33.072 2.202 -12.728 1.00 16.91 220 PRO A N 1
ATOM 1527 C CA . PRO A 1 220 ? -31.752 2.615 -13.163 1.00 15.29 220 PRO A CA 1
ATOM 1528 C C . PRO A 1 220 ? -30.744 2.313 -12.064 1.00 15.54 220 PRO A C 1
ATOM 1529 O O . PRO A 1 220 ? -31.097 2.308 -10.886 1.00 16.64 220 PRO A O 1
ATOM 1533 N N . THR A 1 221 ? -29.485 2.110 -12.462 1.00 15.99 221 THR A N 1
ATOM 1534 C CA . THR A 1 221 ? -28.410 2.220 -11.496 1.00 15.24 221 THR A CA 1
ATOM 1535 C C . THR A 1 221 ? -28.247 3.685 -11.074 1.00 14.87 221 THR A C 1
ATOM 1536 O O . THR A 1 221 ? -28.618 4.611 -11.820 1.00 14.67 221 THR A O 1
ATOM 1540 N N . PHE A 1 222 ? -27.705 3.863 -9.864 1.00 13.53 222 PHE A N 1
ATOM 1541 C CA . PHE A 1 222 ? -27.510 5.195 -9.289 1.00 12.39 222 PHE A CA 1
ATOM 1542 C C . PHE A 1 222 ? -26.045 5.470 -9.033 1.00 13.90 222 PHE A C 1
ATOM 1543 O O . PHE A 1 222 ? -25.341 4.649 -8.442 1.00 14.65 222 PHE A O 1
ATOM 1551 N N . SER A 1 223 ? -25.642 6.709 -9.393 1.00 14.27 223 SER A N 1
ATOM 1552 C CA . SER A 1 223 ? -24.295 7.218 -9.203 1.00 14.94 223 SER A CA 1
ATOM 1553 C C . SER A 1 223 ? -24.429 8.701 -8.831 1.00 13.34 223 SER A C 1
ATOM 1554 O O . SER A 1 223 ? -25.399 9.337 -9.207 1.00 14.15 223 SER A O 1
ATOM 1557 N N . GLY A 1 224 ? -23.409 9.244 -8.160 1.00 13.74 224 GLY A N 1
ATOM 1558 C CA . GLY A 1 224 ? -23.392 10.671 -7.862 1.00 14.30 224 GLY A CA 1
ATOM 1559 C C . GLY A 1 224 ? -24.388 11.061 -6.772 1.00 15.47 224 GLY A C 1
ATOM 1560 O O . GLY A 1 224 ? -25.064 10.246 -6.166 1.00 14.49 224 GLY A O 1
ATOM 1561 N N . GLY A 1 225 ? -24.525 12.372 -6.541 1.00 15.67 225 GLY A N 1
ATOM 1562 C CA . GLY A 1 225 ? -25.386 12.833 -5.476 1.00 15.43 225 GLY A CA 1
ATOM 1563 C C . GLY A 1 225 ? -25.024 12.185 -4.142 1.00 15.62 225 GLY A C 1
ATOM 1564 O O . GLY A 1 225 ? -23.845 12.056 -3.774 1.00 15.08 225 GLY A O 1
ATOM 1565 N N . ALA A 1 226 ? -26.069 11.736 -3.446 1.00 15.13 226 ALA A N 1
ATOM 1566 C CA . ALA A 1 226 ? -25.915 11.054 -2.164 1.00 14.88 226 ALA A CA 1
ATOM 1567 C C . ALA A 1 226 ? -25.088 9.768 -2.270 1.00 13.56 226 ALA A C 1
ATOM 1568 O O . ALA A 1 226 ? -24.543 9.347 -1.248 1.00 14.17 226 ALA A O 1
ATOM 1570 N N . PHE A 1 227 ? -24.961 9.206 -3.489 1.00 12.61 227 PHE A N 1
ATOM 1571 C CA . PHE A 1 227 ? -24.167 7.991 -3.674 1.00 13.63 227 PHE A CA 1
ATOM 1572 C C . PHE A 1 227 ? -22.675 8.248 -3.830 1.00 13.14 227 PHE A C 1
ATOM 1573 O O . PHE A 1 227 ? -21.874 7.317 -3.881 1.00 15.33 227 PHE A O 1
ATOM 1581 N N . GLY A 1 228 ? -22.275 9.532 -3.886 1.00 12.36 228 GLY A N 1
ATOM 1582 C CA . GLY A 1 228 ? -20.877 9.872 -3.970 1.00 14.24 228 GLY A CA 1
ATOM 1583 C C . GLY A 1 228 ? -20.235 9.469 -5.292 1.00 13.47 228 GLY A C 1
ATOM 1584 O O . GLY A 1 228 ? -20.924 9.237 -6.279 1.00 16.13 228 GLY A O 1
ATOM 1585 N N . ASN A 1 229 ? -18.889 9.414 -5.276 1.00 14.90 229 ASN A N 1
ATOM 1586 C CA . ASN A 1 229 ? -18.104 9.239 -6.494 1.00 15.95 229 ASN A CA 1
ATOM 1587 C C . ASN A 1 229 ? -16.965 8.264 -6.226 1.00 18.49 229 ASN A C 1
ATOM 1588 O O . ASN A 1 229 ? -15.837 8.660 -5.976 1.00 25.59 229 ASN A O 1
ATOM 1593 N N . GLY A 1 230 ? -17.300 6.982 -6.234 1.00 20.01 230 GLY A N 1
ATOM 1594 C CA . GLY A 1 230 ? -16.304 5.950 -6.041 1.00 19.59 230 GLY A CA 1
ATOM 1595 C C . GLY A 1 230 ? -16.048 5.670 -4.570 1.00 14.37 230 GLY A C 1
ATOM 1596 O O . GLY A 1 230 ? -16.554 6.342 -3.674 1.00 14.85 230 GLY A O 1
ATOM 1597 N N . VAL A 1 231 ? -15.253 4.613 -4.354 1.00 13.96 231 VAL A N 1
ATOM 1598 C CA . VAL A 1 231 ? -14.858 4.137 -3.047 1.00 12.17 231 VAL A CA 1
ATOM 1599 C C . VAL A 1 231 ? -13.387 4.496 -2.837 1.00 11.47 231 VAL A C 1
ATOM 1600 O O . VAL A 1 231 ? -12.564 4.297 -3.725 1.00 13.64 231 VAL A O 1
ATOM 1604 N N . GLY A 1 232 ? -13.097 5.091 -1.669 1.00 12.43 232 GLY A N 1
ATOM 1605 C CA . GLY A 1 232 ? -11.748 5.508 -1.356 1.00 12.82 232 GLY A CA 1
ATOM 1606 C C . GLY A 1 232 ? -11.315 5.098 0.046 1.00 12.76 232 GLY A C 1
ATOM 1607 O O . GLY A 1 232 ? -12.137 4.609 0.830 1.00 13.88 232 GLY A O 1
ATOM 1608 N N . VAL A 1 233 ? -10.030 5.360 0.354 1.00 11.94 233 VAL A N 1
ATOM 1609 C CA . VAL A 1 233 ? -9.485 5.129 1.680 1.00 11.54 233 VAL A CA 1
ATOM 1610 C C . VAL A 1 233 ? -9.922 6.294 2.565 1.00 12.15 233 VAL A C 1
ATOM 1611 O O . VAL A 1 233 ? -9.541 7.430 2.268 1.00 13.60 233 VAL A O 1
ATOM 1615 N N . GLY A 1 234 ? -10.622 6.023 3.670 1.00 12.10 234 GLY A N 1
ATOM 1616 C CA . GLY A 1 234 ? -10.983 7.082 4.602 1.00 12.14 234 GLY A CA 1
ATOM 1617 C C . GLY A 1 234 ? -9.867 7.238 5.619 1.00 12.97 234 GLY A C 1
ATOM 1618 O O . GLY A 1 234 ? -9.359 6.298 6.221 1.00 13.92 234 GLY A O 1
ATOM 1619 N N . ILE A 1 235 ? -9.475 8.494 5.827 1.00 11.50 235 ILE A N 1
ATOM 1620 C CA . ILE A 1 235 ? -8.327 8.883 6.654 1.00 12.40 235 ILE A CA 1
ATOM 1621 C C . ILE A 1 235 ? -8.733 10.116 7.487 1.00 12.33 235 ILE A C 1
ATOM 1622 O O . ILE A 1 235 ? -9.594 10.904 7.061 1.00 13.19 235 ILE A O 1
ATOM 1627 N N . ARG A 1 236 ? -8.207 10.228 8.705 1.00 12.85 236 ARG A N 1
ATOM 1628 C CA . ARG A 1 236 ? -8.457 11.446 9.461 1.00 13.12 236 ARG A CA 1
ATOM 1629 C C . ARG A 1 236 ? -7.923 12.653 8.695 1.00 12.81 236 ARG A C 1
ATOM 1630 O O . ARG A 1 236 ? -6.878 12.595 8.088 1.00 13.87 236 ARG A O 1
ATOM 1638 N N . GLN A 1 237 ? -8.640 13.773 8.829 1.00 12.74 237 GLN A N 1
ATOM 1639 C CA . GLN A 1 237 ? -8.157 15.083 8.341 1.00 13.36 237 GLN A CA 1
ATOM 1640 C C . GLN A 1 237 ? -6.811 15.435 8.971 1.00 13.30 237 GLN A C 1
ATOM 1641 O O . GLN A 1 237 ? -6.555 15.160 10.151 1.00 15.33 237 GLN A O 1
ATOM 1647 N N . GLY A 1 238 ? -5.958 16.035 8.150 1.00 14.49 238 GLY A N 1
ATOM 1648 C CA . GLY A 1 238 ? -4.662 16.483 8.634 1.00 15.28 238 GLY A CA 1
ATOM 1649 C C . GLY A 1 238 ? -4.796 17.542 9.726 1.00 16.72 238 GLY A C 1
ATOM 1650 O O . GLY A 1 238 ? -5.785 18.288 9.767 1.00 18.02 238 GLY A O 1
ATOM 1651 N N . GLY A 1 239 ? -3.757 17.640 10.544 1.00 17.21 239 GLY A N 1
ATOM 1652 C CA . GLY A 1 239 ? -3.627 18.666 11.557 1.00 18.20 239 GLY A CA 1
ATOM 1653 C C . GLY A 1 239 ? -2.156 18.929 11.851 1.00 17.29 239 GLY A C 1
ATOM 1654 O O . GLY A 1 239 ? -1.268 18.441 11.161 1.00 17.92 239 GLY A O 1
ATOM 1655 N N . ASP A 1 240 ? -1.899 19.796 12.841 1.00 18.92 240 ASP A N 1
ATOM 1656 C CA . ASP A 1 240 ? -0.554 20.265 13.138 1.00 18.09 240 ASP A CA 1
ATOM 1657 C C . ASP A 1 240 ? 0.095 19.544 14.330 1.00 16.69 240 ASP A C 1
ATOM 1658 O O . ASP A 1 240 ? 1.295 19.682 14.511 1.00 17.63 240 ASP A O 1
ATOM 1663 N N . ASP A 1 241 ? -0.677 18.806 15.154 1.00 17.41 241 ASP A N 1
ATOM 1664 C CA . ASP A 1 241 ? -0.107 18.007 16.231 1.00 18.95 241 ASP A CA 1
ATOM 1665 C C . ASP A 1 241 ? 0.516 16.743 15.617 1.00 17.06 241 ASP A C 1
ATOM 1666 O O . ASP A 1 241 ? 0.434 16.539 14.407 1.00 16.17 241 ASP A O 1
ATOM 1671 N N . ALA A 1 242 ? 1.214 15.954 16.449 1.00 15.06 242 ALA A N 1
ATOM 1672 C CA . ALA A 1 242 ? 1.892 14.745 15.992 1.00 17.45 242 ALA A CA 1
ATOM 1673 C C . ALA A 1 242 ? 0.936 13.808 15.243 1.00 16.01 242 ALA A C 1
ATOM 1674 O O . ALA A 1 242 ? 1.272 13.327 14.150 1.00 18.31 242 ALA A O 1
ATOM 1676 N N . ILE A 1 243 ? -0.251 13.587 15.815 1.00 15.38 243 ILE A N 1
ATOM 1677 C CA . ILE A 1 243 ? -1.235 12.715 15.174 1.00 15.85 243 ILE A CA 1
ATOM 1678 C C . ILE A 1 243 ? -1.614 13.281 13.812 1.00 14.57 243 ILE A C 1
ATOM 1679 O O . ILE A 1 243 ? -1.701 12.576 12.809 1.00 16.23 243 ILE A O 1
ATOM 1684 N N . GLY A 1 244 ? -1.826 14.606 13.775 1.00 15.40 244 GLY A N 1
ATOM 1685 C CA . GLY A 1 244 ? -2.307 15.227 12.565 1.00 15.77 244 GLY A CA 1
ATOM 1686 C C . GLY A 1 244 ? -1.282 15.301 11.432 1.00 14.97 244 GLY A C 1
ATOM 1687 O O . GLY A 1 244 ? -1.665 15.186 10.266 1.00 16.17 244 GLY A O 1
ATOM 1688 N N . THR A 1 245 ? 0.017 15.502 11.731 1.00 15.23 245 THR A N 1
ATOM 1689 C CA . THR A 1 245 ? 1.001 15.493 10.651 1.00 16.13 245 THR A CA 1
ATOM 1690 C C . THR A 1 245 ? 1.219 14.057 10.136 1.00 14.65 245 THR A C 1
ATOM 1691 O O . THR A 1 245 ? 1.426 13.899 8.936 1.00 16.84 245 THR A O 1
ATOM 1695 N N . ARG A 1 246 ? 1.086 13.034 11.019 1.00 15.22 246 ARG A N 1
ATOM 1696 C CA . ARG A 1 246 ? 1.137 11.650 10.580 1.00 14.90 246 ARG A CA 1
ATOM 1697 C C . ARG A 1 246 ? -0.047 11.339 9.663 1.00 14.14 246 ARG A C 1
ATOM 1698 O O . ARG A 1 246 ? 0.122 10.680 8.637 1.00 15.39 246 ARG A O 1
ATOM 1706 N N . ASP A 1 247 ? -1.220 11.917 9.962 1.00 14.79 247 ASP A N 1
ATOM 1707 C CA . ASP A 1 247 ? -2.403 11.712 9.141 1.00 16.31 247 ASP A CA 1
ATOM 1708 C C . ASP A 1 247 ? -2.251 12.386 7.784 1.00 14.61 247 ASP A C 1
ATOM 1709 O O . ASP A 1 247 ? -2.683 11.826 6.774 1.00 15.13 247 ASP A O 1
ATOM 1714 N N . ALA A 1 248 ? -1.718 13.628 7.769 1.00 14.79 248 ALA A N 1
ATOM 1715 C CA . ALA A 1 248 ? -1.458 14.258 6.492 1.00 15.18 248 ALA A CA 1
ATOM 1716 C C . ALA A 1 248 ? -0.523 13.419 5.627 1.00 15.15 248 ALA A C 1
ATOM 1717 O O . ALA A 1 248 ? -0.747 13.281 4.414 1.00 16.15 248 ALA A O 1
ATOM 1719 N N . LYS A 1 249 ? 0.542 12.871 6.231 1.00 15.87 249 LYS A N 1
ATOM 1720 C CA A LYS A 1 249 ? 1.473 12.062 5.467 0.50 16.18 249 LYS A CA 1
ATOM 1721 C CA B LYS A 1 249 ? 1.480 12.051 5.478 0.50 16.53 249 LYS A CA 1
ATOM 1722 C C . LYS A 1 249 ? 0.816 10.755 4.977 1.00 18.06 249 LYS A C 1
ATOM 1723 O O . LYS A 1 249 ? 1.117 10.297 3.866 1.00 17.52 249 LYS A O 1
ATOM 1734 N N . LEU A 1 250 ? -0.098 10.155 5.778 1.00 14.66 250 LEU A N 1
ATOM 1735 C CA A LEU A 1 250 ? -0.745 8.922 5.336 0.50 15.89 250 LEU A CA 1
ATOM 1736 C CA B LEU A 1 250 ? -0.823 8.938 5.381 0.50 15.88 250 LEU A CA 1
ATOM 1737 C C . LEU A 1 250 ? -1.573 9.206 4.075 1.00 15.73 250 LEU A C 1
ATOM 1738 O O . LEU A 1 250 ? -1.585 8.387 3.159 1.00 15.88 250 LEU A O 1
ATOM 1747 N N . LEU A 1 251 ? -2.240 10.372 4.002 1.00 14.45 251 LEU A N 1
ATOM 1748 C CA . LEU A 1 251 ? -3.025 10.694 2.806 1.00 14.50 251 LEU A CA 1
ATOM 1749 C C . LEU A 1 251 ? -2.100 10.794 1.583 1.00 17.32 251 LEU A C 1
ATOM 1750 O O . LEU A 1 251 ? -2.371 10.239 0.509 1.00 15.80 251 LEU A O 1
ATOM 1755 N N . LYS A 1 252 ? -0.987 11.515 1.764 1.00 16.22 252 LYS A N 1
ATOM 1756 C CA . LYS A 1 252 ? 0.020 11.683 0.729 1.00 16.17 252 LYS A CA 1
ATOM 1757 C C . LYS A 1 252 ? 0.562 10.326 0.256 1.00 14.60 252 LYS A C 1
ATOM 1758 O O . LYS A 1 252 ? 0.649 10.078 -0.943 1.00 17.07 252 LYS A O 1
ATOM 1764 N N . ASP A 1 253 ? 0.880 9.441 1.202 1.00 17.03 253 ASP A N 1
ATOM 1765 C CA . ASP A 1 253 ? 1.433 8.137 0.865 1.00 18.01 253 ASP A CA 1
ATOM 1766 C C . ASP A 1 253 ? 0.421 7.241 0.142 1.00 17.68 253 ASP A C 1
ATOM 1767 O O . ASP A 1 253 ? 0.772 6.567 -0.835 1.00 16.98 253 ASP A O 1
ATOM 1772 N N . PHE A 1 254 ? -0.831 7.240 0.602 1.00 14.75 254 PHE A N 1
ATOM 1773 C CA . PHE A 1 254 ? -1.865 6.442 -0.037 1.00 13.36 254 PHE A CA 1
ATOM 1774 C C . PHE A 1 254 ? -2.114 6.903 -1.479 1.00 13.66 254 PHE A C 1
ATOM 1775 O O . PHE A 1 254 ? -2.294 6.103 -2.385 1.00 15.51 254 PHE A O 1
ATOM 1783 N N . ASN A 1 255 ? -2.206 8.226 -1.705 1.00 14.11 255 ASN A N 1
ATOM 1784 C CA . ASN A 1 255 ? -2.444 8.659 -3.066 1.00 14.18 255 ASN A CA 1
ATOM 1785 C C . ASN A 1 255 ? -1.285 8.288 -3.996 1.00 14.71 255 ASN A C 1
ATOM 1786 O O . ASN A 1 255 ? -1.509 7.936 -5.163 1.00 16.04 255 ASN A O 1
ATOM 1791 N N . LYS A 1 256 ? -0.045 8.426 -3.529 1.00 15.85 256 LYS A N 1
ATOM 1792 C CA . LYS A 1 256 ? 1.106 8.059 -4.360 1.00 16.00 256 LYS A CA 1
ATOM 1793 C C . LYS A 1 256 ? 1.058 6.559 -4.688 1.00 16.79 256 LYS A C 1
ATOM 1794 O O . LYS A 1 256 ? 1.289 6.147 -5.834 1.00 17.32 256 LYS A O 1
ATOM 1800 N N . ALA A 1 257 ? 0.738 5.763 -3.659 1.00 15.57 257 ALA A N 1
ATOM 1801 C CA . ALA A 1 257 ? 0.693 4.315 -3.812 1.00 15.22 257 ALA A CA 1
ATOM 1802 C C . ALA A 1 257 ? -0.410 3.880 -4.772 1.00 14.13 257 ALA A C 1
ATOM 1803 O O . ALA A 1 257 ? -0.190 2.962 -5.568 1.00 16.29 257 ALA A O 1
ATOM 1805 N N . ILE A 1 258 ? -1.593 4.513 -4.684 1.00 13.54 258 ILE A N 1
ATOM 1806 C CA . ILE A 1 258 ? -2.689 4.202 -5.597 1.00 13.47 258 ILE A CA 1
ATOM 1807 C C . ILE A 1 258 ? -2.292 4.510 -7.035 1.00 15.13 258 ILE A C 1
ATOM 1808 O O . ILE A 1 258 ? -2.552 3.764 -7.975 1.00 15.22 258 ILE A O 1
ATOM 1813 N N . ASN A 1 259 ? -1.653 5.662 -7.263 1.00 14.49 259 ASN A N 1
ATOM 1814 C CA . ASN A 1 259 ? -1.180 5.991 -8.597 1.00 16.71 259 ASN A CA 1
ATOM 1815 C C . ASN A 1 259 ? -0.206 4.934 -9.138 1.00 15.04 259 ASN A C 1
ATOM 1816 O O . ASN A 1 259 ? -0.267 4.584 -10.326 1.00 16.52 259 ASN A O 1
ATOM 1821 N N . THR A 1 260 ? 0.741 4.515 -8.289 1.00 15.79 260 THR A N 1
ATOM 1822 C CA . THR A 1 260 ? 1.727 3.516 -8.679 1.00 17.28 260 THR A CA 1
ATOM 1823 C C . THR A 1 260 ? 1.037 2.172 -8.993 1.00 17.57 260 THR A C 1
ATOM 1824 O O . THR A 1 260 ? 1.331 1.551 -10.015 1.00 19.23 260 THR A O 1
ATOM 1828 N N . ALA A 1 261 ? 0.105 1.751 -8.118 1.00 15.63 261 ALA A N 1
ATOM 1829 C CA . ALA A 1 261 ? -0.629 0.501 -8.314 1.00 18.05 261 ALA A CA 1
ATOM 1830 C C . ALA A 1 261 ? -1.406 0.557 -9.627 1.00 17.63 261 ALA A C 1
ATOM 1831 O O . ALA A 1 261 ? -1.428 -0.402 -10.381 1.00 18.80 261 ALA A O 1
ATOM 1833 N N . ARG A 1 262 ? -2.038 1.704 -9.934 1.00 15.68 262 ARG A N 1
ATOM 1834 C CA . ARG A 1 262 ? -2.798 1.862 -11.169 1.00 15.07 262 ARG A CA 1
ATOM 1835 C C . ARG A 1 262 ? -1.881 1.737 -12.392 1.00 20.88 262 ARG A C 1
ATOM 1836 O O . ARG A 1 262 ? -2.194 1.001 -13.333 1.00 20.61 262 ARG A O 1
ATOM 1844 N N . LYS A 1 263 ? -0.726 2.419 -12.362 1.00 19.55 263 LYS A N 1
ATOM 1845 C CA . LYS A 1 263 ? 0.261 2.361 -13.436 1.00 21.73 263 LYS A CA 1
ATOM 1846 C C . LYS A 1 263 ? 0.701 0.916 -13.702 1.00 20.79 263 LYS A C 1
ATOM 1847 O O . LYS A 1 263 ? 0.887 0.539 -14.854 1.00 25.25 263 LYS A O 1
ATOM 1853 N N . GLN A 1 264 ? 0.872 0.134 -12.630 1.00 19.86 264 GLN A N 1
ATOM 1854 C CA . GLN A 1 264 ? 1.338 -1.258 -12.708 1.00 20.86 264 GLN A CA 1
ATOM 1855 C C . GLN A 1 264 ? 0.211 -2.239 -13.063 1.00 20.75 264 GLN A C 1
ATOM 1856 O O . GLN A 1 264 ? 0.487 -3.403 -13.291 1.00 25.14 264 GLN A O 1
ATOM 1862 N N . GLY A 1 265 ? -1.042 -1.779 -13.156 1.00 18.32 265 GLY A N 1
ATOM 1863 C CA . GLY A 1 265 ? -2.180 -2.616 -13.510 1.00 20.57 265 GLY A CA 1
ATOM 1864 C C . GLY A 1 265 ? -2.704 -3.446 -12.340 1.00 18.97 265 GLY A C 1
ATOM 1865 O O . GLY A 1 265 ? -3.621 -4.230 -12.522 1.00 20.97 265 GLY A O 1
ATOM 1866 N N . ILE A 1 266 ? -2.219 -3.178 -11.130 1.00 18.13 266 ILE A N 1
ATOM 1867 C CA . ILE A 1 266 ? -2.513 -3.975 -9.959 1.00 16.74 266 ILE A CA 1
ATOM 1868 C C . ILE A 1 266 ? -3.976 -3.873 -9.532 1.00 16.06 266 ILE A C 1
ATOM 1869 O O . ILE A 1 266 ? -4.564 -4.877 -9.104 1.00 16.73 266 ILE A O 1
ATOM 1874 N N . ILE A 1 267 ? -4.554 -2.665 -9.511 1.00 16.22 267 ILE A N 1
ATOM 1875 C CA . ILE A 1 267 ? -5.901 -2.494 -8.987 1.00 13.98 267 ILE A CA 1
ATOM 1876 C C . ILE A 1 267 ? -6.887 -3.237 -9.907 1.00 13.44 267 ILE A C 1
ATOM 1877 O O . ILE A 1 267 ? -7.821 -3.887 -9.423 1.00 15.17 267 ILE A O 1
ATOM 1882 N N . SER A 1 268 ? -6.721 -3.103 -11.217 1.00 14.78 268 SER A N 1
ATOM 1883 C CA . SER A 1 268 ? -7.552 -3.801 -12.186 1.00 15.27 268 SER A CA 1
ATOM 1884 C C . SER A 1 268 ? -7.458 -5.324 -12.028 1.00 14.62 268 SER A C 1
ATOM 1885 O O . SER A 1 268 ? -8.458 -6.023 -12.019 1.00 15.91 268 SER A O 1
ATOM 1888 N N . LYS A 1 269 ? -6.234 -5.817 -11.923 1.00 15.66 269 LYS A N 1
ATOM 1889 C CA . LYS A 1 269 ? -6.029 -7.256 -11.788 1.00 15.84 269 LYS A CA 1
ATOM 1890 C C . LYS A 1 269 ? -6.750 -7.782 -10.532 1.00 14.81 269 LYS A C 1
ATOM 1891 O O . LYS A 1 269 ? -7.435 -8.818 -10.555 1.00 16.51 269 LYS A O 1
ATOM 1897 N N . LEU A 1 270 ? -6.581 -7.083 -9.415 1.00 15.36 270 LEU A N 1
ATOM 1898 C CA . LEU A 1 270 ? -7.219 -7.471 -8.169 1.00 14.18 270 LEU A CA 1
ATOM 1899 C C . LEU A 1 270 ? -8.728 -7.402 -8.284 1.00 15.71 270 LEU A C 1
ATOM 1900 O O . LEU A 1 270 ? -9.423 -8.238 -7.734 1.00 15.63 270 LEU A O 1
ATOM 1905 N N . ALA A 1 271 ? -9.260 -6.344 -8.882 1.00 14.54 271 ALA A N 1
ATOM 1906 C CA . ALA A 1 271 ? -10.695 -6.237 -9.012 1.00 14.47 271 ALA A CA 1
ATOM 1907 C C . ALA A 1 271 ? -11.241 -7.451 -9.771 1.00 15.02 271 ALA A C 1
ATOM 1908 O O . ALA A 1 271 ? -12.256 -7.994 -9.384 1.00 16.25 271 ALA A O 1
ATOM 1910 N N . ILE A 1 272 ? -10.618 -7.853 -10.878 1.00 15.00 272 ILE A N 1
ATOM 1911 C CA . ILE A 1 272 ? -11.125 -8.990 -11.640 1.00 15.49 272 ILE A CA 1
ATOM 1912 C C . ILE A 1 272 ? -11.057 -10.283 -10.824 1.00 17.06 272 ILE A C 1
ATOM 1913 O O . ILE A 1 272 ? -11.987 -11.095 -10.907 1.00 16.75 272 ILE A O 1
ATOM 1918 N N . LYS A 1 273 ? -10.024 -10.414 -9.989 1.00 15.12 273 LYS A N 1
ATOM 1919 C CA . LYS A 1 273 ? -9.808 -11.590 -9.146 1.00 18.49 273 LYS A CA 1
ATOM 1920 C C . LYS A 1 273 ? -10.823 -11.691 -8.005 1.00 19.69 273 LYS A C 1
ATOM 1921 O O . LYS A 1 273 ? -10.931 -12.779 -7.417 1.00 20.90 273 LYS A O 1
ATOM 1927 N N . HIS A 1 274 ? -11.583 -10.616 -7.712 1.00 17.88 274 HIS A N 1
ATOM 1928 C CA . HIS A 1 274 ? -12.566 -10.593 -6.632 1.00 17.56 274 HIS A CA 1
ATOM 1929 C C . HIS A 1 274 ? -14.000 -10.385 -7.108 1.00 19.04 274 HIS A C 1
ATOM 1930 O O . HIS A 1 274 ? -14.923 -11.059 -6.635 1.00 22.24 274 HIS A O 1
ATOM 1937 N N . PHE A 1 275 ? -14.204 -9.440 -8.025 1.00 16.74 275 PHE A N 1
ATOM 1938 C CA . PHE A 1 275 ? -15.538 -9.115 -8.502 1.00 18.85 275 PHE A CA 1
ATOM 1939 C C . PHE A 1 275 ? -15.914 -9.909 -9.755 1.00 17.86 275 PHE A C 1
ATOM 1940 O O . PHE A 1 275 ? -17.091 -9.995 -10.096 1.00 21.07 275 PHE A O 1
ATOM 1948 N N . GLY A 1 276 ? -14.908 -10.391 -10.489 1.00 17.67 276 GLY A N 1
ATOM 1949 C CA . GLY A 1 276 ? -15.129 -10.987 -11.796 1.00 17.60 276 GLY A CA 1
ATOM 1950 C C . GLY A 1 276 ? -15.202 -10.009 -12.970 1.00 18.13 276 GLY A C 1
ATOM 1951 O O . GLY A 1 276 ? -15.426 -10.422 -14.122 1.00 19.60 276 GLY A O 1
ATOM 1952 N N . PHE A 1 277 ? -15.035 -8.715 -12.667 1.00 18.66 277 PHE A N 1
ATOM 1953 C CA . PHE A 1 277 ? -14.994 -7.681 -13.687 1.00 18.18 277 PHE A CA 1
ATOM 1954 C C . PHE A 1 277 ? -14.171 -6.532 -13.119 1.00 17.41 277 PHE A C 1
ATOM 1955 O O . PHE A 1 277 ? -13.889 -6.519 -11.918 1.00 16.73 277 PHE A O 1
ATOM 1963 N N . ASP A 1 278 ? -13.760 -5.610 -13.994 1.00 17.72 278 ASP A N 1
ATOM 1964 C CA . ASP A 1 278 ? -12.880 -4.541 -13.557 1.00 16.70 278 ASP A CA 1
ATOM 1965 C C . ASP A 1 278 ? -13.695 -3.392 -12.944 1.00 18.36 278 ASP A C 1
ATOM 1966 O O . ASP A 1 278 ? -14.063 -2.413 -13.616 1.00 20.90 278 ASP A O 1
ATOM 1971 N N . ALA A 1 279 ? -13.874 -3.491 -11.615 1.00 16.72 279 ALA A N 1
ATOM 1972 C CA . ALA A 1 279 ? -14.550 -2.492 -10.808 1.00 19.21 279 ALA A CA 1
ATOM 1973 C C . ALA A 1 279 ? -13.612 -1.347 -10.409 1.00 16.99 279 ALA A C 1
ATOM 1974 O O . ALA A 1 279 ? -14.080 -0.409 -9.768 1.00 17.50 279 ALA A O 1
ATOM 1976 N N . SER A 1 280 ? -12.312 -1.420 -10.751 1.00 17.16 280 SER A N 1
ATOM 1977 C CA . SER A 1 280 ? -11.334 -0.424 -10.337 1.00 15.05 280 SER A CA 1
ATOM 1978 C C . SER A 1 280 ? -11.543 0.918 -11.044 1.00 15.94 280 SER A C 1
ATOM 1979 O O . SER A 1 280 ? -12.175 0.994 -12.102 1.00 18.84 280 SER A O 1
ATOM 1982 N N . MET A 1 281 ? -10.974 1.958 -10.392 1.00 15.07 281 MET A N 1
ATOM 1983 C CA A MET A 1 281 ? -10.860 3.339 -10.858 0.50 17.81 281 MET A CA 1
ATOM 1984 C CA B MET A 1 281 ? -10.864 3.299 -10.958 0.50 18.33 281 MET A CA 1
ATOM 1985 C C . MET A 1 281 ? -9.383 3.700 -11.068 1.00 22.25 281 MET A C 1
ATOM 1986 O O . MET A 1 281 ? -8.560 3.096 -10.345 1.00 25.19 281 MET A O 1
ATOM 1997 N N . ASP B 1 22 ? -0.873 20.952 33.123 1.00 61.67 22 ASP B N 1
ATOM 1998 C CA . ASP B 1 22 ? -0.854 21.639 31.802 1.00 73.76 22 ASP B CA 1
ATOM 1999 C C . ASP B 1 22 ? -2.190 22.353 31.609 1.00 70.65 22 ASP B C 1
ATOM 2000 O O . ASP B 1 22 ? -3.187 21.947 32.204 1.00 41.28 22 ASP B O 1
ATOM 2002 N N . LYS B 1 23 ? -2.160 23.421 30.795 1.00 36.52 23 LYS B N 1
ATOM 2003 C CA . LYS B 1 23 ? -3.314 24.186 30.331 1.00 32.33 23 LYS B CA 1
ATOM 2004 C C . LYS B 1 23 ? -4.401 23.289 29.732 1.00 30.06 23 LYS B C 1
ATOM 2005 O O . LYS B 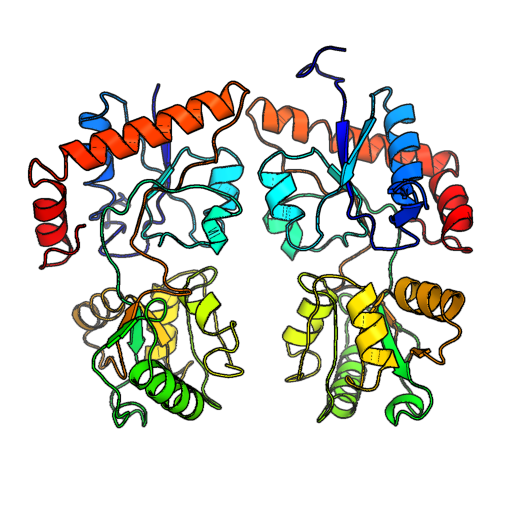1 23 ? -4.083 22.338 29.014 1.00 32.07 23 LYS B O 1
ATOM 2011 N N . ILE B 1 24 ? -5.671 23.668 29.978 1.00 25.13 24 ILE B N 1
ATOM 2012 C CA . ILE B 1 24 ? -6.850 22.980 29.448 1.00 24.21 24 ILE B CA 1
ATOM 2013 C C . ILE B 1 24 ? -7.566 23.932 28.491 1.00 20.50 24 ILE B C 1
ATOM 2014 O O . ILE B 1 24 ? -7.827 25.075 28.867 1.00 25.62 24 ILE B O 1
ATOM 2019 N N . LYS B 1 25 ? -7.934 23.431 27.311 1.00 17.49 25 LYS B N 1
ATOM 2020 C CA . LYS B 1 25 ? -8.790 24.123 26.371 1.00 16.11 25 LYS B CA 1
ATOM 2021 C C . LYS B 1 25 ? -10.204 23.554 26.445 1.00 12.96 25 LYS B C 1
ATOM 2022 O O . LYS B 1 25 ? -10.401 22.336 26.305 1.00 14.88 25 LYS B O 1
ATOM 2028 N N . ILE B 1 26 ? -11.189 24.436 26.712 1.00 14.65 26 ILE B N 1
ATOM 2029 C CA . ILE B 1 26 ? -12.580 24.036 26.858 1.00 13.78 26 ILE B CA 1
ATOM 2030 C C . ILE B 1 26 ? -13.383 24.593 25.711 1.00 13.13 26 ILE B C 1
ATOM 2031 O O . ILE B 1 26 ? -13.362 25.823 25.489 1.00 15.13 26 ILE B O 1
ATOM 2036 N N . GLY B 1 27 ? -14.027 23.719 24.941 1.00 12.66 27 GLY B N 1
ATOM 2037 C CA . GLY B 1 27 ? -14.890 24.139 23.860 1.00 12.28 27 GLY B CA 1
ATOM 2038 C C . GLY B 1 27 ? -16.314 24.383 24.330 1.00 12.33 27 GLY B C 1
ATOM 2039 O O . GLY B 1 27 ? -16.915 23.585 25.057 1.00 13.68 27 GLY B O 1
ATOM 2040 N N . THR B 1 28 ? -16.883 25.483 23.832 1.00 12.50 28 THR B N 1
ATOM 2041 C CA . THR B 1 28 ? -18.274 25.775 24.006 1.00 12.50 28 THR B CA 1
ATOM 2042 C C . THR B 1 28 ? -18.802 26.410 22.718 1.00 13.87 28 THR B C 1
ATOM 2043 O O . THR B 1 28 ? -18.021 26.792 21.843 1.00 17.65 28 THR B O 1
ATOM 2047 N N . GLU B 1 29 ? -20.125 26.537 22.620 1.00 13.10 29 GLU B N 1
ATOM 2048 C CA . GLU B 1 29 ? -20.749 26.982 21.373 1.00 13.95 29 GLU B CA 1
ATOM 2049 C C . GLU B 1 29 ? -20.834 28.519 21.297 1.00 15.85 29 GLU B C 1
ATOM 2050 O O . GLU B 1 29 ? -20.524 29.126 20.264 1.00 19.82 29 GLU B O 1
ATOM 2056 N N . GLY B 1 30 ? -21.336 29.123 22.373 1.00 14.11 30 GLY B N 1
ATOM 2057 C CA . GLY B 1 30 ? -21.614 30.554 22.393 1.00 16.89 30 GLY B CA 1
ATOM 2058 C C . GLY B 1 30 ? -22.922 30.951 21.721 1.00 15.57 30 GLY B C 1
ATOM 2059 O O . GLY B 1 30 ? -23.102 32.155 21.457 1.00 19.15 30 GLY B O 1
ATOM 2060 N N . ALA B 1 31 ? -23.879 30.023 21.582 1.00 15.01 31 ALA B N 1
ATOM 2061 C CA . ALA B 1 31 ? -25.174 30.303 20.981 1.00 15.07 31 ALA B CA 1
ATOM 2062 C C . ALA B 1 31 ? -26.310 29.533 21.669 1.00 13.94 31 ALA B C 1
ATOM 2063 O O . ALA B 1 31 ? -27.284 29.141 21.008 1.00 14.55 31 ALA B O 1
ATOM 2065 N N . TYR B 1 32 ? -26.196 29.379 22.989 1.00 13.88 32 TYR B N 1
ATOM 2066 C CA . TYR B 1 32 ? -27.123 28.555 23.753 1.00 12.78 32 TYR B CA 1
ATOM 2067 C C . TYR B 1 32 ? -27.391 29.154 25.131 1.00 12.53 32 TYR B C 1
ATOM 2068 O O . TYR B 1 32 ? -27.098 28.568 26.163 1.00 15.22 32 TYR B O 1
ATOM 2077 N N . PRO B 1 33 ? -27.920 30.399 25.214 1.00 14.76 33 PRO B N 1
ATOM 2078 C CA . PRO B 1 33 ? -28.195 30.986 26.520 1.00 14.57 33 PRO B CA 1
ATOM 2079 C C . PRO B 1 33 ? -29.260 30.204 27.268 1.00 16.43 33 PRO B C 1
ATOM 2080 O O . PRO B 1 33 ? -30.149 29.671 26.608 1.00 18.92 33 PRO B O 1
ATOM 2084 N N . PRO B 1 34 ? -29.211 30.108 28.629 1.00 17.82 34 PRO B N 1
ATOM 2085 C CA . PRO B 1 34 ? -28.197 30.769 29.471 1.00 17.58 34 PRO B CA 1
ATOM 2086 C C . PRO B 1 34 ? -26.919 29.997 29.793 1.00 14.99 34 PRO B C 1
ATOM 2087 O O . PRO B 1 34 ? -26.162 30.363 30.693 1.00 17.03 34 PRO B O 1
ATOM 2091 N N . TRP B 1 35 ? -26.741 28.861 29.096 1.00 15.69 35 TRP B N 1
ATOM 2092 C CA . TRP B 1 35 ? -25.603 27.988 29.307 1.00 14.91 35 TRP B CA 1
ATOM 2093 C C . TRP B 1 35 ? -24.313 28.622 28.792 1.00 13.80 35 TRP B C 1
ATOM 2094 O O . TRP B 1 35 ? -23.314 28.675 29.501 1.00 15.57 35 TRP B O 1
ATOM 2105 N N . ASN B 1 36 ? -24.361 29.092 27.540 1.00 14.21 36 ASN B N 1
ATOM 2106 C CA . ASN B 1 36 ? -23.191 29.665 26.910 1.00 15.46 36 ASN B CA 1
ATOM 2107 C C . ASN B 1 36 ? -23.719 30.562 25.798 1.00 15.07 36 ASN B C 1
ATOM 2108 O O . ASN B 1 36 ? -24.609 30.182 25.060 1.00 17.30 36 ASN B O 1
ATOM 2113 N N . SER B 1 37 ? -23.204 31.802 25.737 1.00 16.58 37 SER B N 1
ATOM 2114 C CA A SER B 1 37 ? -23.695 32.797 24.800 0.50 16.34 37 SER B CA 1
ATOM 2115 C CA B SER B 1 37 ? -23.708 32.816 24.814 0.50 17.60 37 SER B CA 1
ATOM 2116 C C . SER B 1 37 ? -22.600 33.829 24.556 1.00 19.96 37 SER B C 1
ATOM 2117 O O . SER B 1 37 ? -21.483 33.674 25.049 1.00 21.28 37 SER B O 1
ATOM 2122 N N . LYS B 1 38 ? -22.909 34.851 23.762 1.00 24.01 38 LYS B N 1
ATOM 2123 C CA . LYS B 1 38 ? -21.925 35.899 23.509 1.00 25.86 38 LYS B CA 1
ATOM 2124 C C . LYS B 1 38 ? -22.540 37.234 23.890 1.00 35.69 38 LYS B C 1
ATOM 2125 O O . LYS B 1 38 ? -23.738 37.409 23.700 1.00 33.05 38 LYS B O 1
ATOM 2131 N N . ASP B 1 39 ? -21.734 38.122 24.480 1.00 41.28 39 ASP B N 1
ATOM 2132 C CA . ASP B 1 39 ? -22.171 39.497 24.701 1.00 65.33 39 ASP B CA 1
ATOM 2133 C C . ASP B 1 39 ? -21.992 40.294 23.397 1.00 69.01 39 ASP B C 1
ATOM 2134 O O . ASP B 1 39 ? -21.823 39.725 22.311 1.00 42.51 39 ASP B O 1
ATOM 2139 N N . ALA B 1 40 ? -22.063 41.626 23.493 1.00 81.81 40 ALA B N 1
ATOM 2140 C CA . ALA B 1 40 ? -21.938 42.491 22.333 1.00 83.36 40 ALA B CA 1
ATOM 2141 C C . ALA B 1 40 ? -20.499 42.530 21.823 1.00 96.45 40 ALA B C 1
ATOM 2142 O O . ALA B 1 40 ? -20.269 42.387 20.622 1.00 108.31 40 ALA B O 1
ATOM 2144 N N . SER B 1 41 ? -19.548 42.777 22.735 1.00 152.73 41 SER B N 1
ATOM 2145 C CA . SER B 1 41 ? -18.141 42.854 22.377 1.00 125.63 41 SER B CA 1
ATOM 2146 C C . SER B 1 41 ? -17.763 41.637 21.536 1.00 121.06 41 SER B C 1
ATOM 2147 O O . SER B 1 41 ? -16.993 41.744 20.585 1.00 139.44 41 SER B O 1
ATOM 2150 N N . GLY B 1 42 ? -18.356 40.495 21.901 1.00 103.80 42 GLY B N 1
ATOM 2151 C CA . GLY B 1 42 ? -18.137 39.219 21.240 1.00 82.11 42 GLY B CA 1
ATOM 2152 C C . GLY B 1 42 ? -17.712 38.139 22.234 1.00 72.18 42 GLY B C 1
ATOM 2153 O O . GLY B 1 42 ? -17.543 36.981 21.857 1.00 77.39 42 GLY B O 1
ATOM 2154 N N . ALA B 1 43 ? -17.562 38.526 23.509 1.00 62.94 43 ALA B N 1
ATOM 2155 C CA . ALA B 1 43 ? -16.964 37.678 24.526 1.00 50.99 43 ALA B CA 1
ATOM 2156 C C . ALA B 1 43 ? -17.943 36.598 24.977 1.00 42.25 43 ALA B C 1
ATOM 2157 O O . ALA B 1 43 ? -19.148 36.793 25.024 1.00 30.16 43 ALA B O 1
ATOM 2159 N N . LEU B 1 44 ? -17.398 35.447 25.352 1.00 31.91 44 LEU B N 1
ATOM 2160 C CA . LEU B 1 44 ? -18.231 34.311 25.749 1.00 23.64 44 LEU B CA 1
ATOM 2161 C C . LEU B 1 44 ? -18.666 34.489 27.209 1.00 22.43 44 LEU B C 1
ATOM 2162 O O . LEU B 1 44 ? -17.853 34.831 28.060 1.00 31.59 44 LEU B O 1
ATOM 2167 N N . ILE B 1 45 ? -19.960 34.238 27.472 1.00 21.99 45 ILE B N 1
ATOM 2168 C CA . ILE B 1 45 ? -20.571 34.378 28.787 1.00 21.40 45 ILE B CA 1
ATOM 2169 C C . ILE B 1 45 ? -21.492 33.179 29.036 1.00 20.14 45 ILE B C 1
ATOM 2170 O O . ILE B 1 45 ? -21.808 32.424 28.120 1.00 18.10 45 ILE B O 1
ATOM 2175 N N . GLY B 1 46 ? -21.953 33.055 30.291 1.00 17.78 46 GLY B N 1
ATOM 2176 C CA . GLY B 1 46 ? -23.005 32.138 30.652 1.00 16.72 46 GLY B CA 1
ATOM 2177 C C . GLY B 1 46 ? -22.578 31.216 31.799 1.00 15.54 46 GLY B C 1
ATOM 2178 O O . GLY B 1 46 ? -21.456 31.242 32.285 1.00 15.57 46 GLY B O 1
ATOM 2179 N N . PHE B 1 47 ? -23.542 30.407 32.221 1.00 14.75 47 PHE B N 1
ATOM 2180 C CA . PHE B 1 47 ? -23.362 29.454 33.305 1.00 14.29 47 PHE B CA 1
ATOM 2181 C C . PHE B 1 47 ? -22.106 28.594 33.113 1.00 12.66 47 PHE B C 1
ATOM 2182 O O . PHE B 1 47 ? -21.293 28.468 34.025 1.00 15.12 47 PHE B O 1
ATOM 2190 N N . GLU B 1 48 ? -21.919 28.082 31.900 1.00 13.02 48 GLU B N 1
ATOM 2191 C CA . GLU B 1 48 ? -20.838 27.124 31.704 1.00 14.62 48 GLU B CA 1
ATOM 2192 C C . GLU B 1 48 ? -19.482 27.796 31.591 1.00 14.79 48 GLU B C 1
ATOM 2193 O O . GLU B 1 48 ? -18.464 27.215 31.930 1.00 15.75 48 GLU B O 1
ATOM 2199 N N . VAL B 1 49 ? -19.487 29.084 31.196 1.00 15.07 49 VAL B N 1
ATOM 2200 C CA . VAL B 1 49 ? -18.235 29.820 31.145 1.00 15.84 49 VAL B CA 1
ATOM 2201 C C . VAL B 1 49 ? -17.760 30.098 32.576 1.00 14.60 49 VAL B C 1
ATOM 2202 O O . VAL B 1 49 ? -16.599 29.892 32.899 1.00 16.87 49 VAL B O 1
ATOM 2206 N N . GLU B 1 50 ? -18.657 30.599 33.437 1.00 14.85 50 GLU B N 1
ATOM 2207 C CA A GLU B 1 50 ? -18.284 30.875 34.813 0.50 17.35 50 GLU B CA 1
ATOM 2208 C CA B GLU B 1 50 ? -18.296 30.871 34.821 0.50 17.94 50 GLU B CA 1
ATOM 2209 C C . GLU B 1 50 ? -17.952 29.570 35.539 1.00 16.76 50 GLU B C 1
ATOM 2210 O O . GLU B 1 50 ? -16.983 29.520 36.309 1.00 18.61 50 GLU B O 1
ATOM 2221 N N . LEU B 1 51 ? -18.715 28.500 35.262 1.00 15.41 51 LEU B N 1
ATOM 2222 C CA . LEU B 1 51 ? -18.422 27.230 35.924 1.00 15.38 51 LEU B CA 1
ATOM 2223 C C . LEU B 1 51 ? -17.061 26.682 35.494 1.00 15.43 51 LEU B C 1
ATOM 2224 O O . LEU B 1 51 ? -16.312 26.220 36.354 1.00 16.19 51 LEU B O 1
ATOM 2229 N N . ALA B 1 52 ? -16.769 26.714 34.182 1.00 14.26 52 ALA B N 1
ATOM 2230 C CA . ALA B 1 52 ? -15.481 26.287 33.656 1.00 15.66 52 ALA B CA 1
ATOM 2231 C C . ALA B 1 52 ? -14.323 26.951 34.416 1.00 16.31 52 ALA B C 1
ATOM 2232 O O . ALA B 1 52 ? -13.359 26.302 34.845 1.00 19.59 52 ALA B O 1
ATOM 2234 N N . GLU B 1 53 ? -14.403 28.285 34.566 1.00 17.92 53 GLU B N 1
ATOM 2235 C CA . GLU B 1 53 ? -13.348 29.052 35.223 1.00 19.74 53 GLU B CA 1
ATOM 2236 C C . GLU B 1 53 ? -13.190 28.583 36.678 1.00 19.74 53 GLU B C 1
ATOM 2237 O O . GLU B 1 53 ? -12.069 28.434 37.178 1.00 21.18 53 GLU B O 1
ATOM 2243 N N . GLU B 1 54 ? -14.314 28.386 37.382 1.00 19.15 54 GLU B N 1
ATOM 2244 C CA . GLU B 1 54 ? -14.280 27.921 38.764 1.00 19.74 54 GLU B CA 1
ATOM 2245 C C . GLU B 1 54 ? -13.642 26.534 38.864 1.00 17.39 54 GLU B C 1
ATOM 2246 O O . GLU B 1 54 ? -12.841 26.287 39.767 1.00 21.00 54 GLU B O 1
ATOM 2252 N N . LEU B 1 55 ? -14.058 25.615 37.970 1.00 17.34 55 LEU B N 1
ATOM 2253 C CA . LEU B 1 55 ? -13.552 24.253 38.045 1.00 16.73 55 LEU B CA 1
ATOM 2254 C C . LEU B 1 55 ? -12.047 24.244 37.802 1.00 17.53 55 LEU B C 1
ATOM 2255 O O . LEU B 1 55 ? -11.318 23.508 38.459 1.00 18.78 55 LEU B O 1
ATOM 2260 N N . CYS B 1 56 ? -11.582 25.022 36.820 1.00 17.84 56 CYS B N 1
ATOM 2261 C CA . CYS B 1 56 ? -10.153 25.058 36.525 1.00 19.54 56 CYS B CA 1
ATOM 2262 C C . CYS B 1 56 ? -9.358 25.660 37.687 1.00 21.10 56 CYS B C 1
ATOM 2263 O O . CYS B 1 56 ? -8.238 25.207 37.959 1.00 21.56 56 CYS B O 1
ATOM 2266 N N . LYS B 1 57 ? -9.933 26.669 38.363 1.00 21.41 57 LYS B N 1
ATOM 2267 C CA . LYS B 1 57 ? -9.289 27.270 39.536 1.00 23.37 57 LYS B CA 1
ATOM 2268 C C . LYS B 1 57 ? -9.105 26.194 40.618 1.00 24.54 57 LYS B C 1
ATOM 2269 O O . LYS B 1 57 ? -8.029 26.071 41.208 1.00 24.40 57 LYS B O 1
ATOM 2275 N N . ILE B 1 58 ? -10.145 25.378 40.840 1.00 21.69 58 ILE B N 1
ATOM 2276 C CA . ILE B 1 58 ? -10.101 24.324 41.850 1.00 20.76 58 ILE B CA 1
ATOM 2277 C C . ILE B 1 58 ? -9.035 23.286 41.477 1.00 21.46 58 ILE B C 1
ATOM 2278 O O . ILE B 1 58 ? -8.322 22.794 42.353 1.00 26.06 58 ILE B O 1
ATOM 2283 N N . MET B 1 59 ? -8.932 22.988 40.171 1.00 21.81 59 MET B N 1
ATOM 2284 C CA A MET B 1 59 ? -7.958 22.046 39.643 0.50 25.08 59 MET B CA 1
ATOM 2285 C CA B MET B 1 59 ? -7.970 22.023 39.649 0.50 24.21 59 MET B CA 1
ATOM 2286 C C . MET B 1 59 ? -6.536 22.582 39.722 1.00 26.42 59 MET B C 1
ATOM 2287 O O . MET B 1 59 ? -5.578 21.819 39.697 1.00 31.40 59 MET B O 1
ATOM 2296 N N . GLY B 1 60 ? -6.376 23.905 39.790 1.00 26.24 60 GLY B N 1
ATOM 2297 C CA . GLY B 1 60 ? -5.042 24.478 39.721 1.00 26.29 60 GLY B CA 1
ATOM 2298 C C . GLY B 1 60 ? -4.464 24.453 38.304 1.00 27.73 60 GLY B C 1
ATOM 2299 O O . GLY B 1 60 ? -3.246 24.403 38.127 1.00 34.52 60 GLY B O 1
ATOM 2300 N N . ARG B 1 61 ? -5.332 24.524 37.286 1.00 28.02 61 ARG B N 1
ATOM 2301 C CA . ARG B 1 61 ? -4.886 24.460 35.901 1.00 26.85 61 ARG B CA 1
ATOM 2302 C C . ARG B 1 61 ? -5.415 25.676 35.154 1.00 24.40 61 ARG B C 1
ATOM 2303 O O . ARG B 1 61 ? -6.513 26.131 35.435 1.00 28.93 61 ARG B O 1
ATOM 2311 N N . GLU B 1 62 ? -4.590 26.242 34.258 1.00 27.77 62 GLU B N 1
ATOM 2312 C CA . GLU B 1 62 ? -5.009 27.372 33.436 1.00 28.13 62 GLU B CA 1
ATOM 2313 C C . GLU B 1 62 ? -6.069 26.906 32.436 1.00 26.86 62 GLU B C 1
ATOM 2314 O O . GLU B 1 62 ? -6.048 25.766 31.965 1.00 32.00 62 GLU B O 1
ATOM 2316 N N . CYS B 1 63 ? -6.986 27.830 32.143 1.00 25.86 63 CYS B N 1
ATOM 2317 C CA . CYS B 1 63 ? -8.212 27.651 31.377 1.00 29.91 63 CYS B CA 1
ATOM 2318 C C . CYS B 1 63 ? -8.203 28.570 30.151 1.00 24.00 63 CYS B C 1
ATOM 2319 O O . CYS B 1 63 ? -7.926 29.769 30.266 1.00 27.65 63 CYS B O 1
ATOM 2322 N N . THR B 1 64 ? -8.466 28.015 28.970 1.00 20.03 64 THR B N 1
ATOM 2323 C CA . THR B 1 64 ? -8.801 28.794 27.786 1.00 19.54 64 THR B CA 1
ATOM 2324 C C . THR B 1 64 ? -10.122 28.275 27.233 1.00 16.53 64 THR B C 1
ATOM 2325 O O . THR B 1 64 ? -10.252 27.075 27.005 1.00 19.89 64 THR B O 1
ATOM 2329 N N . ILE B 1 65 ? -11.133 29.155 27.124 1.00 17.93 65 ILE B N 1
ATOM 2330 C CA A ILE B 1 65 ? -12.426 28.799 26.565 0.50 16.44 65 ILE B CA 1
ATOM 2331 C CA B ILE B 1 65 ? -12.413 28.775 26.564 0.50 16.38 65 ILE B CA 1
ATOM 2332 C C . ILE B 1 65 ? -12.429 29.193 25.093 1.00 16.68 65 ILE B C 1
ATOM 2333 O O . ILE B 1 65 ? -12.141 30.351 24.770 1.00 21.18 65 ILE B O 1
ATOM 2342 N N . VAL B 1 66 ? -12.758 28.242 24.215 1.00 16.87 66 VAL B N 1
ATOM 2343 C CA . VAL B 1 66 ? -12.801 28.473 22.783 1.00 17.06 66 VAL B CA 1
ATOM 2344 C C . VAL B 1 66 ? -14.189 28.172 22.233 1.00 15.69 66 VAL B C 1
ATOM 2345 O O . VAL B 1 66 ? -14.900 27.303 22.723 1.00 17.53 66 VAL B O 1
ATOM 2349 N N . GLU B 1 67 ? -14.498 28.845 21.126 1.00 18.12 67 GLU B N 1
ATOM 2350 C CA . GLU B 1 67 ? -15.754 28.736 20.416 1.00 16.39 67 GLU B CA 1
ATOM 2351 C C . GLU B 1 67 ? -15.653 27.571 19.427 1.00 16.21 67 GLU B C 1
ATOM 2352 O O . GLU B 1 67 ? -14.674 27.471 18.699 1.00 20.48 67 GLU B O 1
ATOM 2358 N N . GLN B 1 68 ? -16.711 26.744 19.368 1.00 15.87 68 GLN B N 1
ATOM 2359 C CA . GLN B 1 68 ? -16.842 25.639 18.442 1.00 16.49 68 GLN B CA 1
ATOM 2360 C C . GLN B 1 68 ? -18.322 25.492 18.064 1.00 14.28 68 GLN B C 1
ATOM 2361 O O . GLN B 1 68 ? -19.207 25.467 18.925 1.00 15.63 68 GLN B O 1
ATOM 2367 N N . ASP B 1 69 ? -18.589 25.298 16.777 1.00 14.73 69 ASP B N 1
ATOM 2368 C CA . ASP B 1 69 ? -19.948 25.064 16.342 1.00 16.98 69 ASP B CA 1
ATOM 2369 C C . ASP B 1 69 ? -20.484 23.760 16.949 1.00 13.37 69 ASP B C 1
ATOM 2370 O O . ASP B 1 69 ? -19.753 22.768 17.043 1.00 14.55 69 ASP B O 1
ATOM 2375 N N . TRP B 1 70 ? -21.768 23.750 17.320 1.00 13.58 70 TRP B N 1
ATOM 2376 C CA . TRP B 1 70 ? -22.393 22.573 17.899 1.00 13.51 70 TRP B CA 1
ATOM 2377 C C . TRP B 1 70 ? -22.345 21.394 16.920 1.00 14.39 70 TRP B C 1
ATOM 2378 O O . TRP B 1 70 ? -22.028 20.252 17.296 1.00 15.06 70 TRP B O 1
ATOM 2389 N N . ASP B 1 71 ? -22.653 21.657 15.658 1.00 15.97 71 ASP B N 1
ATOM 2390 C CA . ASP B 1 71 ? -22.732 20.620 14.635 1.00 19.33 71 ASP B CA 1
ATOM 2391 C C . ASP B 1 71 ? -21.480 19.733 14.677 1.00 25.22 71 ASP B C 1
ATOM 2392 O O . ASP B 1 71 ? -21.541 18.489 14.597 1.00 36.16 71 ASP B O 1
ATOM 2397 N N . GLY B 1 72 ? -20.304 20.309 14.742 1.00 32.16 72 GLY B N 1
ATOM 2398 C CA . GLY B 1 72 ? -19.146 19.409 14.690 1.00 25.88 72 GLY B CA 1
ATOM 2399 C C . GLY B 1 72 ? -18.439 19.165 16.030 1.00 18.40 72 GLY B C 1
ATOM 2400 O O . GLY B 1 72 ? -17.256 18.837 16.037 1.00 18.16 72 GLY B O 1
ATOM 2401 N N . MET B 1 73 ? -19.153 19.328 17.150 1.00 15.59 73 MET B N 1
ATOM 2402 C CA A MET B 1 73 ? -18.556 19.444 18.480 0.50 14.61 73 MET B CA 1
ATOM 2403 C CA B MET B 1 73 ? -18.491 19.459 18.433 0.50 15.97 73 MET B CA 1
ATOM 2404 C C . MET B 1 73 ? -17.781 18.171 18.872 1.00 13.40 73 MET B C 1
ATOM 2405 O O . MET B 1 73 ? -16.655 18.235 19.357 1.00 13.95 73 MET B O 1
ATOM 2414 N N . ILE B 1 74 ? -18.401 16.977 18.697 1.00 14.08 74 ILE B N 1
ATOM 2415 C CA . ILE B 1 74 ? -17.758 15.736 19.141 1.00 14.09 74 ILE B CA 1
ATOM 2416 C C . ILE B 1 74 ? -16.588 15.388 18.220 1.00 12.43 74 ILE B C 1
ATOM 2417 O O . ILE B 1 74 ? -15.477 15.180 18.710 1.00 13.42 74 ILE B O 1
ATOM 2422 N N . PRO B 1 75 ? -16.725 15.440 16.885 1.00 13.51 75 PRO B N 1
ATOM 2423 C CA . PRO B 1 75 ? -15.538 15.306 16.044 1.00 14.34 75 PRO B CA 1
ATOM 2424 C C . PRO B 1 75 ? -14.408 16.279 16.365 1.00 14.00 75 PRO B C 1
ATOM 2425 O O . PRO B 1 75 ? -13.259 15.911 16.315 1.00 15.51 75 PRO B O 1
ATOM 2429 N N . ALA B 1 76 ? -14.735 17.534 16.742 1.00 15.18 76 ALA B N 1
ATOM 2430 C CA . ALA B 1 76 ? -13.679 18.478 17.045 1.00 13.22 76 ALA B CA 1
ATOM 2431 C C . ALA B 1 76 ? -12.912 18.057 18.297 1.00 13.45 76 ALA B C 1
ATOM 2432 O O . ALA B 1 76 ? -11.684 18.175 18.330 1.00 14.16 76 ALA B O 1
ATOM 2434 N N . LEU B 1 77 ? -13.644 17.589 19.332 1.00 13.54 77 LEU B N 1
ATOM 2435 C CA . LEU B 1 77 ? -12.986 17.053 20.521 1.00 12.86 77 LEU B CA 1
ATOM 2436 C C . LEU B 1 77 ? -12.083 15.869 20.145 1.00 12.38 77 LEU B C 1
ATOM 2437 O O . LEU B 1 77 ? -10.929 15.794 20.531 1.00 13.65 77 LEU B O 1
ATOM 2442 N N . LEU B 1 78 ? -12.606 14.971 19.318 1.00 13.52 78 LEU B N 1
ATOM 2443 C CA . LEU B 1 78 ? -11.846 13.771 18.940 1.00 12.81 78 LEU B CA 1
ATOM 2444 C C . LEU B 1 78 ? -10.585 14.166 18.162 1.00 16.05 78 LEU B C 1
ATOM 2445 O O . LEU B 1 78 ? -9.557 13.515 18.255 1.00 15.60 78 LEU B O 1
ATOM 2450 N N . MET B 1 79 ? -10.683 15.243 17.369 1.00 14.76 79 MET B N 1
ATOM 2451 C CA . MET B 1 79 ? -9.603 15.757 16.535 1.00 16.50 79 MET B CA 1
ATOM 2452 C C . MET B 1 79 ? -8.648 16.719 17.283 1.00 16.03 79 MET B C 1
ATOM 2453 O O . MET B 1 79 ? -7.764 17.310 16.656 1.00 19.30 79 MET B O 1
ATOM 2458 N N . ARG B 1 80 ? -8.729 16.748 18.620 1.00 15.53 80 ARG B N 1
ATOM 2459 C CA . ARG B 1 80 ? -7.774 17.430 19.497 1.00 17.07 80 ARG B CA 1
ATOM 2460 C C . ARG B 1 80 ? -7.806 18.958 19.292 1.00 16.88 80 ARG B C 1
ATOM 2461 O O . ARG B 1 80 ? -6.786 19.619 19.472 1.00 20.85 80 ARG B O 1
ATOM 2469 N N . LYS B 1 81 ? -8.972 19.500 18.914 1.00 15.34 81 LYS B N 1
ATOM 2470 C CA . LYS B 1 81 ? -9.103 20.951 18.737 1.00 15.52 81 LYS B CA 1
ATOM 2471 C C . LYS B 1 81 ? -9.307 21.656 20.075 1.00 15.20 81 LYS B C 1
ATOM 2472 O O . LYS B 1 81 ? -9.164 22.883 20.151 1.00 19.68 81 LYS B O 1
ATOM 2478 N N . PHE B 1 82 ? -9.670 20.899 21.117 1.00 14.62 82 PHE B N 1
ATOM 2479 C CA . PHE B 1 82 ? -9.752 21.329 22.505 1.00 13.88 82 PHE B CA 1
ATOM 2480 C C . PHE B 1 82 ? -9.800 20.033 23.331 1.00 12.97 82 PHE B C 1
ATOM 2481 O O . PHE B 1 82 ? -9.802 18.926 22.748 1.00 15.38 82 PHE B O 1
ATOM 2489 N N . ASP B 1 83 ? -9.851 20.152 24.650 1.00 13.70 83 ASP B N 1
ATOM 2490 C CA . ASP B 1 83 ? -9.737 19.042 25.587 1.00 14.55 83 ASP B CA 1
ATOM 2491 C C . ASP B 1 83 ? -11.042 18.623 26.259 1.00 13.38 83 ASP B C 1
ATOM 2492 O O . ASP B 1 83 ? -11.164 17.498 26.769 1.00 14.64 83 ASP B O 1
ATOM 2497 N N . ALA B 1 84 ? -12.041 19.479 26.310 1.00 13.20 84 ALA B N 1
ATOM 2498 C CA . ALA B 1 84 ? -13.274 19.205 27.031 1.00 11.94 84 ALA B CA 1
ATOM 2499 C C . ALA B 1 84 ? -14.418 20.000 26.419 1.00 11.73 84 ALA B C 1
ATOM 2500 O O . ALA B 1 84 ? -14.236 21.136 25.998 1.00 15.13 84 ALA B O 1
ATOM 2502 N N . ILE B 1 85 ? -15.608 19.412 26.387 1.00 11.63 85 ILE B N 1
ATOM 2503 C CA . ILE B 1 85 ? -16.852 20.044 25.974 1.00 10.66 85 ILE B CA 1
ATOM 2504 C C . ILE B 1 85 ? -17.643 20.503 27.182 1.00 10.96 85 ILE B C 1
ATOM 2505 O O . ILE B 1 85 ? -18.022 19.693 28.032 1.00 12.78 85 ILE B O 1
ATOM 2510 N N . MET B 1 86 ? -17.922 21.831 27.230 1.00 11.27 86 MET B N 1
ATOM 2511 C CA . MET B 1 86 ? -18.918 22.380 28.135 1.00 10.68 86 MET B CA 1
ATOM 2512 C C . MET B 1 86 ? -19.875 23.229 27.317 1.00 12.18 86 MET B C 1
ATOM 2513 O O . MET B 1 86 ? -19.637 24.435 27.122 1.00 14.29 86 MET B O 1
ATOM 2518 N N . ALA B 1 87 ? -20.960 22.628 26.807 1.00 12.61 87 ALA B N 1
ATOM 2519 C CA . ALA B 1 87 ? -21.841 23.283 25.846 1.00 12.13 87 ALA B CA 1
ATOM 2520 C C . ALA B 1 87 ? -23.296 22.815 25.973 1.00 12.40 87 ALA B C 1
ATOM 2521 O O . ALA B 1 87 ? -24.030 22.741 24.986 1.00 14.30 87 ALA B O 1
ATOM 2523 N N . GLY B 1 88 ? -23.718 22.498 27.195 1.00 12.52 88 GLY B N 1
ATOM 2524 C CA . GLY B 1 88 ? -25.075 22.036 27.399 1.00 11.89 88 GLY B CA 1
ATOM 2525 C C . GLY B 1 88 ? -25.306 20.593 26.925 1.00 12.28 88 GLY B C 1
ATOM 2526 O O . GLY B 1 88 ? -26.438 20.278 26.574 1.00 12.43 88 GLY B O 1
ATOM 2527 N N . MET B 1 89 ? -24.230 19.790 26.856 1.00 12.18 89 MET B N 1
ATOM 2528 C CA . MET B 1 89 ? -24.296 18.448 26.253 1.00 11.18 89 MET B CA 1
ATOM 2529 C C . MET B 1 89 ? -24.748 17.378 27.278 1.00 11.89 89 MET B C 1
ATOM 2530 O O . MET B 1 89 ? -24.108 17.155 28.302 1.00 12.08 89 MET B O 1
ATOM 2535 N N . SER B 1 90 ? -25.928 16.822 26.997 1.00 10.65 90 SER B N 1
ATOM 2536 C CA . SER B 1 90 ? -26.495 15.759 27.824 1.00 12.06 90 SER B CA 1
ATOM 2537 C C . SER B 1 90 ? -25.675 14.457 27.710 1.00 11.31 90 SER B C 1
ATOM 2538 O O . SER B 1 90 ? -25.160 14.110 26.640 1.00 11.99 90 SER B O 1
ATOM 2541 N N . ILE B 1 91 ? -25.564 13.786 28.854 1.00 11.95 91 ILE B N 1
ATOM 2542 C CA . ILE B 1 91 ? -24.865 12.519 28.970 1.00 12.38 91 ILE B CA 1
ATOM 2543 C C . ILE B 1 91 ? -25.774 11.382 28.484 1.00 12.56 91 ILE B C 1
ATOM 2544 O O . ILE B 1 91 ? -26.774 11.095 29.143 1.00 14.10 91 ILE B O 1
ATOM 2549 N N . THR B 1 92 ? -25.422 10.783 27.335 1.00 12.72 92 THR B N 1
ATOM 2550 C CA . THR B 1 92 ? -26.251 9.745 26.740 1.00 13.11 92 THR B CA 1
ATOM 2551 C C . THR B 1 92 ? -25.398 8.517 26.461 1.00 13.14 92 THR B C 1
ATOM 2552 O O . THR B 1 92 ? -24.213 8.599 26.202 1.00 13.74 92 THR B O 1
ATOM 2556 N N . ALA B 1 93 ? -26.027 7.345 26.520 1.00 15.99 93 ALA B N 1
ATOM 2557 C CA . ALA B 1 93 ? -25.400 6.066 26.154 1.00 19.34 93 ALA B CA 1
ATOM 2558 C C . ALA B 1 93 ? -24.802 6.109 24.746 1.00 18.18 93 ALA B C 1
ATOM 2559 O O . ALA B 1 93 ? -23.683 5.609 24.508 1.00 17.61 93 ALA B O 1
ATOM 2561 N N . GLU B 1 94 ? -25.516 6.768 23.813 1.00 16.67 94 GLU B N 1
ATOM 2562 C CA . GLU B 1 94 ? -25.035 6.883 22.453 1.00 16.59 94 GLU B CA 1
ATOM 2563 C C . GLU B 1 94 ? -23.710 7.625 22.402 1.00 15.69 94 GLU B C 1
ATOM 2564 O O . GLU B 1 94 ? -22.787 7.165 21.736 1.00 16.54 94 GLU B O 1
ATOM 2570 N N . ARG B 1 95 ? -23.633 8.810 23.035 1.00 14.32 95 ARG B N 1
ATOM 2571 C CA . ARG B 1 95 ? -22.387 9.543 23.036 1.00 12.26 95 ARG B CA 1
ATOM 2572 C C . ARG B 1 95 ? -21.270 8.809 23.786 1.00 13.09 95 ARG B C 1
ATOM 2573 O O . ARG B 1 95 ? -20.122 8.957 23.410 1.00 13.30 95 ARG B O 1
ATOM 2581 N N . GLN B 1 96 ? -21.604 8.022 24.817 1.00 14.31 96 GLN B N 1
ATOM 2582 C CA . GLN B 1 96 ? -20.595 7.299 25.573 1.00 14.71 96 GLN B CA 1
ATOM 2583 C C . GLN B 1 96 ? -19.991 6.107 24.782 1.00 14.88 96 GLN B C 1
ATOM 2584 O O . GLN B 1 96 ? -18.930 5.639 25.159 1.00 16.39 96 GLN B O 1
ATOM 2590 N N . LYS B 1 97 ? -20.529 5.775 23.599 1.00 15.27 97 LYS B N 1
ATOM 2591 C CA . LYS B 1 97 ? -19.816 4.909 22.678 1.00 14.81 97 LYS B CA 1
ATOM 2592 C C . LYS B 1 97 ? -18.550 5.540 22.096 1.00 14.69 97 LYS B C 1
ATOM 2593 O O . LYS B 1 97 ? -17.664 4.825 21.646 1.00 20.28 97 LYS B O 1
ATOM 2599 N N . THR B 1 98 ? -18.465 6.892 22.031 1.00 14.48 98 THR B N 1
ATOM 2600 C CA A THR B 1 98 ? -17.347 7.495 21.338 0.50 15.29 98 THR B CA 1
ATOM 2601 C CA B THR B 1 98 ? -17.410 7.572 21.294 0.50 15.43 98 THR B CA 1
ATOM 2602 C C . THR B 1 98 ? -16.511 8.390 22.238 1.00 12.43 98 THR B C 1
ATOM 2603 O O . THR B 1 98 ? -15.327 8.465 22.008 1.00 15.18 98 THR B O 1
ATOM 2610 N N . ILE B 1 99 ? -17.136 9.070 23.228 1.00 12.73 99 ILE B N 1
ATOM 2611 C CA . ILE B 1 99 ? -16.412 9.900 24.190 1.00 12.16 99 ILE B CA 1
ATOM 2612 C C . ILE B 1 99 ? -16.815 9.438 25.586 1.00 13.58 99 ILE B C 1
ATOM 2613 O O . ILE B 1 99 ? -17.440 8.384 25.733 1.00 14.24 99 ILE B O 1
ATOM 2618 N N . THR B 1 100 ? -16.387 10.129 26.627 1.00 13.12 100 THR B N 1
ATOM 2619 C CA . THR B 1 100 ? -16.908 9.915 27.964 1.00 13.21 100 THR B CA 1
ATOM 2620 C C . THR B 1 100 ? -17.298 11.259 28.582 1.00 12.85 100 THR B C 1
ATOM 2621 O O . THR B 1 100 ? -17.155 12.288 27.929 1.00 13.41 100 THR B O 1
ATOM 2625 N N . PHE B 1 101 ? -17.895 11.188 29.773 1.00 13.23 101 PHE B N 1
ATOM 2626 C CA . PHE B 1 101 ? -18.378 12.367 30.447 1.00 12.22 101 PHE B CA 1
ATOM 2627 C C . PHE B 1 101 ? -17.967 12.343 31.904 1.00 12.16 101 PHE B C 1
ATOM 2628 O O . PHE B 1 101 ? -17.952 11.272 32.549 1.00 13.28 101 PHE B O 1
ATOM 2636 N N . SER B 1 102 ? -17.735 13.549 32.439 1.00 11.23 102 SER B N 1
ATOM 2637 C CA . SER B 1 102 ? -17.797 13.710 33.877 1.00 12.90 102 SER B CA 1
ATOM 2638 C C . SER B 1 102 ? -19.196 13.330 34.394 1.00 13.30 102 SER B C 1
ATOM 2639 O O . SER B 1 102 ? -20.171 13.199 33.655 1.00 13.06 102 SER B O 1
ATOM 2642 N N . GLN B 1 103 ? -19.316 13.268 35.699 1.00 12.69 103 GLN B N 1
ATOM 2643 C CA . GLN B 1 103 ? -20.635 13.276 36.307 1.00 14.03 103 GLN B CA 1
ATOM 2644 C C . GLN B 1 103 ? -21.399 14.539 35.886 1.00 13.39 103 GLN B C 1
ATOM 2645 O O . GLN B 1 103 ? -20.816 15.547 35.504 1.00 14.46 103 GLN B O 1
ATOM 2651 N N . GLY B 1 104 ? -22.705 14.504 36.025 1.00 12.93 104 GLY B N 1
ATOM 2652 C CA . GLY B 1 104 ? -23.526 15.641 35.694 1.00 13.97 104 GLY B CA 1
ATOM 2653 C C . GLY B 1 104 ? -23.301 16.804 36.665 1.00 12.72 104 GLY B C 1
ATOM 2654 O O . GLY B 1 104 ? -23.175 16.636 37.875 1.00 16.51 104 GLY B O 1
ATOM 2655 N N . TYR B 1 105 ? -23.311 17.999 36.083 1.00 13.69 105 TYR B N 1
ATOM 2656 C CA . TYR B 1 105 ? -23.258 19.232 36.868 1.00 13.11 105 TYR B CA 1
ATOM 2657 C C . TYR B 1 105 ? -24.591 20.004 36.850 1.00 13.32 105 TYR B C 1
ATOM 2658 O O . TYR B 1 105 ? -24.758 20.919 37.658 1.00 15.81 105 TYR B O 1
ATOM 2667 N N . ALA B 1 106 ? -25.509 19.689 35.932 1.00 14.26 106 ALA B N 1
ATOM 2668 C CA . ALA B 1 106 ? -26.806 20.347 35.846 1.00 13.33 106 ALA B CA 1
ATOM 2669 C C . ALA B 1 106 ? -27.786 19.448 35.095 1.00 14.89 106 ALA B C 1
ATOM 2670 O O . ALA B 1 106 ? -27.362 18.480 34.465 1.00 18.83 106 ALA B O 1
ATOM 2672 N N . ASP B 1 107 ? -29.077 19.748 35.208 1.00 16.43 107 ASP B N 1
ATOM 2673 C CA . ASP B 1 107 ? -30.137 18.998 34.545 1.00 18.61 107 ASP B CA 1
ATOM 2674 C C . ASP B 1 107 ? -30.744 19.901 33.477 1.00 19.03 107 ASP B C 1
ATOM 2675 O O . ASP B 1 107 ? -30.688 21.122 33.619 1.00 22.43 107 ASP B O 1
ATOM 2677 N N . GLU B 1 108 ? -31.312 19.310 32.420 1.00 18.43 108 GLU B N 1
ATOM 2678 C CA . GLU B 1 108 ? -32.029 20.063 31.399 1.00 19.84 108 GLU B CA 1
ATOM 2679 C C . GLU B 1 108 ? -33.235 19.272 30.879 1.00 21.08 108 GLU B C 1
ATOM 2680 O O . GLU B 1 108 ? -33.053 18.338 30.113 1.00 26.00 108 GLU B O 1
ATOM 2686 N N . VAL B 1 109 ? -34.466 19.664 31.225 1.00 22.89 109 VAL B N 1
ATOM 2687 C CA . VAL B 1 109 ? -35.639 18.959 30.697 1.00 21.11 109 VAL B CA 1
ATOM 2688 C C . VAL B 1 109 ? -35.987 19.536 29.332 1.00 18.71 109 VAL B C 1
ATOM 2689 O O . VAL B 1 109 ? -35.821 20.726 29.081 1.00 20.01 109 VAL B O 1
ATOM 2693 N N . ALA B 1 110 ? -36.521 18.669 28.473 1.00 16.96 110 ALA B N 1
ATOM 2694 C CA . ALA B 1 110 ? -36.960 19.012 27.135 1.00 15.29 110 ALA B CA 1
ATOM 2695 C C . ALA B 1 110 ? -38.458 19.248 27.143 1.00 14.34 110 ALA B C 1
ATOM 2696 O O . ALA B 1 110 ? -39.188 18.714 27.983 1.00 13.80 110 ALA B O 1
ATOM 2698 N N . ALA B 1 111 ? -38.908 20.023 26.147 1.00 13.05 111 ALA B N 1
ATOM 2699 C CA . ALA B 1 111 ? -40.324 20.298 25.996 1.00 13.06 111 ALA B CA 1
ATOM 2700 C C . ALA B 1 111 ? -40.637 20.551 24.522 1.00 13.21 111 ALA B C 1
ATOM 2701 O O . ALA B 1 111 ? -39.756 20.943 23.762 1.00 14.75 111 ALA B O 1
ATOM 2703 N N . LEU B 1 112 ? -41.905 20.346 24.153 1.00 14.41 112 LEU B N 1
ATOM 2704 C CA . LEU B 1 112 ? -42.461 20.743 22.874 1.00 12.87 112 LEU B CA 1
ATOM 2705 C C . LEU B 1 112 ? -42.994 22.169 23.016 1.00 12.87 112 LEU B C 1
ATOM 2706 O O . LEU B 1 112 ? -43.604 22.486 24.042 1.00 14.32 112 LEU B O 1
ATOM 2711 N N . ALA B 1 113 ? -42.814 22.937 21.941 1.00 12.08 113 ALA B N 1
ATOM 2712 C CA . ALA B 1 113 ? -43.343 24.300 21.871 1.00 12.41 113 ALA B CA 1
ATOM 2713 C C . ALA B 1 113 ? -44.105 24.489 20.562 1.00 12.83 113 ALA B C 1
ATOM 2714 O O . ALA B 1 113 ? -43.709 24.007 19.500 1.00 12.42 113 ALA B O 1
ATOM 2716 N N . VAL B 1 114 ? -45.157 25.324 20.680 1.00 12.39 114 VAL B N 1
ATOM 2717 C CA . VAL B 1 114 ? -45.992 25.706 19.558 1.00 12.55 114 VAL B CA 1
ATOM 2718 C C . VAL B 1 114 ? -46.343 27.190 19.678 1.00 12.75 114 VAL B C 1
ATOM 2719 O O . VAL B 1 114 ? -46.150 27.768 20.745 1.00 14.04 114 VAL B O 1
ATOM 2723 N N . MET B 1 115 ? -46.988 27.728 18.651 1.00 13.59 115 MET B N 1
ATOM 2724 C CA . MET B 1 115 ? -47.514 29.089 18.760 1.00 13.50 115 MET B CA 1
ATOM 2725 C C . MET B 1 115 ? -48.926 29.033 19.343 1.00 13.49 115 MET B C 1
ATOM 2726 O O . MET B 1 115 ? -49.689 28.094 19.097 1.00 14.93 115 MET B O 1
ATOM 2731 N N . LYS B 1 116 ? -49.287 30.034 20.144 1.00 14.13 116 LYS B N 1
ATOM 2732 C CA . LYS B 1 116 ? -50.604 30.158 20.726 1.00 14.54 116 LYS B CA 1
ATOM 2733 C C . LYS B 1 116 ? -51.668 30.054 19.638 1.00 13.89 116 LYS B C 1
ATOM 2734 O O . LYS B 1 116 ? -51.585 30.700 18.584 1.00 16.60 116 LYS B O 1
ATOM 2740 N N . GLY B 1 117 ? -52.644 29.163 19.894 1.00 14.98 117 GLY B N 1
ATOM 2741 C CA . GLY B 1 117 ? -53.700 28.838 18.943 1.00 16.44 117 GLY B CA 1
ATOM 2742 C C . GLY B 1 117 ? -53.565 27.432 18.345 1.00 13.48 117 GLY B C 1
ATOM 2743 O O . GLY B 1 117 ? -54.504 26.967 17.726 1.00 15.79 117 GLY B O 1
ATOM 2744 N N . SER B 1 118 ? -52.366 26.850 18.426 1.00 13.30 118 SER B N 1
ATOM 2745 C CA . SER B 1 118 ? -52.111 25.497 17.936 1.00 14.34 118 SER B CA 1
ATOM 2746 C C . SER B 1 118 ? -53.065 24.488 18.567 1.00 14.22 118 SER B C 1
ATOM 2747 O O . SER B 1 118 ? -53.351 24.545 19.768 1.00 14.80 118 SER B O 1
ATOM 2750 N N . SER B 1 119 ? -53.470 23.498 17.746 1.00 15.37 119 SER B N 1
ATOM 2751 C CA . SER B 1 119 ? -54.246 22.372 18.257 1.00 17.23 119 SER B CA 1
ATOM 2752 C C . SER B 1 119 ? -53.560 21.643 19.422 1.00 16.24 119 SER B C 1
ATOM 2753 O O . SER B 1 119 ? -54.251 21.048 20.259 1.00 17.61 119 SER B O 1
ATOM 2756 N N . LEU B 1 120 ? -52.215 21.669 19.463 1.00 14.85 120 LEU B N 1
ATOM 2757 C CA A LEU B 1 120 ? -51.467 20.929 20.470 0.50 15.46 120 LEU B CA 1
ATOM 2758 C CA B LEU B 1 120 ? -51.489 20.912 20.468 0.50 15.50 120 LEU B CA 1
ATOM 2759 C C . LEU B 1 120 ? -51.635 21.505 21.875 1.00 17.61 120 LEU B C 1
ATOM 2760 O O . LEU B 1 120 ? -51.272 20.847 22.859 1.00 19.52 120 LEU B O 1
ATOM 2769 N N . GLU B 1 121 ? -52.154 22.744 22.000 1.00 17.33 121 GLU B N 1
ATOM 2770 C CA . GLU B 1 121 ? -52.490 23.261 23.322 1.00 18.94 121 GLU B CA 1
ATOM 2771 C C . GLU B 1 121 ? -53.536 22.383 24.039 1.00 20.07 121 GLU B C 1
ATOM 2772 O O . GLU B 1 121 ? -53.660 22.462 25.260 1.00 24.66 121 GLU B O 1
ATOM 2778 N N . SER B 1 122 ? -54.317 21.577 23.302 1.00 19.61 122 SER B N 1
ATOM 2779 C CA A SER B 1 122 ? -55.363 20.791 23.941 0.50 22.37 122 SER B CA 1
ATOM 2780 C CA B SER B 1 122 ? -55.380 20.753 23.860 0.50 22.97 122 SER B CA 1
ATOM 2781 C C . SER B 1 122 ? -54.842 19.439 24.425 1.00 25.51 122 SER B C 1
ATOM 2782 O O . SER B 1 122 ? -55.600 18.668 25.034 1.00 30.10 122 SER B O 1
ATOM 2787 N N . MET B 1 123 ? -53.560 19.163 24.170 1.00 26.70 123 MET B N 1
ATOM 2788 C CA . MET B 1 123 ? -52.973 17.876 24.517 1.00 31.14 123 MET B CA 1
ATOM 2789 C C . MET B 1 123 ? -53.118 17.621 26.010 1.00 45.08 123 MET B C 1
ATOM 2790 O O . MET B 1 123 ? -52.789 18.484 26.828 1.00 39.38 123 MET B O 1
ATOM 2795 N N . ASP B 1 124 ? -53.634 16.420 26.302 1.00 64.99 124 ASP B N 1
ATOM 2796 C CA . ASP B 1 124 ? -53.911 15.927 27.637 1.00 87.50 124 ASP B CA 1
ATOM 2797 C C . ASP B 1 124 ? -52.831 14.897 27.928 1.00 73.97 124 ASP B C 1
ATOM 2798 O O . ASP B 1 124 ? -52.876 13.782 27.396 1.00 44.43 124 ASP B O 1
ATOM 2803 N N . THR B 1 125 ? -51.805 15.334 28.667 1.00 33.41 125 THR B N 1
ATOM 2804 C CA . THR B 1 125 ? -50.747 14.430 29.125 1.00 25.40 125 THR B CA 1
ATOM 2805 C C . THR B 1 125 ? -50.380 14.728 30.576 1.00 24.45 125 THR B C 1
ATOM 2806 O O . THR B 1 125 ? -50.725 15.767 31.119 1.00 29.79 125 THR B O 1
ATOM 2810 N N . PRO B 1 126 ? -49.628 13.855 31.265 1.00 24.57 126 PRO B N 1
ATOM 2811 C CA . PRO B 1 126 ? -49.024 14.240 32.541 1.00 24.39 126 PRO B CA 1
ATOM 2812 C C . PRO B 1 126 ? -48.009 15.370 32.368 1.00 24.67 126 PRO B C 1
ATOM 2813 O O . PRO B 1 126 ? -47.608 15.670 31.241 1.00 25.33 126 PRO B O 1
ATOM 2817 N N . GLU B 1 127 ? -47.553 15.930 33.500 1.00 22.26 127 GLU B N 1
ATOM 2818 C CA . GLU B 1 127 ? -46.637 17.060 33.480 1.00 26.13 127 GLU B CA 1
ATOM 2819 C C . GLU B 1 127 ? -45.250 16.665 32.968 1.00 21.62 127 GLU B C 1
ATOM 2820 O O . GLU B 1 127 ? -44.567 17.477 32.330 1.00 23.28 127 GLU B O 1
ATOM 2826 N N . GLY B 1 128 ? -44.818 15.437 33.270 1.00 27.50 128 GLY B N 1
ATOM 2827 C CA . GLY B 1 128 ? -43.500 14.989 32.867 1.00 24.02 128 GLY B CA 1
ATOM 2828 C C . GLY B 1 128 ? -43.511 13.495 32.603 1.00 25.46 128 GLY B C 1
ATOM 2829 O O . GLY B 1 128 ? -44.346 12.777 33.168 1.00 29.69 128 GLY B O 1
ATOM 2830 N N . ILE B 1 129 ? -42.602 13.052 31.730 1.00 20.51 129 ILE B N 1
ATOM 2831 C CA . ILE B 1 129 ? -42.350 11.640 31.556 1.00 22.41 129 ILE B CA 1
ATOM 2832 C C . ILE B 1 129 ? -40.847 11.371 31.626 1.00 23.45 129 ILE B C 1
ATOM 2833 O O . ILE B 1 129 ? -40.017 12.140 31.122 1.00 20.96 129 ILE B O 1
ATOM 2838 N N . ASN B 1 130 ? -40.557 10.181 32.201 1.00 21.09 130 ASN B N 1
ATOM 2839 C CA . ASN B 1 130 ? -39.200 9.686 32.313 1.00 20.42 130 ASN B CA 1
ATOM 2840 C C . ASN B 1 130 ? -39.126 8.419 31.485 1.00 20.34 130 ASN B C 1
ATOM 2841 O O . ASN B 1 130 ? -39.745 7.404 31.836 1.00 22.55 130 ASN B O 1
ATOM 2846 N N . LEU B 1 131 ? -38.367 8.483 30.386 1.00 18.77 131 LEU B N 1
ATOM 2847 C CA . LEU B 1 131 ? -38.299 7.402 29.410 1.00 20.70 131 LEU B CA 1
ATOM 2848 C C . LEU B 1 131 ? -37.359 6.287 29.855 1.00 21.38 131 LEU B C 1
ATOM 2849 O O . LEU B 1 131 ? -37.400 5.224 29.256 1.00 31.48 131 LEU B O 1
ATOM 2854 N N . THR B 1 132 ? -36.570 6.484 30.917 1.00 19.61 132 THR B N 1
ATOM 2855 C CA . THR B 1 132 ? -35.785 5.393 31.479 1.00 20.96 132 THR B CA 1
ATOM 2856 C C . THR B 1 132 ? -36.664 4.559 32.408 1.00 24.78 132 THR B C 1
ATOM 2857 O O . THR B 1 132 ? -36.661 3.324 32.307 1.00 35.78 132 THR B O 1
ATOM 2861 N N . LEU B 1 133 ? -37.412 5.213 33.315 1.00 26.09 133 LEU B N 1
ATOM 2862 C CA . LEU B 1 133 ? -38.209 4.505 34.314 1.00 30.74 133 LEU B CA 1
ATOM 2863 C C . LEU B 1 133 ? -39.450 3.881 33.664 1.00 33.07 133 LEU B C 1
ATOM 2864 O O . LEU B 1 133 ? -39.892 2.821 34.080 1.00 34.41 133 LEU B O 1
ATOM 2869 N N . GLY B 1 134 ? -40.039 4.560 32.670 1.00 30.38 134 GLY B N 1
ATOM 2870 C CA . GLY B 1 134 ? -41.167 4.027 31.918 1.00 33.15 134 GLY B CA 1
ATOM 2871 C C . GLY B 1 134 ? -42.396 3.790 32.793 1.00 33.67 134 GLY B C 1
ATOM 2872 O O . GLY B 1 134 ? -42.610 4.523 33.751 1.00 31.51 134 GLY B O 1
ATOM 2873 N N . GLY B 1 135 ? -43.179 2.745 32.458 1.00 32.28 135 GLY B N 1
ATOM 2874 C CA . GLY B 1 135 ? -44.402 2.418 33.168 1.00 33.08 135 GLY B CA 1
ATOM 2875 C C . GLY B 1 135 ? -45.632 2.705 32.309 1.00 35.42 135 GLY B C 1
ATOM 2876 O O . GLY B 1 135 ? -45.524 3.244 31.201 1.00 33.53 135 GLY B O 1
ATOM 2877 N N . SER B 1 136 ? -46.807 2.340 32.824 1.00 30.06 136 SER B N 1
ATOM 2878 C CA . SER B 1 136 ? -48.030 2.460 32.047 1.00 27.37 136 SER B CA 1
ATOM 2879 C C . SER B 1 136 ? -48.376 3.902 31.661 1.00 30.82 136 SER B C 1
ATOM 2880 O O . SER B 1 136 ? -48.827 4.091 30.536 1.00 30.42 136 SER B O 1
ATOM 2883 N N . ALA B 1 137 ? -48.168 4.891 32.554 1.00 28.57 137 ALA B N 1
ATOM 2884 C CA . ALA B 1 137 ? -48.456 6.296 32.248 1.00 28.99 137 ALA B CA 1
ATOM 2885 C C . ALA B 1 137 ? -47.539 6.831 31.142 1.00 25.15 137 ALA B C 1
ATOM 2886 O O . ALA B 1 137 ? -47.990 7.583 30.283 1.00 26.87 137 ALA B O 1
ATOM 2888 N N . VAL B 1 138 ? -46.265 6.423 31.135 1.00 23.54 138 VAL B N 1
ATOM 2889 C CA . VAL B 1 138 ? -45.347 6.782 30.066 1.00 21.40 138 VAL B CA 1
ATOM 2890 C C . VAL B 1 138 ? -45.821 6.181 28.746 1.00 20.96 138 VAL B C 1
ATOM 2891 O O . VAL B 1 138 ? -45.888 6.887 27.746 1.00 20.76 138 VAL B O 1
ATOM 2895 N N . LYS B 1 139 ? -46.194 4.887 28.761 1.00 21.69 139 LYS B N 1
ATOM 2896 C CA . LYS B 1 139 ? -46.670 4.215 27.562 1.00 25.66 139 LYS B CA 1
ATOM 2897 C C . LYS B 1 139 ? -47.904 4.932 27.005 1.00 21.63 139 LYS B C 1
ATOM 2898 O O . LYS B 1 139 ? -47.991 5.113 25.788 1.00 23.68 139 LYS B O 1
ATOM 2904 N N . LYS B 1 140 ? -48.843 5.330 27.882 1.00 21.49 140 LYS B N 1
ATOM 2905 C CA . LYS B 1 140 ? -50.045 6.066 27.478 1.00 23.67 140 LYS B CA 1
ATOM 2906 C C . LYS B 1 140 ? -49.667 7.393 26.816 1.00 21.58 140 LYS B C 1
ATOM 2907 O O . LYS B 1 140 ? -50.178 7.772 25.754 1.00 24.06 140 LYS B O 1
ATOM 2909 N N . THR B 1 141 ? -48.732 8.107 27.448 1.00 19.23 141 THR B N 1
ATOM 2910 C CA . THR B 1 141 ? -48.295 9.400 26.947 1.00 18.42 141 THR B CA 1
ATOM 2911 C C . THR B 1 141 ? -47.661 9.245 25.566 1.00 20.88 141 THR B C 1
ATOM 2912 O O . THR B 1 141 ? -47.861 10.093 24.692 1.00 18.31 141 THR B O 1
ATOM 2916 N N . LEU B 1 142 ? -46.832 8.208 25.363 1.00 19.48 142 LEU B N 1
ATOM 2917 C CA . LEU B 1 142 ? -46.191 8.053 24.058 1.00 19.17 142 LEU B CA 1
ATOM 2918 C C . LEU B 1 142 ? -47.238 7.816 22.951 1.00 19.97 142 LEU B C 1
ATOM 2919 O O . LEU B 1 142 ? -47.060 8.272 21.818 1.00 20.51 142 LEU B O 1
ATOM 2924 N N . LYS B 1 143 ? -48.329 7.083 23.259 1.00 21.81 143 LYS B N 1
ATOM 2925 C CA . LYS B 1 143 ? -49.432 6.882 22.323 1.00 20.69 143 LYS B CA 1
ATOM 2926 C C . LYS B 1 143 ? -50.056 8.237 21.948 1.00 20.98 143 LYS B C 1
ATOM 2927 O O . LYS B 1 143 ? -50.300 8.536 20.775 1.00 21.15 143 LYS B O 1
ATOM 2929 N N . THR B 1 144 ? -50.329 9.061 22.954 1.00 19.11 144 THR B N 1
ATOM 2930 C CA . THR B 1 144 ? -50.896 10.397 22.742 1.00 19.70 144 THR B CA 1
ATOM 2931 C C . THR B 1 144 ? -49.993 11.263 21.849 1.00 18.30 144 THR B C 1
ATOM 2932 O O . THR B 1 144 ? -50.459 11.899 20.910 1.00 18.21 144 THR B O 1
ATOM 2936 N N . LEU B 1 145 ? -48.692 11.264 22.143 1.00 17.03 145 LEU B N 1
ATOM 2937 C CA . LEU B 1 145 ? -47.730 12.057 21.399 1.00 16.76 145 LEU B CA 1
ATOM 2938 C C . LEU B 1 145 ? -47.605 11.599 19.960 1.00 15.05 145 LEU B C 1
ATOM 2939 O O . LEU B 1 145 ? -47.458 12.396 19.049 1.00 17.16 145 LEU B O 1
ATOM 2944 N N . THR B 1 146 ? -47.638 10.263 19.778 1.00 15.65 146 THR B N 1
ATOM 2945 C CA . THR B 1 146 ? -47.569 9.682 18.448 1.00 17.82 146 THR B CA 1
ATOM 2946 C C . THR B 1 146 ? -48.696 10.244 17.575 1.00 17.76 146 THR B C 1
ATOM 2947 O O . THR B 1 146 ? -48.474 10.688 16.434 1.00 19.50 146 THR B O 1
ATOM 2951 N N . ALA B 1 147 ? -49.920 10.215 18.111 1.00 19.08 147 ALA B N 1
ATOM 2952 C CA . ALA B 1 147 ? -51.060 10.705 17.356 1.00 18.99 147 ALA B CA 1
ATOM 2953 C C . ALA B 1 147 ? -50.955 12.215 17.144 1.00 17.83 147 ALA B C 1
ATOM 2954 O O . ALA B 1 147 ? -51.289 12.718 16.065 1.00 20.21 147 ALA B O 1
ATOM 2956 N N . ALA B 1 148 ? -50.495 12.918 18.173 1.00 17.64 148 ALA B N 1
ATOM 2957 C CA . ALA B 1 148 ? -50.423 14.386 18.122 1.00 18.22 148 ALA B CA 1
ATOM 2958 C C . ALA B 1 148 ? -49.438 14.904 17.073 1.00 20.01 148 ALA B C 1
ATOM 2959 O O . ALA B 1 148 ? -49.659 15.978 16.506 1.00 19.80 148 ALA B O 1
ATOM 2961 N N . LEU B 1 149 ? -48.297 14.220 16.901 1.00 16.85 149 LEU B N 1
ATOM 2962 C CA . LEU B 1 149 ? -47.235 14.675 16.003 1.00 17.87 149 LEU B CA 1
ATOM 2963 C C . LEU B 1 149 ? -47.417 14.180 14.568 1.00 16.89 149 LEU B C 1
ATOM 2964 O O . LEU B 1 149 ? -46.735 14.669 13.658 1.00 21.12 149 LEU B O 1
ATOM 2969 N N . ALA B 1 150 ? -48.373 13.265 14.352 1.00 17.69 150 ALA B N 1
ATOM 2970 C CA . ALA B 1 150 ? -48.587 12.698 13.030 1.00 18.76 150 ALA B CA 1
ATOM 2971 C C . ALA B 1 150 ? -48.921 13.818 12.055 1.00 17.37 150 ALA B C 1
ATOM 2972 O O . ALA B 1 150 ? -49.802 14.624 12.327 1.00 19.74 150 ALA B O 1
ATOM 2974 N N . GLY B 1 151 ? -48.202 13.842 10.933 1.00 21.41 151 GLY B N 1
ATOM 2975 C CA . GLY B 1 151 ? -48.461 14.795 9.871 1.00 23.88 151 GLY B CA 1
ATOM 2976 C C . GLY B 1 151 ? -47.881 16.186 10.110 1.00 21.72 151 GLY B C 1
ATOM 2977 O O . GLY B 1 151 ? -48.031 17.050 9.250 1.00 29.91 151 GLY B O 1
ATOM 2978 N N . LYS B 1 152 ? -47.273 16.417 11.272 1.00 19.00 152 LYS B N 1
ATOM 2979 C CA . LYS B 1 152 ? -46.762 17.744 11.601 1.00 16.15 152 LYS B CA 1
ATOM 2980 C C . LYS B 1 152 ? -45.293 17.868 11.229 1.00 16.41 152 LYS B C 1
ATOM 2981 O O . LYS B 1 152 ? -44.554 16.903 11.279 1.00 19.31 152 LYS B O 1
ATOM 2987 N N . THR B 1 153 ? -44.848 19.095 10.904 1.00 14.88 153 THR B N 1
ATOM 2988 C CA . THR B 1 153 ? -43.433 19.379 10.791 1.00 13.95 153 THR B CA 1
ATOM 2989 C C . THR B 1 153 ? -42.907 19.715 12.187 1.00 14.50 153 THR B C 1
ATOM 2990 O O . THR B 1 153 ? -43.482 20.572 12.856 1.00 16.26 153 THR B O 1
ATOM 2994 N N . VAL B 1 154 ? -41.791 19.084 12.605 1.00 15.41 154 VAL B N 1
ATOM 2995 C CA . VAL B 1 154 ? -41.227 19.284 13.929 1.00 15.19 154 VAL B CA 1
ATOM 2996 C C . VAL B 1 154 ? -39.769 19.699 13.781 1.00 15.15 154 VAL B C 1
ATOM 2997 O O . VAL B 1 154 ? -38.979 18.929 13.230 1.00 15.17 154 VAL B O 1
ATOM 3001 N N . CYS B 1 155 ? -39.443 20.920 14.277 1.00 15.32 155 CYS B N 1
ATOM 3002 C CA . CYS B 1 155 ? -38.094 21.445 14.149 1.00 12.67 155 CYS B CA 1
ATOM 3003 C C . CYS B 1 155 ? -37.271 21.176 15.417 1.00 11.78 155 CYS B C 1
ATOM 3004 O O . CYS B 1 155 ? -37.772 21.313 16.545 1.00 14.26 155 CYS B O 1
ATOM 3007 N N . THR B 1 156 ? -35.980 20.831 15.193 1.00 12.77 156 THR B N 1
ATOM 3008 C CA A THR B 1 156 ? -35.003 20.710 16.264 0.50 12.61 156 THR B CA 1
ATOM 3009 C CA B THR B 1 156 ? -34.985 20.642 16.239 0.50 12.62 156 THR B CA 1
ATOM 3010 C C . THR B 1 156 ? -33.620 21.135 15.767 1.00 11.63 156 THR B C 1
ATOM 3011 O O . THR B 1 156 ? -33.385 21.307 14.577 1.00 14.32 156 THR B O 1
ATOM 3018 N N . GLN B 1 157 ? -32.702 21.310 16.725 1.00 12.31 157 GLN B N 1
ATOM 3019 C CA . GLN B 1 157 ? -31.320 21.554 16.387 1.00 13.79 157 GLN B CA 1
ATOM 3020 C C . GLN B 1 157 ? -30.656 20.246 15.955 1.00 13.90 157 GLN B C 1
ATOM 3021 O O . GLN B 1 157 ? -30.863 19.197 16.580 1.00 14.42 157 GLN B O 1
ATOM 3027 N N . THR B 1 158 ? -29.824 20.337 14.923 1.00 13.87 158 THR B N 1
ATOM 3028 C CA A THR B 1 158 ? -29.020 19.224 14.430 0.50 14.75 158 THR B CA 1
ATOM 3029 C CA B THR B 1 158 ? -29.089 19.171 14.455 0.50 13.69 158 THR B CA 1
ATOM 3030 C C . THR B 1 158 ? -28.194 18.601 15.555 1.00 15.65 158 THR B C 1
ATOM 3031 O O . THR B 1 158 ? -27.634 19.287 16.382 1.00 15.65 158 THR B O 1
ATOM 3038 N N . GLY B 1 159 ? -28.054 17.270 15.544 1.00 15.95 159 GLY B N 1
ATOM 3039 C CA . GLY B 1 159 ? -27.111 16.612 16.429 1.00 15.55 159 GLY B CA 1
ATOM 3040 C C . GLY B 1 159 ? -27.485 16.667 17.910 1.00 14.44 159 GLY B C 1
ATOM 3041 O O . GLY B 1 159 ? -26.615 16.587 18.769 1.00 18.63 159 GLY B O 1
ATOM 3042 N N . THR B 1 160 ? -28.779 16.724 18.207 1.00 13.96 160 THR B N 1
ATOM 3043 C CA . THR B 1 160 ? -29.242 16.794 19.575 1.00 13.87 160 THR B CA 1
ATOM 3044 C C . THR B 1 160 ? -30.005 15.531 19.989 1.00 14.31 160 THR B C 1
ATOM 3045 O O . THR B 1 160 ? -30.516 14.771 19.167 1.00 14.66 160 THR B O 1
ATOM 3049 N N . ILE B 1 161 ? -30.152 15.379 21.305 1.00 13.38 161 ILE B N 1
ATOM 3050 C CA . ILE B 1 161 ? -31.046 14.375 21.884 1.00 12.46 161 ILE B CA 1
ATOM 3051 C C . ILE B 1 161 ? -32.457 14.512 21.334 1.00 13.23 161 ILE B C 1
ATOM 3052 O O . ILE B 1 161 ? -33.163 13.521 21.185 1.00 15.11 161 ILE B O 1
ATOM 3057 N N . HIS B 1 162 ? -32.866 15.749 21.002 1.00 13.80 162 HIS B N 1
ATOM 3058 C CA . HIS B 1 162 ? -34.207 16.004 20.519 1.00 12.87 162 HIS B CA 1
ATOM 3059 C C . HIS B 1 162 ? -34.426 15.367 19.146 1.00 14.56 162 HIS B C 1
ATOM 3060 O O . HIS B 1 162 ? -35.435 14.680 18.903 1.00 15.92 162 HIS B O 1
ATOM 3067 N N . GLN B 1 163 ? -33.457 15.580 18.254 1.00 13.51 163 GLN B N 1
ATOM 3068 C CA . GLN B 1 163 ? -33.435 14.901 16.963 1.00 14.86 163 GLN B CA 1
ATOM 3069 C C . GLN B 1 163 ? -33.459 13.375 17.120 1.00 14.09 163 GLN B C 1
ATOM 3070 O O . GLN B 1 163 ? -34.245 12.702 16.437 1.00 17.36 163 GLN B O 1
ATOM 3076 N N . ASN B 1 164 ? -32.598 12.865 18.021 1.00 15.84 164 ASN B N 1
ATOM 3077 C CA . ASN B 1 164 ? -32.494 11.421 18.209 1.00 15.07 164 ASN B CA 1
ATOM 3078 C C . ASN B 1 164 ? -33.837 10.870 18.664 1.00 16.07 164 ASN B C 1
ATOM 3079 O O . ASN B 1 164 ? -34.218 9.800 18.210 1.00 17.88 164 ASN B O 1
ATOM 3084 N N . PHE B 1 165 ? -34.497 11.493 19.633 1.00 15.99 165 PHE B N 1
ATOM 3085 C CA . PHE B 1 165 ? -35.778 10.990 20.115 1.00 15.39 165 PHE B CA 1
ATOM 3086 C C . PHE B 1 165 ? -36.791 10.928 18.974 1.00 15.72 165 PHE B C 1
ATOM 3087 O O . PHE B 1 165 ? -37.478 9.912 18.735 1.00 16.95 165 PHE B O 1
ATOM 3095 N N . LEU B 1 166 ? -36.907 12.028 18.222 1.00 15.70 166 LEU B N 1
ATOM 3096 C CA . LEU B 1 166 ? -37.894 12.075 17.151 1.00 15.97 166 LEU B CA 1
ATOM 3097 C C . LEU B 1 166 ? -37.614 11.041 16.047 1.00 18.36 166 LEU B C 1
ATOM 3098 O O . LEU B 1 166 ? -38.557 10.528 15.452 1.00 18.89 166 LEU B O 1
ATOM 3103 N N . GLU B 1 167 ? -36.332 10.780 15.738 1.00 17.68 167 GLU B N 1
ATOM 3104 C CA A GLU B 1 167 ? -35.960 9.866 14.668 0.50 19.54 167 GLU B CA 1
ATOM 3105 C CA B GLU B 1 167 ? -35.981 9.860 14.666 0.50 19.15 167 GLU B CA 1
ATOM 3106 C C . GLU B 1 167 ? -35.989 8.407 15.156 1.00 19.11 167 GLU B C 1
ATOM 3107 O O . GLU B 1 167 ? -35.823 7.488 14.348 1.00 24.23 167 GLU B O 1
ATOM 3118 N N . SER B 1 168 ? -36.218 8.183 16.466 1.00 20.73 168 SER B N 1
ATOM 3119 C CA . SER B 1 168 ? -36.113 6.847 17.068 1.00 22.66 168 SER B CA 1
ATOM 3120 C C . SER B 1 168 ? -37.234 5.889 16.668 1.00 24.98 168 SER B C 1
ATOM 3121 O O . SER B 1 168 ? -37.041 4.660 16.725 1.00 28.98 168 SER B O 1
ATOM 3124 N N . GLY B 1 169 ? -38.405 6.428 16.324 1.00 22.50 169 GLY B N 1
ATOM 3125 C CA . GLY B 1 169 ? -39.595 5.622 16.132 1.00 24.53 169 GLY B CA 1
ATOM 3126 C C . GLY B 1 169 ? -40.488 5.544 17.361 1.00 22.17 169 GLY B C 1
ATOM 3127 O O . GLY B 1 169 ? -41.615 5.087 17.229 1.00 26.59 169 GLY B O 1
ATOM 3128 N N . ASP B 1 170 ? -39.999 6.024 18.524 1.00 22.79 170 ASP B N 1
ATOM 3129 C CA . ASP B 1 170 ? -40.751 5.953 19.769 1.00 23.10 170 ASP B CA 1
ATOM 3130 C C . ASP B 1 170 ? -42.050 6.771 19.728 1.00 23.28 170 ASP B C 1
ATOM 3131 O O . ASP B 1 170 ? -42.981 6.461 20.471 1.00 25.22 170 ASP B O 1
ATOM 3136 N N . VAL B 1 171 ? -42.112 7.815 18.883 1.00 21.10 171 VAL B N 1
ATOM 3137 C CA . VAL B 1 171 ? -43.358 8.534 18.660 1.00 20.05 171 VAL B CA 1
ATOM 3138 C C . VAL B 1 171 ? -43.741 8.465 17.184 1.00 23.13 171 VAL B C 1
ATOM 3139 O O . VAL B 1 171 ? -44.357 9.375 16.664 1.00 21.91 171 VAL B O 1
ATOM 3143 N N . GLY B 1 172 ? -43.502 7.314 16.541 1.00 23.01 172 GLY B N 1
ATOM 3144 C CA . GLY B 1 172 ? -43.858 7.126 15.140 1.00 24.96 172 GLY B CA 1
ATOM 3145 C C . GLY B 1 172 ? -42.861 7.782 14.187 1.00 21.12 172 GLY B C 1
ATOM 3146 O O . GLY B 1 172 ? -41.797 8.255 14.604 1.00 22.07 172 GLY B O 1
ATOM 3147 N N . LYS B 1 173 ? -43.189 7.739 12.894 1.00 21.67 173 LYS B N 1
ATOM 3148 C CA . LYS B 1 173 ? -42.380 8.359 11.864 1.00 20.28 173 LYS B CA 1
ATOM 3149 C C . LYS B 1 173 ? -42.714 9.846 11.869 1.00 21.00 173 LYS B C 1
ATOM 3150 O O . LYS B 1 173 ? -43.826 10.205 11.558 1.00 23.03 173 LYS B O 1
ATOM 3156 N N . VAL B 1 174 ? -41.728 10.669 12.207 1.00 19.12 174 VAL B N 1
ATOM 3157 C CA . VAL B 1 174 ? -41.925 12.097 12.349 1.00 18.55 174 VAL B CA 1
ATOM 3158 C C . VAL B 1 174 ? -41.216 12.819 11.201 1.00 19.15 174 VAL B C 1
ATOM 3159 O O . VAL B 1 174 ? -40.138 12.401 10.770 1.00 23.11 174 VAL B O 1
ATOM 3163 N N . ASN B 1 175 ? -41.874 13.867 10.681 1.00 18.61 175 ASN B N 1
ATOM 3164 C CA A ASN B 1 175 ? -41.269 14.778 9.714 0.50 19.65 175 ASN B CA 1
ATOM 3165 C CA B ASN B 1 175 ? -41.277 14.794 9.719 0.50 20.99 175 ASN B CA 1
ATOM 3166 C C . ASN B 1 175 ? -40.417 15.815 10.455 1.00 17.33 175 ASN B C 1
ATOM 3167 O O . ASN B 1 175 ? -40.938 16.802 10.968 1.00 21.02 175 ASN B O 1
ATOM 3176 N N . VAL B 1 176 ? -39.102 15.575 10.509 1.00 18.76 176 VAL B N 1
ATOM 3177 C CA . VAL B 1 176 ? -38.164 16.358 11.302 1.00 19.26 176 VAL B CA 1
ATOM 3178 C C . VAL B 1 176 ? -37.455 17.370 10.397 1.00 20.97 176 VAL B C 1
ATOM 3179 O O . VAL B 1 176 ? -36.917 16.994 9.352 1.00 25.99 176 VAL B O 1
ATOM 3183 N N . ARG B 1 177 ? -37.477 18.650 10.801 1.00 18.44 177 ARG B N 1
ATOM 3184 C CA . ARG B 1 177 ? -36.694 19.727 10.203 1.00 19.69 177 ARG B CA 1
ATOM 3185 C C . ARG B 1 177 ? -35.540 19.983 11.181 1.00 17.59 177 ARG B C 1
ATOM 3186 O O . ARG B 1 177 ? -35.778 19.989 12.386 1.00 16.88 177 ARG B O 1
ATOM 3194 N N . THR B 1 178 ? -34.303 20.164 10.701 1.00 20.36 178 THR B N 1
ATOM 3195 C CA . THR B 1 178 ? -33.197 20.568 11.564 1.00 18.74 178 THR B CA 1
ATOM 3196 C C . THR B 1 178 ? -32.511 21.831 11.049 1.00 18.19 178 THR B C 1
ATOM 3197 O O . THR B 1 178 ? -32.432 22.091 9.848 1.00 20.82 178 THR B O 1
ATOM 3201 N N . TYR B 1 179 ? -31.984 22.592 12.010 1.00 18.27 179 TYR B N 1
ATOM 3202 C CA . TYR B 1 179 ? -31.096 23.712 11.736 1.00 17.95 179 TYR B CA 1
ATOM 3203 C C . TYR B 1 179 ? -29.865 23.619 12.638 1.00 15.99 179 TYR B C 1
ATOM 3204 O O . TYR B 1 179 ? -29.843 22.919 13.644 1.00 16.67 179 TYR B O 1
ATOM 3213 N N . LYS B 1 180 ? -28.843 24.416 12.303 1.00 15.28 180 LYS B N 1
ATOM 3214 C CA . LYS B 1 180 ? -27.566 24.327 12.979 1.00 16.13 180 LYS B CA 1
ATOM 3215 C C . LYS B 1 180 ? -27.598 24.902 14.395 1.00 13.84 180 LYS B C 1
ATOM 3216 O O . LYS B 1 180 ? -26.794 24.468 15.230 1.00 13.95 180 LYS B O 1
ATOM 3222 N N . THR B 1 181 ? -28.433 25.932 14.624 1.00 15.63 181 THR B N 1
ATOM 3223 C CA . THR B 1 181 ? -28.458 26.640 15.903 1.00 14.78 181 THR B CA 1
ATOM 3224 C C . THR B 1 181 ? -29.879 26.733 16.478 1.00 13.37 181 THR B C 1
ATOM 3225 O O . THR B 1 181 ? -30.882 26.701 15.772 1.00 14.70 181 THR B O 1
ATOM 3229 N N . GLN B 1 182 ? -29.959 26.822 17.811 1.00 13.23 182 GLN B N 1
ATOM 3230 C CA . GLN B 1 182 ? -31.245 26.903 18.468 1.00 12.47 182 GLN B CA 1
ATOM 3231 C C . GLN B 1 182 ? -31.978 28.215 18.081 1.00 12.29 182 GLN B C 1
ATOM 3232 O O . GLN B 1 182 ? -33.202 28.207 17.995 1.00 13.95 182 GLN B O 1
ATOM 3238 N N . ASP B 1 183 ? -31.280 29.326 17.768 1.00 13.11 183 ASP B N 1
ATOM 3239 C CA . ASP B 1 183 ? -31.970 30.552 17.333 1.00 15.75 183 ASP B CA 1
ATOM 3240 C C . ASP B 1 183 ? -32.791 30.257 16.068 1.00 13.71 183 ASP B C 1
ATOM 3241 O O . ASP B 1 183 ? -33.919 30.746 15.895 1.00 13.72 183 ASP B O 1
ATOM 3246 N N . GLU B 1 184 ? -32.208 29.478 15.152 1.00 13.45 184 GLU B N 1
ATOM 3247 C CA . GLU B 1 184 ? -32.892 29.156 13.920 1.00 14.05 184 GLU B CA 1
ATOM 3248 C C . GLU B 1 184 ? -34.116 28.277 14.188 1.00 13.38 184 GLU B C 1
ATOM 3249 O O . GLU B 1 184 ? -35.105 28.384 13.477 1.00 14.32 184 GLU B O 1
ATOM 3255 N N . VAL B 1 185 ? -34.058 27.397 15.208 1.00 13.23 185 VAL B N 1
ATOM 3256 C CA . VA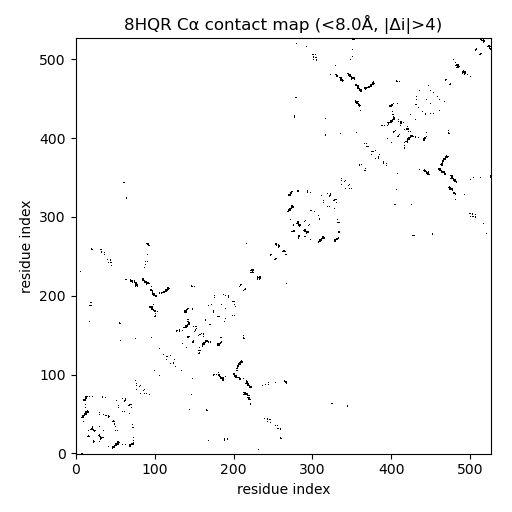L B 1 185 ? -35.211 26.603 15.579 1.00 13.51 185 VAL B CA 1
ATOM 3257 C C . VAL B 1 185 ? -36.328 27.518 16.095 1.00 11.95 185 VAL B C 1
ATOM 3258 O O . VAL B 1 185 ? -37.491 27.377 15.719 1.00 13.18 185 VAL B O 1
ATOM 3262 N N . ASN B 1 186 ? -35.944 28.493 16.953 1.00 12.81 186 ASN B N 1
ATOM 3263 C CA . ASN B 1 186 ? -36.944 29.378 17.534 1.00 12.36 186 ASN B CA 1
ATOM 3264 C C . ASN B 1 186 ? -37.676 30.169 16.443 1.00 14.54 186 ASN B C 1
ATOM 3265 O O . ASN B 1 186 ? -38.906 30.329 16.470 1.00 14.48 186 ASN B O 1
ATOM 3270 N N . LEU B 1 187 ? -36.903 30.632 15.452 1.00 12.97 187 LEU B N 1
ATOM 3271 C CA . LEU B 1 187 ? -37.460 31.449 14.381 1.00 14.52 187 LEU B CA 1
ATOM 3272 C C . LEU B 1 187 ? -38.255 30.608 13.387 1.00 12.95 187 LEU B C 1
ATOM 3273 O O . LEU B 1 187 ? -39.220 31.091 12.791 1.00 13.92 187 LEU B O 1
ATOM 3278 N N . ASP B 1 188 ? -37.885 29.319 13.241 1.00 13.32 188 ASP B N 1
ATOM 3279 C CA . ASP B 1 188 ? -38.667 28.428 12.399 1.00 14.35 188 ASP B CA 1
ATOM 3280 C C . ASP B 1 188 ? -40.095 28.332 12.942 1.00 12.65 188 ASP B C 1
ATOM 3281 O O . ASP B 1 188 ? -41.058 28.253 12.176 1.00 14.53 188 ASP B O 1
ATOM 3286 N N . LEU B 1 189 ? -40.238 28.283 14.284 1.00 13.46 189 LEU B N 1
ATOM 3287 C CA . LEU B 1 189 ? -41.556 28.203 14.901 1.00 13.40 189 LEU B CA 1
ATOM 3288 C C . LEU B 1 189 ? -42.325 29.525 14.764 1.00 14.21 189 LEU B C 1
ATOM 3289 O O . LEU B 1 189 ? -43.458 29.531 14.317 1.00 14.13 189 LEU B O 1
ATOM 3294 N N . THR B 1 190 ? -41.683 30.647 15.086 1.00 14.94 190 THR B N 1
ATOM 3295 C CA . THR B 1 190 ? -42.441 31.886 15.090 1.00 14.91 190 THR B CA 1
ATOM 3296 C C . THR B 1 190 ? -42.747 32.379 13.669 1.00 16.88 190 THR B C 1
ATOM 3297 O O . THR B 1 190 ? -43.719 33.083 13.490 1.00 20.66 190 THR B O 1
ATOM 3301 N N . SER B 1 191 ? -41.961 31.991 12.670 1.00 14.72 191 SER B N 1
ATOM 3302 C CA . SER B 1 191 ? -42.177 32.393 11.280 1.00 16.02 191 SER B CA 1
ATOM 3303 C C . SER B 1 191 ? -43.299 31.578 10.625 1.00 17.80 191 SER B C 1
ATOM 3304 O O . SER B 1 191 ? -43.667 31.814 9.469 1.00 19.71 191 SER B O 1
ATOM 3307 N N . GLY B 1 192 ? -43.736 30.512 11.305 1.00 17.29 192 GLY B N 1
ATOM 3308 C CA . GLY B 1 192 ? -44.723 29.597 10.755 1.00 18.97 192 GLY B CA 1
ATOM 3309 C C . GLY B 1 192 ? -44.164 28.558 9.786 1.00 16.28 192 GLY B C 1
ATOM 3310 O O . GLY B 1 192 ? -44.948 27.855 9.152 1.00 22.40 192 GLY B O 1
ATOM 3311 N N . ARG B 1 193 ? -42.843 28.413 9.708 1.00 16.56 193 ARG B N 1
ATOM 3312 C CA . ARG B 1 193 ? -42.244 27.412 8.829 1.00 16.54 193 ARG B CA 1
ATOM 3313 C C . ARG B 1 193 ? -42.463 25.993 9.387 1.00 16.56 193 ARG B C 1
ATOM 3314 O O . ARG B 1 193 ? -42.550 25.042 8.604 1.00 21.22 193 ARG B O 1
ATOM 3322 N N . CYS B 1 194 ? -42.520 25.829 10.716 1.00 15.68 194 CYS B N 1
ATOM 3323 C CA . CYS B 1 194 ? -42.816 24.516 11.284 1.00 16.32 194 CYS B CA 1
ATOM 3324 C C . CYS B 1 194 ? -44.037 24.579 12.185 1.00 17.99 194 CYS B C 1
ATOM 3325 O O . CYS B 1 194 ? -44.425 25.637 12.617 1.00 19.29 194 CYS B O 1
ATOM 3328 N N . ASP B 1 195 ? -44.647 23.433 12.486 1.00 15.78 195 ASP B N 1
ATOM 3329 C CA . ASP B 1 195 ? -45.838 23.337 13.321 1.00 14.81 195 ASP B CA 1
ATOM 3330 C C . ASP B 1 195 ? -45.492 23.263 14.806 1.00 13.99 195 ASP B C 1
ATOM 3331 O O . ASP B 1 195 ? -46.283 23.671 15.651 1.00 14.08 195 ASP B O 1
ATOM 3336 N N . VAL B 1 196 ? -44.335 22.643 15.123 1.00 13.23 196 VAL B N 1
ATOM 3337 C CA A VAL B 1 196 ? -43.957 22.277 16.481 0.50 13.15 196 VAL B CA 1
ATOM 3338 C CA B VAL B 1 196 ? -43.958 22.407 16.509 0.50 13.98 196 VAL B CA 1
ATOM 3339 C C . VAL B 1 196 ? -42.434 22.294 16.554 1.00 12.17 196 VAL B C 1
ATOM 3340 O O . VAL B 1 196 ? -41.800 21.967 15.541 1.00 14.90 196 VAL B O 1
ATOM 3347 N N . ALA B 1 197 ? -41.854 22.579 17.740 1.00 12.26 197 ALA B N 1
ATOM 3348 C CA . ALA B 1 197 ? -40.416 22.418 17.934 1.00 12.59 197 ALA B CA 1
ATOM 3349 C C . ALA B 1 197 ? -40.150 21.633 19.220 1.00 11.89 197 ALA B C 1
ATOM 3350 O O . ALA B 1 197 ? -40.960 21.657 20.138 1.00 13.39 197 ALA B O 1
ATOM 3352 N N . LEU B 1 198 ? -39.012 20.928 19.249 1.00 12.51 198 LEU B N 1
ATOM 3353 C CA . LEU B 1 198 ? -38.558 20.228 20.436 1.00 12.61 198 LEU B CA 1
ATOM 3354 C C . LEU B 1 198 ? -37.155 20.733 20.792 1.00 11.60 198 LEU B C 1
ATOM 3355 O O . LEU B 1 198 ? -36.250 20.698 19.961 1.00 13.48 198 LEU B O 1
ATOM 3360 N N . ALA B 1 199 ? -36.998 21.135 22.049 1.00 11.40 199 ALA B N 1
ATOM 3361 C CA . ALA B 1 199 ? -35.729 21.629 22.565 1.00 11.03 199 ALA B CA 1
ATOM 3362 C C . ALA B 1 199 ? -35.823 21.702 24.087 1.00 12.09 199 ALA B C 1
ATOM 3363 O O . ALA B 1 199 ? -36.848 21.350 24.682 1.00 13.31 199 ALA B O 1
ATOM 3365 N N . ALA B 1 200 ? -34.764 22.184 24.724 1.00 11.91 200 ALA B N 1
ATOM 3366 C CA . ALA B 1 200 ? -34.841 22.441 26.145 1.00 13.53 200 ALA B CA 1
ATOM 3367 C C . ALA B 1 200 ? -35.957 23.423 26.471 1.00 14.47 200 ALA B C 1
ATOM 3368 O O . ALA B 1 200 ? -36.124 24.453 25.792 1.00 14.44 200 ALA B O 1
ATOM 3370 N N . ALA B 1 201 ? -36.692 23.118 27.536 1.00 14.03 201 ALA B N 1
ATOM 3371 C CA . ALA B 1 201 ? -37.715 24.042 27.995 1.00 16.49 201 ALA B CA 1
ATOM 3372 C C . ALA B 1 201 ? -37.096 25.406 28.258 1.00 17.58 201 ALA B C 1
ATOM 3373 O O . ALA B 1 201 ? -37.723 26.403 27.916 1.00 21.99 201 ALA B O 1
ATOM 3375 N N . VAL B 1 202 ? -35.897 25.439 28.864 1.00 18.52 202 VAL B N 1
ATOM 3376 C CA A VAL B 1 202 ? -35.266 26.701 29.242 0.50 19.14 202 VAL B CA 1
ATOM 3377 C CA B VAL B 1 202 ? -35.253 26.693 29.237 0.50 19.40 202 VAL B CA 1
ATOM 3378 C C . VAL B 1 202 ? -34.902 27.503 27.989 1.00 20.31 202 VAL B C 1
ATOM 3379 O O . VAL B 1 202 ? -34.917 28.718 28.040 1.00 27.16 202 VAL B O 1
ATOM 3386 N N . ALA B 1 203 ? -34.586 26.833 26.873 1.00 19.58 203 ALA B N 1
ATOM 3387 C CA . ALA B 1 203 ? -34.309 27.535 25.623 1.00 19.78 203 ALA B CA 1
ATOM 3388 C C . ALA B 1 203 ? -35.557 28.269 25.141 1.00 19.33 203 ALA B C 1
ATOM 3389 O O . ALA B 1 203 ? -35.478 29.430 24.729 1.00 22.35 203 ALA B O 1
ATOM 3391 N N A PHE B 1 204 ? -36.674 27.553 25.088 0.53 18.31 204 PHE B N 1
ATOM 3392 N N B PHE B 1 204 ? -36.730 27.636 25.229 0.47 21.03 204 PHE B N 1
ATOM 3393 C CA A PHE B 1 204 ? -37.906 28.160 24.633 0.53 17.99 204 PHE B CA 1
ATOM 3394 C CA B PHE B 1 204 ? -37.930 28.221 24.653 0.47 19.66 204 PHE B CA 1
ATOM 3395 C C A PHE B 1 204 ? -38.365 29.228 25.616 0.53 18.68 204 PHE B C 1
ATOM 3396 C C B PHE B 1 204 ? -38.421 29.422 25.447 0.47 20.88 204 PHE B C 1
ATOM 3397 O O A PHE B 1 204 ? -39.020 30.172 25.177 0.53 18.54 204 PHE B O 1
ATOM 3398 O O B PHE B 1 204 ? -38.489 30.502 24.890 0.47 22.97 204 PHE B O 1
ATOM 3413 N N A THR B 1 205 ? -38.020 29.113 26.909 0.53 14.35 205 THR B N 1
ATOM 3414 N N B THR B 1 205 ? -38.816 29.220 26.706 0.47 19.34 205 THR B N 1
ATOM 3415 C CA A THR B 1 205 ? -38.446 30.152 27.849 0.53 14.54 205 THR B CA 1
ATOM 3416 C CA B THR B 1 205 ? -39.499 30.262 27.466 0.47 19.37 205 THR B CA 1
ATOM 3417 C C A THR B 1 205 ? -37.508 31.351 27.781 0.53 15.43 205 THR B C 1
ATOM 3418 C C B THR B 1 205 ? -38.637 31.517 27.568 0.47 18.03 205 THR B C 1
ATOM 3419 O O A THR B 1 205 ? -37.941 32.495 27.934 0.53 15.77 205 THR B O 1
ATOM 3420 O O B THR B 1 205 ? -39.147 32.657 27.626 0.47 20.12 205 THR B O 1
ATOM 3427 N N A ASP B 1 206 ? -36.226 31.123 27.501 0.53 13.63 206 ASP B N 1
ATOM 3428 N N B ASP B 1 206 ? -37.314 31.324 27.569 0.47 19.55 206 ASP B N 1
ATOM 3429 C CA A ASP B 1 206 ? -35.294 32.224 27.290 0.53 14.85 206 ASP B CA 1
ATOM 3430 C CA B ASP B 1 206 ? -36.426 32.484 27.564 0.47 24.46 206 ASP B CA 1
ATOM 3431 C C A ASP B 1 206 ? -35.747 33.079 26.099 0.53 18.09 206 ASP B C 1
ATOM 3432 C C B ASP B 1 206 ? -36.477 33.192 26.209 0.47 24.63 206 ASP B C 1
ATOM 3433 O O A ASP B 1 206 ? -35.578 34.305 26.137 0.53 17.11 206 ASP B O 1
ATOM 3434 O O B ASP B 1 206 ? -36.639 34.424 26.194 0.47 18.87 206 ASP B O 1
ATOM 3443 N N . TYR B 1 207 ? -36.370 32.453 25.086 1.00 21.69 207 TYR B N 1
ATOM 3444 C CA . TYR B 1 207 ? -36.690 33.098 23.816 1.00 20.06 207 TYR B CA 1
ATOM 3445 C C . TYR B 1 207 ? -38.044 33.821 23.899 1.00 20.17 207 TYR B C 1
ATOM 3446 O O . TYR B 1 207 ? -38.190 34.968 23.433 1.00 21.94 207 TYR B O 1
ATOM 3455 N N . ALA B 1 208 ? -39.026 33.186 24.533 1.00 24.57 208 ALA B N 1
ATOM 3456 C CA . ALA B 1 208 ? -40.329 33.805 24.706 1.00 25.24 208 ALA B CA 1
ATOM 3457 C C . ALA B 1 208 ? -40.192 35.088 25.524 1.00 26.90 208 ALA B C 1
ATOM 3458 O O . ALA B 1 208 ? -40.847 36.065 25.190 1.00 30.82 208 ALA B O 1
ATOM 3460 N N . ASP B 1 209 ? -39.357 35.062 26.582 1.00 34.40 209 ASP B N 1
ATOM 3461 C CA . ASP B 1 209 ? -39.151 36.202 27.470 1.00 42.38 209 ASP B CA 1
ATOM 3462 C C . ASP B 1 209 ? -38.467 37.325 26.700 1.00 33.76 209 ASP B C 1
ATOM 3463 O O . ASP B 1 209 ? -38.882 38.462 26.829 1.00 33.12 209 ASP B O 1
ATOM 3468 N N . LYS B 1 210 ? -37.424 37.020 25.921 1.00 30.09 210 LYS B N 1
ATOM 3469 C CA . LYS B 1 210 ? -36.698 38.068 25.208 1.00 29.39 210 LYS B CA 1
ATOM 3470 C C . LYS B 1 210 ? -37.530 38.638 24.060 1.00 26.59 210 LYS B C 1
ATOM 3471 O O . LYS B 1 210 ? -37.552 39.858 23.907 1.00 30.09 210 LYS B O 1
ATOM 3477 N N . SER B 1 211 ? -38.162 37.778 23.245 1.00 27.18 211 SER B N 1
ATOM 3478 C CA . SER B 1 211 ? -38.814 38.177 22.004 1.00 24.01 211 SER B CA 1
ATOM 3479 C C . SER B 1 211 ? -40.212 38.752 22.241 1.00 28.75 211 SER B C 1
ATOM 3480 O O . SER B 1 211 ? -40.709 39.522 21.417 1.00 29.46 211 SER B O 1
ATOM 3483 N N . GLY B 1 212 ? -40.866 38.331 23.333 1.00 25.23 212 GLY B N 1
ATOM 3484 C CA . GLY B 1 212 ? -42.264 38.650 23.597 1.00 25.92 212 GLY B CA 1
ATOM 3485 C C . GLY B 1 212 ? -43.266 37.933 22.686 1.00 24.61 212 GLY B C 1
ATOM 3486 O O . GLY B 1 212 ? -44.454 38.254 22.684 1.00 26.80 212 GLY B O 1
ATOM 3487 N N . LYS B 1 213 ? -42.818 36.920 21.939 1.00 22.17 213 LYS B N 1
ATOM 3488 C CA . LYS B 1 213 ? -43.696 36.270 20.978 1.00 22.80 213 LYS B CA 1
ATOM 3489 C C . LYS B 1 213 ? -44.464 35.168 21.691 1.00 19.58 213 LYS B C 1
ATOM 3490 O O . LYS B 1 213 ? -43.971 34.662 22.700 1.00 20.28 213 LYS B O 1
ATOM 3496 N N . PRO B 1 214 ? -45.685 34.822 21.212 1.00 20.40 214 PRO B N 1
ATOM 3497 C CA . PRO B 1 214 ? -46.569 33.887 21.924 1.00 19.31 214 PRO B CA 1
ATOM 3498 C C . PRO B 1 214 ? -46.262 32.394 21.727 1.00 17.29 214 PRO B C 1
ATOM 3499 O O . PRO B 1 214 ? -47.075 31.617 21.234 1.00 17.84 214 PRO B O 1
ATOM 3503 N N . VAL B 1 215 ? -45.050 32.030 22.138 1.00 17.29 215 VAL B N 1
ATOM 3504 C CA . VAL B 1 215 ? -44.580 30.655 22.146 1.00 15.48 215 VAL B CA 1
ATOM 3505 C C . VAL B 1 215 ? -45.075 30.044 23.451 1.00 14.71 215 VAL B C 1
ATOM 3506 O O . VAL B 1 215 ? -44.920 30.646 24.514 1.00 21.26 215 VAL B O 1
ATOM 3510 N N . VAL B 1 216 ? -45.668 28.838 23.338 1.00 15.31 216 VAL B N 1
ATOM 3511 C CA A VAL B 1 216 ? -46.184 28.178 24.520 0.50 14.88 216 VAL B CA 1
ATOM 3512 C CA B VAL B 1 216 ? -46.304 28.144 24.442 0.50 15.84 216 VAL B CA 1
ATOM 3513 C C . VAL B 1 216 ? -45.729 26.725 24.517 1.00 13.96 216 VAL B C 1
ATOM 3514 O O . VAL B 1 216 ? -45.626 26.070 23.476 1.00 16.20 216 VAL B O 1
ATOM 3521 N N . LEU B 1 217 ? -45.398 26.266 25.730 1.00 15.00 217 LEU B N 1
ATOM 3522 C CA . LEU B 1 217 ? -45.014 24.864 25.907 1.00 14.21 217 LEU B CA 1
ATOM 3523 C C . LEU B 1 217 ? -46.262 23.996 26.049 1.00 16.67 217 LEU B C 1
ATOM 3524 O O . LEU B 1 217 ? -47.232 24.399 26.682 1.00 22.01 217 LEU B O 1
ATOM 3529 N N . VAL B 1 218 ? -46.201 22.788 25.461 1.00 15.43 218 VAL B N 1
ATOM 3530 C CA . VAL B 1 218 ? -47.332 21.868 25.444 1.00 16.89 218 VAL B CA 1
ATOM 3531 C C . VAL B 1 218 ? -46.845 20.466 25.756 1.00 15.43 218 VAL B C 1
ATOM 3532 O O . VAL B 1 218 ? -45.694 20.125 25.522 1.00 16.64 218 VAL B O 1
ATOM 3536 N N . GLY B 1 219 ? -47.777 19.641 26.226 1.00 16.79 219 GLY B N 1
ATOM 3537 C CA . GLY B 1 219 ? -47.419 18.274 26.526 1.00 16.64 219 GLY B CA 1
ATOM 3538 C C . GLY B 1 219 ? -46.506 18.163 27.747 1.00 17.35 219 GLY B C 1
ATOM 3539 O O . GLY B 1 219 ? -46.390 19.072 28.600 1.00 19.15 219 GLY B O 1
ATOM 3540 N N . PRO B 1 220 ? -45.852 16.990 27.875 1.00 16.17 220 PRO B N 1
ATOM 3541 C CA . PRO B 1 220 ? -45.028 16.705 29.040 1.00 15.51 220 PRO B CA 1
ATOM 3542 C C . PRO B 1 220 ? -43.612 17.227 28.855 1.00 14.74 220 PRO B C 1
ATOM 3543 O O . PRO B 1 220 ? -43.160 17.360 27.733 1.00 18.70 220 PRO B O 1
ATOM 3547 N N . THR B 1 221 ? -42.909 17.477 29.970 1.00 16.62 221 THR B N 1
ATOM 3548 C CA . THR B 1 221 ? -41.469 17.566 29.904 1.00 16.88 221 THR B CA 1
ATOM 3549 C C . THR B 1 221 ? -40.884 16.165 29.719 1.00 15.91 221 THR B C 1
ATOM 3550 O O . THR B 1 221 ? -41.470 15.141 30.143 1.00 17.87 221 THR B O 1
ATOM 3554 N N . PHE B 1 222 ? -39.711 16.113 29.081 1.00 15.18 222 PHE B N 1
ATOM 3555 C CA . PHE B 1 222 ? -39.035 14.853 28.790 1.00 14.50 222 PHE B CA 1
ATOM 3556 C C . PHE B 1 222 ? -37.708 14.728 29.523 1.00 16.07 222 PHE B C 1
ATOM 3557 O O . PHE B 1 222 ? -36.883 15.634 29.492 1.00 16.54 222 PHE B O 1
ATOM 3565 N N . SER B 1 223 ? -37.492 13.536 30.111 1.00 16.37 223 SER B N 1
ATOM 3566 C CA . SER B 1 223 ? -36.261 13.154 30.807 1.00 16.58 223 SER B CA 1
ATOM 3567 C C . SER B 1 223 ? -35.972 11.677 30.515 1.00 16.15 223 SER B C 1
ATOM 3568 O O . SER B 1 223 ? -36.889 10.921 30.209 1.00 18.05 223 SER B O 1
ATOM 3571 N N . GLY B 1 224 ? -34.691 11.305 30.596 1.00 16.63 224 GLY B N 1
ATOM 3572 C CA . GLY B 1 224 ? -34.290 9.916 30.468 1.00 16.70 224 GLY B CA 1
ATOM 3573 C C . GLY B 1 224 ? -34.316 9.431 29.022 1.00 17.25 224 GLY B C 1
ATOM 3574 O O . GLY B 1 224 ? -34.549 10.182 28.069 1.00 17.82 224 GLY B O 1
ATOM 3575 N N . GLY B 1 225 ? -34.106 8.118 28.860 1.00 18.96 225 GLY B N 1
ATOM 3576 C CA . GLY B 1 225 ? -33.986 7.540 27.529 1.00 19.89 225 GLY B CA 1
ATOM 3577 C C . GLY B 1 225 ? -33.017 8.340 26.654 1.00 16.58 225 GLY B C 1
ATOM 3578 O O . GLY B 1 225 ? -31.899 8.659 27.064 1.00 17.19 225 GLY B O 1
ATOM 3579 N N . ALA B 1 226 ? -33.480 8.696 25.450 1.00 17.22 226 ALA B N 1
ATOM 3580 C CA . ALA B 1 226 ? -32.644 9.418 24.507 1.00 16.00 226 ALA B CA 1
ATOM 3581 C C . ALA B 1 226 ? -32.237 10.796 25.040 1.00 14.97 226 ALA B C 1
ATOM 3582 O O . ALA B 1 226 ? -31.271 11.312 24.514 1.00 15.62 226 ALA B O 1
ATOM 3584 N N . PHE B 1 227 ? -32.928 11.337 26.067 1.00 14.17 22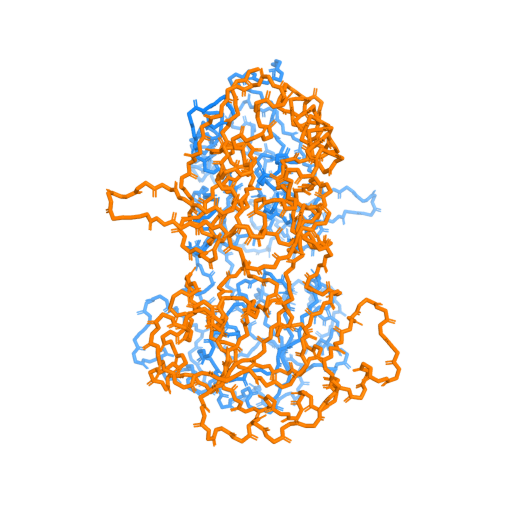7 PHE B N 1
ATOM 3585 C CA . PHE B 1 227 ? -32.638 12.661 26.616 1.00 14.60 227 PHE B CA 1
ATOM 3586 C C . PHE B 1 227 ? -31.509 12.611 27.633 1.00 16.33 227 PHE B C 1
ATOM 3587 O O . PHE B 1 227 ? -31.061 13.602 28.169 1.00 17.62 227 PHE B O 1
ATOM 3595 N N . GLY B 1 228 ? -31.038 11.407 27.944 1.00 14.09 228 GLY B N 1
ATOM 3596 C CA . GLY B 1 228 ? -29.861 11.307 28.784 1.00 16.13 228 GLY B CA 1
ATOM 3597 C C . GLY B 1 228 ? -30.162 11.565 30.255 1.00 15.73 228 GLY B C 1
ATOM 3598 O O . GLY B 1 228 ? -31.329 11.613 30.660 1.00 18.71 228 GLY B O 1
ATOM 3599 N N . ASN B 1 229 ? -29.101 11.705 31.058 1.00 16.61 229 ASN B N 1
ATOM 3600 C CA . ASN B 1 229 ? -29.242 11.822 32.506 1.00 20.08 229 ASN B CA 1
ATOM 3601 C C . ASN B 1 229 ? -28.219 12.860 32.953 1.00 19.73 229 ASN B C 1
ATOM 3602 O O . ASN B 1 229 ? -27.153 12.547 33.425 1.00 27.66 229 ASN B O 1
ATOM 3607 N N . GLY B 1 230 ? -28.565 14.133 32.790 1.00 17.97 230 GLY B N 1
ATOM 3608 C CA . GLY B 1 230 ? -27.716 15.230 33.209 1.00 17.72 230 GLY B CA 1
ATOM 3609 C C . GLY B 1 230 ? -26.886 15.772 32.058 1.00 13.37 230 GLY B C 1
ATOM 3610 O O . GLY B 1 230 ? -26.727 15.144 31.022 1.00 15.39 230 GLY B O 1
ATOM 3611 N N . VAL B 1 231 ? -26.372 16.989 32.282 1.00 12.97 231 VAL B N 1
ATOM 3612 C CA . VAL B 1 231 ? -25.405 17.663 31.433 1.00 12.07 231 VAL B CA 1
ATOM 3613 C C . VAL B 1 231 ? -24.042 17.505 32.102 1.00 11.94 231 VAL B C 1
ATOM 3614 O O . VAL B 1 231 ? -23.905 17.778 33.292 1.00 12.89 231 VAL B O 1
ATOM 3618 N N . GLY B 1 232 ? -23.060 17.025 31.328 1.00 12.23 232 GLY B N 1
ATOM 3619 C CA . GLY B 1 232 ? -21.719 16.808 31.826 1.00 13.08 232 GLY B CA 1
ATOM 3620 C C . GLY B 1 232 ? -20.617 17.335 30.909 1.00 12.50 232 GLY B C 1
ATOM 3621 O O . GLY B 1 232 ? -20.867 17.770 29.788 1.00 12.82 232 GLY B O 1
ATOM 3622 N N . VAL B 1 233 ? -19.391 17.267 31.433 1.00 11.70 233 VAL B N 1
ATOM 3623 C CA . VAL B 1 233 ? -18.218 17.693 30.686 1.00 11.54 233 VAL B CA 1
ATOM 3624 C C . VAL B 1 233 ? -17.831 16.526 29.756 1.00 12.02 233 VAL B C 1
ATOM 3625 O O . VAL B 1 233 ? -17.543 15.404 30.214 1.00 12.69 233 VAL B O 1
ATOM 3629 N N . GLY B 1 234 ? -17.781 16.761 28.442 1.00 11.43 234 GLY B N 1
ATOM 3630 C CA . GLY B 1 234 ? -17.387 15.728 27.479 1.00 11.69 234 GLY B CA 1
ATOM 3631 C C . GLY B 1 234 ? -15.877 15.675 27.317 1.00 12.73 234 GLY B C 1
ATOM 3632 O O . GLY B 1 234 ? -15.251 16.737 27.136 1.00 13.56 234 GLY B O 1
ATOM 3633 N N . ILE B 1 235 ? -15.274 14.474 27.392 1.00 11.71 235 ILE B N 1
ATOM 3634 C CA . ILE B 1 235 ? -13.831 14.297 27.401 1.00 12.71 235 ILE B CA 1
ATOM 3635 C C . ILE B 1 235 ? -13.516 13.069 26.535 1.00 12.95 235 ILE B C 1
ATOM 3636 O O . ILE B 1 235 ? -14.373 12.186 26.423 1.00 14.47 235 ILE B O 1
ATOM 3641 N N . ARG B 1 236 ? -12.364 13.046 25.852 1.00 12.69 236 ARG B N 1
ATOM 3642 C CA . ARG B 1 236 ? -11.980 11.839 25.123 1.00 13.60 236 ARG B CA 1
ATOM 3643 C C . ARG B 1 236 ? -11.830 10.680 26.098 1.00 15.05 236 ARG B C 1
ATOM 3644 O O . ARG B 1 236 ? -11.394 10.853 27.221 1.00 15.26 236 ARG B O 1
ATOM 3652 N N . GLN B 1 237 ? -12.131 9.476 25.579 1.00 14.99 237 GLN B N 1
ATOM 3653 C CA . GLN B 1 237 ? -11.908 8.273 26.338 1.00 15.90 237 GLN B CA 1
ATOM 3654 C C . GLN B 1 237 ? -10.409 8.094 26.587 1.00 17.00 237 GLN B C 1
ATOM 3655 O O . GLN B 1 237 ? -9.563 8.355 25.713 1.00 21.22 237 GLN B O 1
ATOM 3661 N N . GLY B 1 238 ? -10.110 7.556 27.780 1.00 22.63 238 GLY B N 1
ATOM 3662 C CA . GLY B 1 238 ? -8.743 7.337 28.223 1.00 25.26 238 GLY B CA 1
ATOM 3663 C C . GLY B 1 238 ? -8.081 6.226 27.411 1.00 28.78 238 GLY B C 1
ATOM 3664 O O . GLY B 1 238 ? -8.769 5.440 26.776 1.00 35.24 238 GLY B O 1
ATOM 3665 N N . GLY B 1 239 ? -6.742 6.213 27.404 1.00 30.55 239 GLY B N 1
ATOM 3666 C CA . GLY B 1 239 ? -5.947 5.237 26.650 1.00 35.59 239 GLY B CA 1
ATOM 3667 C C . GLY B 1 239 ? -4.530 5.158 27.212 1.00 35.86 239 GLY B C 1
ATOM 3668 O O . GLY B 1 239 ? -4.293 5.747 28.260 1.00 33.11 239 GLY B O 1
ATOM 3669 N N . ASP B 1 240 ? -3.598 4.498 26.494 1.00 36.12 240 ASP B N 1
ATOM 3670 C CA . ASP B 1 240 ? -2.280 4.141 27.025 1.00 35.95 240 ASP B CA 1
ATOM 3671 C C . ASP B 1 240 ? -1.140 5.037 26.539 1.00 40.44 240 ASP B C 1
ATOM 3672 O O . ASP B 1 240 ? -0.065 5.055 27.150 1.00 53.23 240 ASP B O 1
ATOM 3677 N N . ASP B 1 241 ? -1.364 5.745 25.427 1.00 32.96 241 ASP B N 1
ATOM 3678 C CA . ASP B 1 241 ? -0.400 6.686 24.882 1.00 32.21 241 ASP B CA 1
ATOM 3679 C C . ASP B 1 241 ? -0.441 7.954 25.729 1.00 32.44 241 ASP B C 1
ATOM 3680 O O . ASP B 1 241 ? -1.205 8.015 26.686 1.00 36.54 241 ASP B O 1
ATOM 3685 N N . ALA B 1 242 ? 0.398 8.942 25.381 1.00 36.28 242 ALA B N 1
ATOM 3686 C CA . ALA B 1 242 ? 0.487 10.179 26.145 1.00 40.43 242 ALA B CA 1
ATOM 3687 C C . ALA B 1 242 ? -0.875 10.872 26.161 1.00 37.80 242 ALA B C 1
ATOM 3688 O O . ALA B 1 242 ? -1.318 11.316 27.218 1.00 30.88 242 ALA B O 1
ATOM 3690 N N . ILE B 1 243 ? -1.537 10.935 24.992 1.00 34.38 243 ILE B N 1
ATOM 3691 C CA . ILE B 1 243 ? -2.828 11.610 24.870 1.00 28.74 243 ILE B CA 1
ATOM 3692 C C . ILE B 1 243 ? -3.880 10.903 25.738 1.00 28.69 243 ILE B C 1
ATOM 3693 O O . ILE B 1 243 ? -4.653 11.555 26.426 1.00 30.50 243 ILE B O 1
ATOM 3698 N N . GLY B 1 244 ? -3.891 9.563 25.734 1.00 30.53 244 GLY B N 1
ATOM 3699 C CA . GLY B 1 244 ? -4.882 8.795 26.480 1.00 26.42 244 GLY B CA 1
ATOM 3700 C C . GLY B 1 244 ? -4.703 8.859 27.996 1.00 26.82 244 GLY B C 1
ATOM 3701 O O . GLY B 1 244 ? -5.696 8.924 28.718 1.00 25.06 244 GLY B O 1
ATOM 3702 N N . THR B 1 245 ? -3.456 8.887 28.495 1.00 27.68 245 THR B N 1
ATOM 3703 C CA . THR B 1 245 ? -3.267 8.993 29.937 1.00 29.54 245 THR B CA 1
ATOM 3704 C C . THR B 1 245 ? -3.581 10.422 30.389 1.00 30.53 245 THR B C 1
ATOM 3705 O O . THR B 1 245 ? -4.123 10.595 31.476 1.00 29.74 245 THR B O 1
ATOM 3709 N N . ARG B 1 246 ? -3.294 11.432 29.552 1.00 27.10 246 ARG B N 1
ATOM 3710 C CA . ARG B 1 246 ? -3.696 12.806 29.854 1.00 23.90 246 ARG B CA 1
ATOM 3711 C C . ARG B 1 246 ? -5.229 12.903 29.943 1.00 20.59 246 ARG B C 1
ATOM 3712 O O . ARG B 1 246 ? -5.764 13.551 30.844 1.00 23.99 246 ARG B O 1
ATOM 3720 N N . ASP B 1 247 ? -5.946 12.240 29.032 1.00 21.81 247 ASP B N 1
ATOM 3721 C CA . ASP B 1 247 ? -7.397 12.315 28.991 1.00 20.72 247 ASP B CA 1
ATOM 3722 C C . ASP B 1 247 ? -8.028 11.611 30.199 1.00 19.58 247 ASP B C 1
ATOM 3723 O O . ASP B 1 247 ? -9.039 12.072 30.741 1.00 17.88 247 ASP B O 1
ATOM 3728 N N . ALA B 1 248 ? -7.469 10.466 30.625 1.00 20.36 248 ALA B N 1
ATOM 3729 C CA . ALA B 1 248 ? -7.978 9.789 31.812 1.00 22.60 248 ALA B CA 1
ATOM 3730 C C . ALA B 1 248 ? -7.783 10.666 33.051 1.00 20.06 248 ALA B C 1
ATOM 3731 O O . ALA B 1 248 ? -8.661 10.743 33.912 1.00 20.29 248 ALA B O 1
ATOM 3733 N N . LYS B 1 249 ? -6.610 11.299 33.157 1.00 20.44 249 LYS B N 1
ATOM 3734 C CA . LYS B 1 249 ? -6.362 12.215 34.268 1.00 21.70 249 LYS B CA 1
ATOM 3735 C C . LYS B 1 249 ? -7.300 13.440 34.252 1.00 20.03 249 LYS B C 1
ATOM 3736 O O . LYS B 1 249 ? -7.778 13.866 35.301 1.00 21.19 249 LYS B O 1
ATOM 3742 N N . LEU B 1 250 ? -7.559 14.003 33.074 1.00 18.03 250 LEU B N 1
ATOM 3743 C CA . LEU B 1 250 ? -8.462 15.139 32.956 1.00 17.75 250 LEU B CA 1
ATOM 3744 C C . LEU B 1 250 ? -9.865 14.790 33.472 1.00 15.67 250 LEU B C 1
ATOM 3745 O O . LEU B 1 250 ? -10.520 15.570 34.175 1.00 16.45 250 LEU B O 1
ATOM 3750 N N . LEU B 1 251 ? -10.351 13.594 33.133 1.00 15.49 251 LEU B N 1
ATOM 3751 C CA . LEU B 1 251 ? -11.647 13.170 33.600 1.00 14.62 251 LEU B CA 1
ATOM 3752 C C . LEU B 1 251 ? -11.663 13.118 35.124 1.00 14.53 251 LEU B C 1
ATOM 3753 O O . LEU B 1 251 ? -12.620 13.576 35.737 1.00 15.61 251 LEU B O 1
ATOM 3758 N N . LYS B 1 252 ? -10.634 12.504 35.735 1.00 15.15 252 LYS B N 1
ATOM 3759 C CA . LYS B 1 252 ? -10.581 12.445 37.183 1.00 17.64 252 LYS B CA 1
ATOM 3760 C C . LYS B 1 252 ? -10.514 13.851 37.787 1.00 18.07 252 LYS B C 1
ATOM 3761 O O . LYS B 1 252 ? -11.185 14.125 38.779 1.00 19.72 252 LYS B O 1
ATOM 3767 N N . ASP B 1 253 ? -9.673 14.705 37.204 1.00 18.39 253 ASP B N 1
ATOM 3768 C CA . ASP B 1 253 ? -9.538 16.085 37.691 1.00 17.03 253 ASP B CA 1
ATOM 3769 C C . ASP B 1 253 ? -10.882 16.836 37.645 1.00 18.16 253 ASP B C 1
ATOM 3770 O O . ASP B 1 253 ? -11.232 17.557 38.576 1.00 16.65 253 ASP B O 1
ATOM 3775 N N . PHE B 1 254 ? -11.609 16.737 36.534 1.00 15.32 254 PHE B N 1
ATOM 3776 C CA . PHE B 1 254 ? -12.910 17.392 36.419 1.00 13.32 254 PHE B CA 1
ATOM 3777 C C . PHE B 1 254 ? -13.886 16.853 37.460 1.00 12.69 254 PHE B C 1
ATOM 3778 O O . PHE B 1 254 ? -14.630 17.580 38.085 1.00 14.79 254 PHE B O 1
ATOM 3786 N N . ASN B 1 255 ? -13.943 15.518 37.608 1.00 13.25 255 ASN B N 1
ATOM 3787 C CA . ASN B 1 255 ? -14.843 14.935 38.591 1.00 13.14 255 ASN B CA 1
ATOM 3788 C C . ASN B 1 255 ? -14.537 15.416 40.011 1.00 13.43 255 ASN B C 1
ATOM 3789 O O . ASN B 1 255 ? -15.464 15.757 40.745 1.00 14.92 255 ASN B O 1
ATOM 3794 N N . LYS B 1 256 ? -13.254 15.450 40.377 1.00 14.18 256 LYS B N 1
ATOM 3795 C CA . LYS B 1 256 ? -12.857 15.920 41.702 1.00 14.40 256 LYS B CA 1
ATOM 3796 C C . LYS B 1 256 ? -13.226 17.394 41.886 1.00 15.36 256 LYS B C 1
ATOM 3797 O O . LYS B 1 256 ? -13.717 17.753 42.954 1.00 17.44 256 LYS B O 1
ATOM 3803 N N . ALA B 1 257 ? -13.020 18.207 40.847 1.00 14.85 257 ALA B N 1
ATOM 3804 C CA . ALA B 1 257 ? -13.358 19.629 40.922 1.00 15.04 257 ALA B CA 1
ATOM 3805 C C . ALA B 1 257 ? -14.873 19.832 41.051 1.00 15.31 257 ALA B C 1
ATOM 3806 O O . ALA B 1 257 ? -15.314 20.709 41.794 1.00 15.79 257 ALA B O 1
ATOM 3808 N N . ILE B 1 258 ? -15.670 19.073 40.292 1.00 13.31 258 ILE B N 1
ATOM 3809 C CA . ILE B 1 258 ? -17.110 19.139 40.386 1.00 14.16 258 ILE B CA 1
ATOM 3810 C C . ILE B 1 258 ? -17.530 18.815 41.817 1.00 15.12 258 ILE B C 1
ATOM 3811 O O . ILE B 1 258 ? -18.413 19.452 42.383 1.00 16.64 258 ILE B O 1
ATOM 3816 N N . ASN B 1 259 ? -16.942 17.738 42.371 1.00 14.45 259 ASN B N 1
ATOM 3817 C CA . ASN B 1 259 ? -17.255 17.299 43.725 1.00 16.46 259 ASN B CA 1
ATOM 3818 C C . ASN B 1 259 ? -17.040 18.454 44.714 1.00 18.47 259 ASN B C 1
ATOM 3819 O O . ASN B 1 259 ? -17.884 18.726 45.571 1.00 19.72 259 ASN B O 1
ATOM 3824 N N . THR B 1 260 ? -15.872 19.092 44.602 1.00 16.10 260 THR B N 1
ATOM 3825 C CA . THR B 1 260 ? -15.519 20.208 45.483 1.00 15.23 260 THR B CA 1
ATOM 3826 C C . THR B 1 260 ? -16.493 21.379 45.318 1.00 15.65 260 THR B C 1
ATOM 3827 O O . THR B 1 260 ? -17.023 21.893 46.316 1.00 18.37 260 THR B O 1
ATOM 3831 N N . ALA B 1 261 ? -16.758 21.744 44.059 1.00 16.27 261 ALA B N 1
ATOM 3832 C CA . ALA B 1 261 ? -17.634 22.878 43.768 1.00 17.40 261 ALA B CA 1
ATOM 3833 C C . ALA B 1 261 ? -19.056 22.626 44.271 1.00 15.96 261 ALA B C 1
ATOM 3834 O O . ALA B 1 261 ? -19.725 23.523 44.778 1.00 19.01 261 ALA B O 1
ATOM 3836 N N . ARG B 1 262 ? -19.537 21.368 44.120 1.00 18.51 262 ARG B N 1
ATOM 3837 C CA A ARG B 1 262 ? -20.882 21.032 44.548 0.50 18.16 262 ARG B CA 1
ATOM 3838 C CA B ARG B 1 262 ? -20.884 21.042 44.543 0.50 19.81 262 ARG B CA 1
ATOM 3839 C C . ARG B 1 262 ? -20.990 21.186 46.058 1.00 17.83 262 ARG B C 1
ATOM 3840 O O . ARG B 1 262 ? -21.938 21.806 46.569 1.00 21.49 262 ARG B O 1
ATOM 3855 N N . LYS B 1 263 ? -20.016 20.613 46.786 1.00 19.09 263 LYS B N 1
ATOM 3856 C CA . LYS B 1 263 ? -20.054 20.631 48.250 1.00 21.46 263 LYS B CA 1
ATOM 3857 C C . LYS B 1 263 ? -19.944 22.065 48.793 1.00 20.29 263 LYS B C 1
ATOM 3858 O O . LYS B 1 263 ? -20.457 22.350 49.867 1.00 22.88 263 LYS B O 1
ATOM 3864 N N . GLN B 1 264 ? -19.242 22.952 48.080 1.00 18.42 264 GLN B N 1
ATOM 3865 C CA . GLN B 1 264 ? -19.085 24.334 48.490 1.00 19.43 264 GLN B CA 1
ATOM 3866 C C . GLN B 1 264 ? -20.334 25.168 48.131 1.00 17.77 264 GLN B C 1
ATOM 3867 O O . GLN B 1 264 ? -20.417 26.303 48.560 1.00 20.50 264 GLN B O 1
ATOM 3873 N N . GLY B 1 265 ? -21.282 24.646 47.328 1.00 17.26 265 GLY B N 1
ATOM 3874 C CA . GLY B 1 265 ? -22.481 25.377 46.935 1.00 18.84 265 GLY B CA 1
ATOM 3875 C C . GLY B 1 265 ? -22.251 26.294 45.727 1.00 17.78 265 GLY B C 1
ATOM 3876 O O . GLY B 1 265 ? -23.135 27.060 45.370 1.00 16.63 265 GLY B O 1
ATOM 3877 N N . ILE B 1 266 ? -21.080 26.193 45.079 1.00 15.78 266 ILE B N 1
ATOM 3878 C CA . ILE B 1 266 ? -20.727 27.042 43.942 1.00 15.95 266 ILE B CA 1
ATOM 3879 C C . ILE B 1 266 ? -21.585 26.730 42.724 1.00 15.38 266 ILE B C 1
ATOM 3880 O O . ILE B 1 266 ? -22.008 27.579 41.997 1.00 15.94 266 ILE B O 1
ATOM 3885 N N . ILE B 1 267 ? -21.787 25.429 42.409 1.00 15.00 267 ILE B N 1
ATOM 3886 C CA . ILE B 1 267 ? -22.582 25.113 41.230 1.00 14.66 267 ILE B CA 1
ATOM 3887 C C . ILE B 1 267 ? -24.023 25.624 41.433 1.00 14.52 267 ILE B C 1
ATOM 3888 O O . ILE B 1 267 ? -24.615 26.171 40.497 1.00 15.67 267 ILE B O 1
ATOM 3893 N N . SER B 1 268 ? -24.596 25.418 42.631 1.00 14.89 268 SER B N 1
ATOM 3894 C CA . SER B 1 268 ? -25.916 25.957 42.960 1.00 15.50 268 SER B CA 1
ATOM 3895 C C . SER B 1 268 ? -25.981 27.491 42.773 1.00 15.15 268 SER B C 1
ATOM 3896 O O . SER B 1 268 ? -26.942 27.984 42.203 1.00 16.45 268 SER B O 1
ATOM 3899 N N . LYS B 1 269 ? -24.986 28.208 43.288 1.00 14.29 269 LYS B N 1
ATOM 3900 C CA . LYS B 1 269 ? -25.033 29.660 43.240 1.00 15.16 269 LYS B CA 1
ATOM 3901 C C . LYS B 1 269 ? -24.988 30.143 41.788 1.00 15.91 269 LYS B C 1
ATOM 3902 O O . LYS B 1 269 ? -25.798 31.006 41.403 1.00 16.78 269 LYS B O 1
ATOM 3908 N N . LEU B 1 270 ? -24.110 29.546 40.962 1.00 14.42 270 LEU B N 1
ATOM 3909 C CA . LEU B 1 270 ? -24.007 29.931 39.563 1.00 16.11 270 LEU B CA 1
ATOM 3910 C C . LEU B 1 270 ? -25.283 29.573 38.804 1.00 15.39 270 LEU B C 1
ATOM 3911 O O . LEU B 1 270 ? -25.715 30.322 37.917 1.00 16.08 270 LEU B O 1
ATOM 3916 N N . ALA B 1 271 ? -25.880 28.406 39.117 1.00 14.73 271 ALA B N 1
ATOM 3917 C CA . ALA B 1 271 ? -27.108 28.016 38.438 1.00 14.77 271 ALA B CA 1
ATOM 3918 C C . ALA B 1 271 ? -28.229 29.013 38.753 1.00 15.13 271 ALA B C 1
ATOM 3919 O O . ALA B 1 271 ? -28.918 29.479 37.849 1.00 16.68 271 ALA B O 1
ATOM 3921 N N . ILE B 1 272 ? -28.385 29.385 40.020 1.00 15.54 272 ILE B N 1
ATOM 3922 C CA . ILE B 1 272 ? -29.446 30.332 40.351 1.00 16.78 272 ILE B CA 1
ATOM 3923 C C . ILE B 1 272 ? -29.195 31.674 39.661 1.00 16.76 272 ILE B C 1
ATOM 3924 O O . ILE B 1 272 ? -30.131 32.255 39.111 1.00 17.79 272 ILE B O 1
ATOM 3929 N N . LYS B 1 273 ? -27.940 32.111 39.615 1.00 15.13 273 LYS B N 1
ATOM 3930 C CA . LYS B 1 273 ? -27.607 33.362 38.939 1.00 16.79 273 LYS B CA 1
ATOM 3931 C C . LYS B 1 273 ? -28.046 33.332 37.474 1.00 16.19 273 LYS B C 1
ATOM 3932 O O . LYS B 1 273 ? -28.625 34.284 36.977 1.00 18.97 273 LYS B O 1
ATOM 3938 N N . HIS B 1 274 ? -27.770 32.238 36.758 1.00 15.99 274 HIS B N 1
ATOM 3939 C CA . HIS B 1 274 ? -27.954 32.213 35.316 1.00 16.59 274 HIS B CA 1
ATOM 3940 C C . HIS B 1 274 ? -29.335 31.743 34.877 1.00 19.71 274 HIS B C 1
ATOM 3941 O O . HIS B 1 274 ? -29.806 32.201 33.843 1.00 21.33 274 HIS B O 1
ATOM 3948 N N . PHE B 1 275 ? -29.946 30.813 35.631 1.00 18.57 275 PHE B N 1
ATOM 3949 C CA . PHE B 1 275 ? -31.215 30.217 35.246 1.00 19.95 275 PHE B CA 1
ATOM 3950 C C . PHE B 1 275 ? -32.386 30.800 36.034 1.00 21.11 275 PHE B C 1
ATOM 3951 O O . PHE B 1 275 ? -33.517 30.637 35.603 1.00 26.03 275 PHE B O 1
ATOM 3959 N N . GLY B 1 276 ? -32.126 31.392 37.208 1.00 22.55 276 GLY B N 1
ATOM 3960 C CA . GLY B 1 276 ? -33.192 31.905 38.053 1.00 24.07 276 GLY B CA 1
ATOM 3961 C C . GLY B 1 276 ? -33.726 30.858 39.036 1.00 25.04 276 GLY B C 1
ATOM 3962 O O . GLY B 1 276 ? -34.593 31.168 39.848 1.00 28.89 276 GLY B O 1
ATOM 3963 N N . PHE B 1 277 ? -33.220 29.616 38.917 1.00 22.78 277 PHE B N 1
ATOM 3964 C CA . PHE B 1 277 ? -33.555 28.525 39.810 1.00 22.72 277 PHE B CA 1
ATOM 3965 C C . PHE B 1 277 ? -32.337 27.614 39.892 1.00 22.97 277 PHE B C 1
ATOM 3966 O O . PHE B 1 277 ? -31.443 27.749 39.063 1.00 19.09 277 PHE B O 1
ATOM 3974 N N . ASP B 1 278 ? -32.317 26.675 40.848 1.00 22.97 278 ASP B N 1
ATOM 3975 C CA . ASP B 1 278 ? -31.170 25.793 40.976 1.00 19.18 278 ASP B CA 1
ATOM 3976 C C . ASP B 1 278 ? -31.246 24.593 40.021 1.00 20.35 278 ASP B C 1
ATOM 3977 O O . ASP B 1 278 ? -31.719 23.502 40.387 1.00 23.81 278 ASP B O 1
ATOM 3982 N N . ALA B 1 279 ? -30.718 24.805 38.807 1.00 20.03 279 ALA B N 1
ATOM 3983 C CA . ALA B 1 279 ? -30.629 23.774 37.771 1.00 21.05 279 ALA B CA 1
ATOM 3984 C C . ALA B 1 279 ? -29.485 22.792 38.000 1.00 18.39 279 ALA B C 1
ATOM 3985 O O . ALA B 1 279 ? -29.350 21.864 37.203 1.00 19.76 279 ALA B O 1
ATOM 3987 N N . SER B 1 280 ? -28.669 23.000 39.036 1.00 18.26 280 SER B N 1
ATOM 3988 C CA . SER B 1 280 ? -27.483 22.190 39.255 1.00 18.06 280 SER B CA 1
ATOM 3989 C C . SER B 1 280 ? -27.888 20.802 39.741 1.00 19.51 280 SER B C 1
ATOM 3990 O O . SER B 1 280 ? -29.011 20.584 40.168 1.00 23.89 280 SER B O 1
ATOM 3993 N N . MET B 1 281 ? -26.913 19.896 39.616 1.00 20.57 281 MET B N 1
ATOM 3994 C CA . MET B 1 281 ? -26.898 18.535 40.149 1.00 26.38 281 MET B CA 1
ATOM 3995 C C . MET B 1 281 ? -25.765 18.429 41.180 1.00 32.49 281 MET B C 1
ATOM 3996 O O . MET B 1 281 ? -24.825 19.295 41.118 1.00 32.75 281 MET B O 1
#

Nearest PDB structures (foldseek):
  8hqr-assembly2_B  TM=1.004E+00  e=7.961E-61 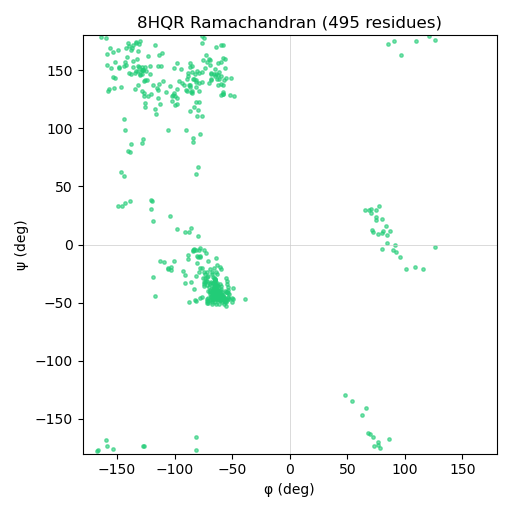 Candidatus Pelagibacter ubique HTCC1062
  4pp0-assembly1_A  TM=9.473E-01  e=1.225E-31  Agrobacterium fabrum str. C58
  5ot8-assembly2_B  TM=9.484E-01  e=1.592E-31  Agrobacterium fabrum str. C58
  5ovz-assembly1_A  TM=9.504E-01  e=3.270E-31  Agrobacterium
  6mln-assembly1_E  TM=8.812E-01  e=2.917E-27  Salmonella enterica subsp. enterica serovar Typhimurium str. LT2

Foldseek 3Di:
DDPLDLQEEFEEEEAQFFPQQWHADPVRHIDHLLVVVQCQLSVLLVYHYHYDHDFPVCVLVCQVVPVGFKYRYQAFDDVVSVVFWHWADFWFAFWKFKKAFPPAPLQPDDAPQADEVVVPDDNNLVLLQVQLVSQVPFEEEEEPPALQVVVQVVCSSHPHNYDYDRGVVVNQCCRLVVVGGMYMDTPLRNVVCCVVPVGRMDTGGYIYHYDSNHHHGGMIGGAADDPSSRPSRVVVSVSSNVSSVVCVVVCNSQVSCCVTSVHRRTD/DAFEEEEAQFFPQQWHADPVGDIHHLQVVVQVLLCVLLVHHYDYDHDFPQCVLVCQVVPVGFKYRYQAFADPVVCVFWHWAPFWFDFWKFKKAFPPAPLQPQDADAADAPVVDDDSNLVLLQSQLVVQPPWEEEEAPPHLQVCVQPVCSSHPHNYDYDRGVVVQQCCRQVVVGGMYMDTPLRHVVCCVVVVGRMDTGGYIYHYDSNHDHRGMIGGAADDDPRRPVRVVVSVSSNVSSVVCVVVCNSQVSCCVGRVHRRTD

InterPro domains:
  IPR001638 Solute-binding protein family 3/N-terminal domain of MltF [PF00497] (26-278)
  IPR001638 Solute-binding protein family 3/N-terminal domain of MltF [SM00062] (25-280)
  IPR018313 Solute-binding protein family 3, conserved site [PS01039] (48-61)

Organism: Pelagibacter ubique (strain HTCC1062) (NCBI:txid335992)

Radius of gyration: 25.38 Å; Cα contacts (8 Å, |Δi|>4): 1137; chains: 2; bounding box: 66×63×67 Å

Sequence (527 aa):
VPRGSHMDKIKIGTEGAYPPWNSKDASGALIGFEVELAEELCKIMGRECTIVEQDWDGMIPALLMRKFDAIMAGMSITAERQKTITFSQGYADDEVAALAVMKGSSLESMDTPEGINLTLGGSSAVKKTLKTLTAALAGKTVCCTQTTGTIHQNFLESGDVGKVNVRTYKTQDEVNLDLTSGRCCDVALAAAVAFTDYADKSGKPVVLVGPTFSGGAFGNGVGVGIRQGGDDAIGTRDAKKLLLKDFNKAINTARKQGIISKLAIKHFGFDASMMDKIKIGTEGAYPPWNSSKDASGALIGFEVEELAEELCKIMMGRECTIIVEQDWDGMMIPALLMRKFDAIMAGMSITAERQKTTITFSQGYADEVAALAVMKGSSLLESSMDTPEGINLTLGGSAVKKTLKTLTAALAGKTVCTTQTTGTIHQNFLEESGDVGKVNNVRTYKTQDEVNLDLTSGRCDVVALAAAVVAFFTTDDYADKSGKPVVVLVGPTFSGGAFGNGVGVGIRQGGDDAIGTRDAKLLKDFNKAINTARRKQGIISKLAIKHFGFDASM

Solvent-accessible surface area: 22655 Å² total